Protein AF-A0A0M7ARB8-F1 (afdb_monomer)

pLDDT: mean 75.71, std 20.25, range [26.22, 97.44]

InterPro domains:
  IPR009560 Protein of unknown function DUF1176 [PF06674] (27-383)
  IPR038696 Invasion protein B superfamily [G3DSA:2.60.40.1880] (24-167)

Foldseek 3Di:
DDDDDDDDDDDDDPDDDDPPDFDWDDFVQWIKGDDLAWKIKIKGWKAKPVRWIKMWIWMWTLAQLTKIKIKIATPPADDFQKKKWKWFAAPPDDIFIDIDGQNDQDPRRMGIDIDPQCLVVLVSLQRGQKIWMWIAPDDPVGIMIIITGSRRVLVNLVVVCVSSVNQQECSRSRRHHDHYSPPDDPRDDDDPPDDPDDDDDDDDDDDDDDDDDDDDDDPDPDDDDARKDWFQAPVPDDPLVSCCLCPVVVFPQRPQSNPPTKIWGDTGQWIWIWGFGYDDLQWTWTFIKIARPSCRVPIDIAWADDDVVVVDDTHRIATPWDADPVQRKIKGWDAPDSLSAWTKIWIWHADPPPRHTYTAFMAGGPDPPSHHDDNVPHHTPDGPVVVPD

Organism: NCBI:txid311410

Nearest PDB structures (foldseek):
  3gqq-assembly3_C  TM=4.233E-01  e=3.784E-01  Homo sapiens
  7umo-assembly4_D  TM=4.131E-01  e=1.153E+00  Homo sapiens
  3gqq-assembly5_E  TM=2.835E-01  e=5.785E-01  Homo sapiens
  7ok6-assembly2_AAA  TM=3.619E-01  e=1.586E+00  Homo sapiens
  8odz-assembly1_D  TM=3.200E-01  e=3.161E+00  Mus musculus

Radius of gyration: 29.1 Å; Cα contacts (8 Å, |Δi|>4): 771; chains: 1; bounding box: 80×62×108 Å

Structure (mmCIF, N/CA/C/O backbone):
data_AF-A0A0M7ARB8-F1
#
_entry.id   AF-A0A0M7ARB8-F1
#
loop_
_atom_site.group_PDB
_atom_site.id
_atom_site.type_symbol
_atom_site.label_atom_id
_atom_site.label_alt_id
_atom_site.label_comp_id
_atom_site.label_asym_id
_atom_site.label_entity_id
_atom_site.label_seq_id
_atom_site.pdbx_PDB_ins_code
_atom_site.Cartn_x
_atom_site.Cartn_y
_atom_site.Cartn_z
_atom_site.occupancy
_atom_site.B_iso_or_equiv
_atom_site.auth_seq_id
_atom_site.auth_comp_id
_atom_site.auth_asym_id
_atom_site.auth_atom_id
_atom_site.pdbx_PDB_model_num
ATOM 1 N N . MET A 1 1 ? -45.240 -30.330 82.374 1.00 40.41 1 MET A N 1
ATOM 2 C CA . MET A 1 1 ? -44.786 -30.887 81.081 1.00 40.41 1 MET A CA 1
ATOM 3 C C . MET A 1 1 ? -45.376 -30.032 79.963 1.00 40.41 1 MET A C 1
ATOM 5 O O . MET A 1 1 ? -46.565 -30.136 79.701 1.00 40.41 1 MET A O 1
ATOM 9 N N . LYS A 1 2 ? -44.595 -29.105 79.394 1.00 34.03 2 LYS A N 1
ATOM 10 C CA . LYS A 1 2 ? -45.007 -28.218 78.290 1.00 34.03 2 LYS A CA 1
ATOM 11 C C . LYS A 1 2 ? -44.437 -28.785 76.987 1.00 34.03 2 LYS A C 1
ATOM 13 O O . LYS A 1 2 ? -43.224 -28.933 76.892 1.00 34.03 2 LYS A O 1
ATOM 18 N N . ARG A 1 3 ? -45.290 -29.116 76.013 1.00 40.03 3 ARG A N 1
ATOM 19 C CA . ARG A 1 3 ? -44.875 -29.445 74.640 1.00 40.03 3 ARG A CA 1
ATOM 20 C C . ARG A 1 3 ? -44.940 -28.169 73.799 1.00 40.03 3 ARG A C 1
ATOM 22 O O . ARG A 1 3 ? -46.025 -27.639 73.585 1.00 40.03 3 ARG A O 1
ATOM 29 N N . LEU A 1 4 ? -43.773 -27.674 73.386 1.00 39.62 4 LEU A N 1
ATOM 30 C CA . LEU A 1 4 ? -43.609 -26.679 72.325 1.00 39.62 4 LEU A CA 1
ATOM 31 C C . LEU A 1 4 ? -43.765 -27.387 70.971 1.00 39.62 4 LEU A C 1
ATOM 33 O O . LEU A 1 4 ? -43.078 -28.377 70.730 1.00 39.62 4 LEU A O 1
ATOM 37 N N . PHE A 1 5 ? -44.613 -26.862 70.088 1.00 41.62 5 PHE A N 1
ATOM 38 C CA . PHE A 1 5 ? -44.549 -27.132 68.651 1.00 41.62 5 PHE A CA 1
ATOM 39 C C . PHE A 1 5 ? -43.823 -25.955 67.989 1.00 41.62 5 PHE A C 1
ATOM 41 O O . PHE A 1 5 ? -44.277 -24.817 68.083 1.00 41.62 5 PHE A O 1
ATOM 48 N N . ILE A 1 6 ? -42.677 -26.232 67.368 1.00 43.69 6 ILE A N 1
ATOM 49 C CA . ILE A 1 6 ? -41.904 -25.284 66.559 1.00 43.69 6 ILE A CA 1
ATOM 50 C C . ILE A 1 6 ? -42.376 -25.446 65.112 1.00 43.69 6 ILE A C 1
ATOM 52 O O . ILE A 1 6 ? -42.231 -26.521 64.534 1.00 43.69 6 ILE A O 1
ATOM 56 N N . ALA A 1 7 ? -42.953 -24.390 64.540 1.00 43.66 7 ALA A N 1
ATOM 57 C CA . ALA A 1 7 ? -43.227 -24.288 63.112 1.00 43.66 7 ALA A CA 1
ATOM 58 C C . ALA A 1 7 ? -41.982 -23.715 62.417 1.00 43.66 7 ALA A C 1
ATOM 60 O O . ALA A 1 7 ? -41.577 -22.587 62.696 1.00 43.66 7 ALA A O 1
ATOM 61 N N . ALA A 1 8 ? -41.351 -24.505 61.549 1.00 44.84 8 ALA A N 1
ATOM 62 C CA . ALA A 1 8 ? -40.221 -24.075 60.734 1.00 44.84 8 ALA A CA 1
ATOM 63 C C . ALA A 1 8 ? -40.735 -23.448 59.426 1.00 44.84 8 ALA A C 1
ATOM 65 O O . ALA A 1 8 ? -41.260 -24.148 58.563 1.00 44.84 8 ALA A O 1
ATOM 66 N N . CYS A 1 9 ? -40.583 -22.128 59.285 1.00 43.91 9 CYS A N 1
ATOM 67 C CA . CYS A 1 9 ? -40.726 -21.430 58.008 1.00 43.91 9 CYS A CA 1
ATOM 68 C C . CYS A 1 9 ? -39.512 -21.737 57.121 1.00 43.91 9 CYS A C 1
ATOM 70 O O . CYS A 1 9 ? -38.402 -21.294 57.408 1.00 43.91 9 CYS A O 1
ATOM 72 N N . PHE A 1 10 ? -39.733 -22.476 56.035 1.00 42.19 10 PHE A N 1
ATOM 73 C CA . PHE A 1 10 ? -38.779 -22.615 54.936 1.00 42.19 10 PHE A CA 1
ATOM 74 C C . PHE A 1 10 ? -38.842 -21.353 54.060 1.00 42.19 10 PHE A C 1
ATOM 76 O O . PHE A 1 10 ? -39.756 -21.197 53.252 1.00 42.19 10 PHE A O 1
ATOM 83 N N . SER A 1 11 ? -37.880 -20.443 54.224 1.00 46.06 11 SER A N 1
ATOM 84 C CA . SER A 1 11 ? -37.624 -19.374 53.251 1.00 46.06 11 SER A CA 1
ATOM 85 C C . SER A 1 11 ? -36.884 -19.960 52.051 1.00 46.06 11 SER A C 1
ATOM 87 O O . SER A 1 11 ? -35.709 -20.308 52.146 1.00 46.06 11 SER A O 1
ATOM 89 N N . ILE A 1 12 ? -37.576 -20.077 50.920 1.00 45.34 12 ILE A N 1
ATOM 90 C CA . ILE A 1 12 ? -36.980 -20.408 49.624 1.00 45.34 12 ILE A CA 1
ATOM 91 C C . ILE A 1 12 ? -36.436 -19.101 49.032 1.00 45.34 12 ILE A C 1
ATOM 93 O O . ILE A 1 12 ? -37.197 -18.265 48.549 1.00 45.34 12 ILE A O 1
ATOM 97 N N . CYS A 1 13 ? -35.117 -18.909 49.094 1.00 43.91 13 CYS A N 1
ATOM 98 C CA . CYS A 1 13 ? -34.432 -17.865 48.336 1.00 43.91 13 CYS A CA 1
ATOM 99 C C . CYS A 1 13 ? -34.442 -18.239 46.848 1.00 43.91 13 CYS A C 1
ATOM 101 O O . CYS A 1 13 ? -33.730 -19.146 46.421 1.00 43.91 13 CYS A O 1
ATOM 103 N N . LEU A 1 14 ? -35.250 -17.532 46.060 1.00 44.56 14 LEU A N 1
ATOM 104 C CA . LEU A 1 14 ? -35.163 -17.515 44.602 1.00 44.56 14 LEU A CA 1
ATOM 105 C C . LEU A 1 14 ? -33.896 -16.744 44.200 1.00 44.56 14 LEU A C 1
ATOM 107 O O . LEU A 1 14 ? -33.900 -15.517 44.146 1.00 44.56 14 LEU A O 1
ATOM 111 N N . ALA A 1 15 ? -32.801 -17.459 43.946 1.00 43.22 15 ALA A N 1
ATOM 112 C CA . ALA A 1 15 ? -31.653 -16.905 43.241 1.00 43.22 15 ALA A CA 1
ATOM 113 C C . ALA A 1 15 ? -32.007 -16.819 41.748 1.00 43.22 15 ALA A C 1
ATOM 115 O O . ALA A 1 15 ? -32.124 -17.841 41.072 1.00 43.22 15 ALA A O 1
ATOM 116 N N . GLY A 1 16 ? -32.241 -15.605 41.247 1.00 41.78 16 GLY A N 1
ATOM 117 C CA . GLY A 1 16 ? -32.336 -15.363 39.808 1.00 41.78 16 GLY A CA 1
ATOM 118 C C . GLY A 1 16 ? -30.980 -15.596 39.126 1.00 41.78 16 GLY A C 1
ATOM 119 O O . GLY A 1 16 ? -29.943 -15.474 39.783 1.00 41.78 16 GLY A O 1
ATOM 120 N N . PRO A 1 17 ? -30.955 -15.928 37.824 1.00 41.41 17 PRO A N 1
ATOM 121 C CA . PRO A 1 17 ? -29.708 -16.029 37.082 1.00 41.41 17 PRO A CA 1
ATOM 122 C C . PRO A 1 17 ? -29.078 -14.635 36.973 1.00 41.41 17 PRO A C 1
ATOM 124 O O . PRO A 1 17 ? -29.582 -13.759 36.273 1.00 41.41 17 PRO A O 1
ATOM 127 N N . VAL A 1 18 ? -27.976 -14.426 37.689 1.00 39.97 18 VAL A N 1
ATOM 128 C CA . VAL A 1 18 ? -27.057 -13.317 37.434 1.00 39.97 18 VAL A CA 1
ATOM 129 C C . VAL A 1 18 ? -26.328 -13.665 36.139 1.00 39.97 18 VAL A C 1
ATOM 131 O O . VAL A 1 18 ? -25.499 -14.572 36.125 1.00 39.97 18 VAL A O 1
ATOM 134 N N . SER A 1 19 ? -26.659 -12.989 35.037 1.00 38.09 19 SER A N 1
ATOM 135 C CA . SER A 1 19 ? -25.765 -12.954 33.876 1.00 38.09 19 SER A CA 1
ATOM 136 C C . SER A 1 19 ? -24.445 -12.359 34.350 1.00 38.09 19 SER A C 1
ATOM 138 O O . SER A 1 19 ? -24.403 -11.194 34.739 1.00 38.09 19 SER A O 1
ATOM 140 N N . ALA A 1 20 ? -23.391 -13.172 34.383 1.00 38.97 20 ALA A N 1
ATOM 141 C CA . ALA A 1 20 ? -22.053 -12.721 34.722 1.00 38.97 20 ALA A CA 1
ATOM 142 C C . ALA A 1 20 ? -21.568 -11.760 33.627 1.00 38.97 20 ALA A C 1
ATOM 144 O O . ALA A 1 20 ? -21.132 -12.177 32.555 1.00 38.97 20 ALA A O 1
ATOM 145 N N . GLU A 1 21 ? -21.707 -10.461 33.874 1.00 46.25 21 GLU A N 1
ATOM 146 C CA . GLU A 1 21 ? -21.030 -9.433 33.098 1.00 46.25 21 GLU A CA 1
ATOM 147 C C . GLU A 1 21 ? -19.527 -9.588 33.360 1.00 46.25 21 GLU A C 1
ATOM 149 O O . GLU A 1 21 ? -19.092 -9.570 34.513 1.00 46.25 21 GLU A O 1
ATOM 154 N N . LEU A 1 22 ? -18.753 -9.858 32.302 1.00 54.84 22 LEU A N 1
ATOM 155 C CA . LEU A 1 22 ? -17.310 -10.101 32.392 1.00 54.84 22 LEU A CA 1
ATOM 156 C C . LEU A 1 22 ? -16.639 -8.994 33.210 1.00 54.84 22 LEU A C 1
ATOM 158 O O . LEU A 1 22 ? -16.900 -7.813 32.973 1.00 54.84 22 LEU A O 1
ATOM 162 N N . ALA A 1 23 ? -15.767 -9.376 34.146 1.00 65.69 23 ALA A N 1
ATOM 163 C CA . ALA A 1 23 ? -15.058 -8.424 34.990 1.00 65.69 23 ALA A CA 1
ATOM 164 C C . ALA A 1 23 ? -14.240 -7.461 34.115 1.00 65.69 23 ALA A C 1
ATOM 166 O O . ALA A 1 23 ? -13.250 -7.841 33.487 1.00 65.69 23 ALA A O 1
ATOM 167 N N . ARG A 1 24 ? -14.695 -6.209 34.057 1.00 78.69 24 ARG A N 1
ATOM 168 C CA . ARG A 1 24 ? -14.042 -5.120 33.338 1.00 78.69 24 ARG A CA 1
ATOM 169 C C . ARG A 1 24 ? -12.995 -4.488 34.245 1.00 78.69 24 ARG A C 1
ATOM 171 O O . ARG A 1 24 ? -13.305 -4.107 35.370 1.00 78.69 24 ARG A O 1
ATOM 178 N N . THR A 1 25 ? -11.769 -4.378 33.749 1.00 87.06 25 THR A N 1
ATOM 179 C CA . THR A 1 25 ? -10.682 -3.661 34.427 1.00 87.06 25 THR A CA 1
ATOM 180 C C . THR A 1 25 ? -10.296 -2.454 33.588 1.00 87.06 25 THR A C 1
ATOM 182 O O . THR A 1 25 ? -10.047 -2.605 32.394 1.00 87.06 25 THR A O 1
ATOM 185 N N . ASP A 1 26 ? -10.244 -1.271 34.192 1.00 91.62 26 ASP A N 1
ATOM 186 C CA . ASP A 1 26 ? -9.908 -0.034 33.487 1.00 91.62 26 ASP A CA 1
ATOM 187 C C . ASP A 1 26 ? -8.441 0.362 33.735 1.00 91.62 26 ASP A C 1
ATOM 189 O O . ASP A 1 26 ? -7.930 0.283 34.855 1.00 91.62 26 ASP A O 1
ATOM 193 N N . TYR A 1 27 ? -7.773 0.807 32.674 1.00 92.31 27 TYR A N 1
ATOM 194 C CA . TYR A 1 27 ? -6.404 1.306 32.645 1.00 92.31 27 TYR A CA 1
ATOM 195 C C . TYR A 1 27 ? -6.377 2.591 31.818 1.00 92.31 27 TYR A C 1
ATOM 197 O O . TYR A 1 27 ? -6.397 2.540 30.591 1.00 92.31 27 TYR A O 1
ATOM 205 N N . GLY A 1 28 ? -6.333 3.750 32.477 1.00 92.00 28 GLY A N 1
ATOM 206 C CA . GLY A 1 28 ? -6.391 5.036 31.778 1.00 92.00 28 GLY A CA 1
ATOM 207 C C . GLY A 1 28 ? -7.679 5.172 30.961 1.00 92.00 28 GLY A C 1
ATOM 208 O O . GLY A 1 28 ? -8.773 5.094 31.515 1.00 92.00 28 GLY A O 1
ATOM 209 N N . ASP A 1 29 ? -7.540 5.357 29.650 1.00 93.81 29 ASP A N 1
ATOM 210 C CA . ASP A 1 29 ? -8.660 5.453 28.704 1.00 93.81 29 ASP A CA 1
ATOM 211 C C . ASP A 1 29 ? -9.105 4.090 28.147 1.00 93.81 29 ASP A C 1
ATOM 213 O O . ASP A 1 29 ? -10.049 4.010 27.356 1.00 93.81 29 ASP A O 1
ATOM 217 N N . TRP A 1 30 ? -8.418 3.015 28.529 1.00 95.12 30 TRP A N 1
ATOM 218 C CA . TRP A 1 30 ? -8.671 1.663 28.054 1.00 95.12 30 TRP A CA 1
ATOM 219 C C . TRP A 1 30 ? -9.387 0.833 29.101 1.00 95.12 30 TRP A C 1
ATOM 221 O O . TRP A 1 30 ? -9.191 0.983 30.303 1.00 95.12 30 TRP A O 1
ATOM 231 N N . SER A 1 31 ? -10.193 -0.104 28.629 1.00 91.75 31 SER A N 1
ATOM 232 C CA . SER A 1 31 ? -10.814 -1.116 29.468 1.00 91.75 31 SER A CA 1
ATOM 233 C C . SER A 1 31 ? -10.583 -2.485 28.876 1.00 91.75 31 SER A C 1
ATOM 235 O O . SER A 1 31 ? -10.709 -2.660 27.670 1.00 91.75 31 SER A O 1
ATOM 237 N N . VAL A 1 32 ? -10.244 -3.455 29.712 1.00 89.31 32 VAL A N 1
ATOM 238 C CA . VAL A 1 32 ? -10.033 -4.837 29.298 1.00 89.31 32 VAL A CA 1
ATOM 239 C C . VAL A 1 32 ? -11.065 -5.737 29.950 1.00 89.31 32 VAL A C 1
ATOM 241 O O . VAL A 1 32 ? -11.375 -5.616 31.138 1.00 89.31 32 VAL A O 1
ATOM 244 N N . ARG A 1 33 ? -11.595 -6.653 29.150 1.00 85.50 33 ARG A N 1
ATOM 245 C CA . ARG A 1 33 ? -12.451 -7.750 29.581 1.00 85.50 33 ARG A CA 1
ATOM 246 C C . ARG A 1 33 ? -11.942 -9.032 28.940 1.00 85.50 33 ARG A C 1
ATOM 248 O O . ARG A 1 33 ? -11.668 -9.064 27.744 1.00 85.50 33 ARG A O 1
ATOM 255 N N . CYS A 1 34 ? -11.829 -10.084 29.732 1.00 80.19 34 CYS A N 1
ATOM 256 C CA . CYS A 1 34 ? -11.514 -11.417 29.240 1.00 80.19 34 CYS A CA 1
ATOM 257 C C . CYS A 1 34 ? -12.647 -12.354 29.634 1.00 80.19 34 CYS A C 1
ATOM 259 O O . CYS A 1 34 ? -13.192 -12.227 30.732 1.00 80.19 34 CYS A O 1
ATOM 261 N N . ASP A 1 35 ? -13.014 -13.264 28.739 1.00 67.31 35 ASP A N 1
ATOM 262 C CA . ASP A 1 35 ? -13.853 -14.395 29.102 1.00 67.31 35 ASP A CA 1
ATOM 263 C C . ASP A 1 35 ? -13.010 -15.469 29.812 1.00 67.31 35 ASP A C 1
ATOM 265 O O . ASP A 1 35 ? -11.792 -15.555 29.653 1.00 67.31 35 ASP A O 1
ATOM 269 N N . GLU A 1 36 ? -13.653 -16.294 30.636 1.00 57.47 36 GLU A N 1
ATOM 270 C CA . GLU A 1 36 ? -12.962 -17.343 31.398 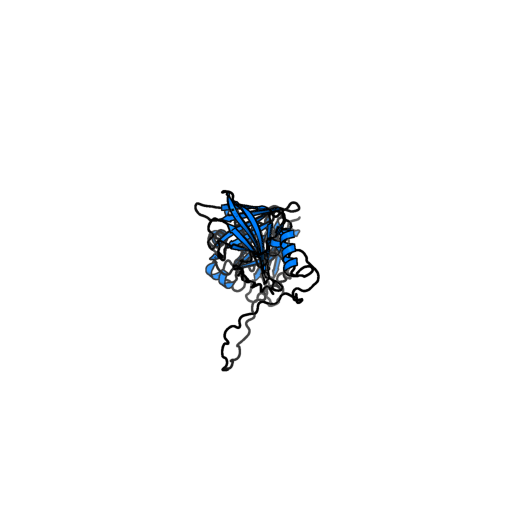1.00 57.47 36 GLU A CA 1
ATOM 271 C C . GLU A 1 36 ? -12.481 -18.513 30.516 1.00 57.47 36 GLU A C 1
ATOM 273 O O . GLU A 1 36 ? -12.000 -19.516 31.046 1.00 57.47 36 GLU A O 1
ATOM 278 N N . LYS A 1 37 ? -12.662 -18.460 29.184 1.00 52.16 37 LYS A N 1
ATOM 279 C CA . LYS A 1 37 ? -12.543 -19.656 28.337 1.00 52.16 37 LYS A CA 1
ATOM 280 C C . LYS A 1 37 ? -11.658 -19.528 27.103 1.00 52.16 37 LYS A C 1
ATOM 282 O O . LYS A 1 37 ? -11.108 -20.555 26.727 1.00 52.16 37 LYS A O 1
ATOM 287 N N . THR A 1 38 ? -11.468 -18.368 26.478 1.00 65.31 38 THR A N 1
ATOM 288 C CA . THR A 1 38 ? -10.802 -18.288 25.164 1.00 65.31 38 THR A CA 1
ATOM 289 C C . THR A 1 38 ? -10.438 -16.896 24.627 1.00 65.31 38 THR A C 1
ATOM 291 O O . THR A 1 38 ? -9.690 -16.856 23.650 1.00 65.31 38 THR A O 1
ATOM 294 N N . TYR A 1 39 ? -10.947 -15.777 25.150 1.00 74.06 39 TYR A N 1
ATOM 295 C CA . TYR A 1 39 ? -10.923 -14.497 24.426 1.00 74.06 39 TYR A CA 1
ATOM 296 C C . TYR A 1 39 ? -10.769 -13.275 25.334 1.00 74.06 39 TYR A C 1
ATOM 298 O O . TYR A 1 39 ? -11.381 -13.191 26.396 1.00 74.06 39 TYR A O 1
ATOM 306 N N . CYS A 1 40 ? -9.979 -12.301 24.891 1.00 81.81 40 CYS A N 1
ATOM 307 C CA . CYS A 1 40 ? -9.808 -11.018 25.566 1.00 81.81 40 CYS A CA 1
ATOM 308 C C . CYS A 1 40 ? -10.061 -9.858 24.601 1.00 81.81 40 CYS A C 1
ATOM 310 O O . CYS A 1 40 ? -9.658 -9.915 23.440 1.00 81.81 40 CYS A O 1
ATOM 312 N N . ILE A 1 41 ? -10.685 -8.799 25.116 1.00 86.19 41 ILE A N 1
ATOM 313 C CA . ILE A 1 41 ? -10.994 -7.555 24.410 1.00 86.19 41 ILE A CA 1
ATOM 314 C C . ILE A 1 41 ? -10.490 -6.397 25.264 1.00 86.19 41 ILE A C 1
ATOM 316 O O . ILE A 1 41 ? -10.954 -6.216 26.393 1.00 86.19 41 ILE A O 1
ATOM 320 N N . ALA A 1 42 ? -9.582 -5.599 24.718 1.00 90.06 42 ALA A N 1
ATOM 321 C CA . ALA A 1 42 ? -9.270 -4.265 25.208 1.00 90.06 42 ALA A CA 1
ATOM 322 C C . ALA A 1 42 ? -10.008 -3.243 24.333 1.00 90.06 42 ALA A C 1
ATOM 324 O O . ALA A 1 42 ? -9.954 -3.334 23.115 1.00 90.06 42 ALA A O 1
ATOM 325 N N . GLU A 1 43 ? -10.716 -2.280 24.912 1.00 92.06 43 GLU A N 1
ATOM 326 C CA . GLU A 1 43 ? -11.457 -1.263 24.160 1.00 92.06 43 GLU A CA 1
ATOM 327 C C . GLU A 1 43 ? -11.278 0.133 24.757 1.00 92.06 43 GLU A C 1
ATOM 329 O O . GLU A 1 43 ? -11.208 0.296 25.979 1.00 92.06 43 GLU A O 1
ATOM 334 N N . THR A 1 44 ? -11.268 1.140 23.886 1.00 95.69 44 THR A N 1
ATOM 335 C CA . THR A 1 44 ? -11.333 2.561 24.238 1.00 95.69 44 THR A CA 1
ATOM 336 C C . THR A 1 44 ? -12.419 3.267 23.426 1.00 95.69 44 THR A C 1
ATOM 338 O O . THR A 1 44 ? -12.921 2.747 22.424 1.00 95.69 44 THR A O 1
ATOM 341 N N . GLN A 1 45 ? -12.818 4.451 23.884 1.00 94.12 45 GLN A N 1
ATOM 342 C CA . GLN A 1 45 ? -13.809 5.290 23.221 1.00 94.12 45 GLN A CA 1
ATOM 343 C C . GLN A 1 45 ? -13.145 6.530 22.635 1.00 94.12 45 GLN A C 1
ATOM 345 O O . GLN A 1 45 ? -12.260 7.132 23.239 1.00 94.12 45 GLN A O 1
ATOM 350 N N . GLY A 1 46 ? -13.625 6.925 21.466 1.00 93.00 46 GLY A N 1
ATOM 351 C CA . GLY A 1 46 ? -13.232 8.139 20.779 1.00 93.00 46 GLY A CA 1
ATOM 352 C C . GLY A 1 46 ? -14.439 8.911 20.289 1.00 93.00 46 GLY A C 1
ATOM 353 O O . GLY A 1 46 ? -15.592 8.487 20.429 1.00 93.00 46 GLY A O 1
ATOM 354 N N . LYS A 1 47 ? -14.139 10.051 19.684 1.00 91.69 47 LYS A N 1
ATOM 355 C CA . LYS A 1 47 ? -15.114 10.872 18.978 1.00 91.69 47 LYS A CA 1
ATOM 356 C C . LYS A 1 47 ? -14.607 11.203 17.592 1.00 91.69 47 LYS A C 1
ATOM 358 O O . LYS A 1 47 ? -13.396 11.322 17.394 1.00 91.69 47 LYS A O 1
ATOM 363 N N . SER A 1 48 ? -15.535 11.354 16.664 1.00 92.94 48 SER A N 1
ATOM 364 C CA . SER A 1 48 ? -15.261 11.855 15.323 1.00 92.94 48 SER A CA 1
ATOM 365 C C . SER A 1 48 ? -15.195 13.388 15.265 1.00 92.94 48 SER A C 1
ATOM 367 O O . SER A 1 48 ? -15.554 14.092 16.211 1.00 92.94 48 SER A O 1
ATOM 369 N N . SER A 1 49 ? -14.856 13.902 14.084 1.00 88.75 49 SER A N 1
ATOM 370 C CA . SER A 1 49 ? -15.010 15.301 13.677 1.00 88.75 49 SER A CA 1
ATOM 371 C C . SER A 1 49 ? -16.457 15.817 13.715 1.00 88.75 49 SER A C 1
ATOM 373 O O . SER A 1 49 ? -16.653 17.027 13.779 1.00 88.75 49 SER A O 1
ATOM 375 N N . ASN A 1 50 ? -17.462 14.932 13.704 1.00 89.00 50 ASN A N 1
ATOM 376 C CA . ASN A 1 50 ? -18.887 15.271 13.832 1.00 89.00 50 ASN A CA 1
ATOM 377 C C . ASN A 1 50 ? -19.494 14.863 15.193 1.00 89.00 50 ASN A C 1
ATOM 379 O O . ASN A 1 50 ? -20.713 14.748 15.305 1.00 89.00 50 ASN A O 1
ATOM 383 N N . ASP A 1 51 ? -18.653 14.647 16.213 1.00 90.06 51 ASP A N 1
ATOM 384 C CA . ASP A 1 51 ? -19.028 14.246 17.579 1.00 90.06 51 ASP A CA 1
ATOM 385 C C . ASP A 1 51 ? -19.711 12.867 17.717 1.00 90.06 51 ASP A C 1
ATOM 387 O O . ASP A 1 51 ? -20.201 12.524 18.800 1.00 90.06 51 ASP A O 1
ATOM 391 N N . GLU A 1 52 ? -19.713 12.029 16.676 1.00 93.19 52 GLU A N 1
ATOM 392 C CA . GLU A 1 52 ? -20.220 10.662 16.796 1.00 93.19 52 GLU A CA 1
ATOM 393 C C . GLU A 1 52 ? -19.318 9.788 17.674 1.00 93.19 52 GLU A C 1
ATOM 395 O O . GLU A 1 52 ? -18.094 9.949 17.724 1.00 93.19 52 GLU A O 1
ATOM 400 N N . ALA A 1 53 ? -19.938 8.830 18.363 1.00 93.06 53 ALA A N 1
ATOM 401 C CA . ALA A 1 53 ? -19.214 7.878 19.184 1.00 93.06 53 ALA A CA 1
ATOM 402 C C . ALA A 1 53 ? -18.436 6.894 18.304 1.00 93.06 53 ALA A C 1
ATOM 404 O O . ALA A 1 53 ? -18.961 6.345 17.331 1.00 93.06 53 ALA A O 1
ATOM 405 N N . PHE A 1 54 ? -17.205 6.621 18.711 1.00 95.00 54 PHE A N 1
ATOM 406 C CA . PHE A 1 54 ? -16.325 5.654 18.077 1.00 95.00 54 PHE A CA 1
ATOM 407 C C . PHE A 1 54 ? -15.737 4.726 19.128 1.00 95.00 54 PHE A C 1
ATOM 409 O O . PHE A 1 54 ? -15.462 5.147 20.255 1.00 95.00 54 PHE A O 1
ATOM 416 N N . LYS A 1 55 ? -15.540 3.458 18.775 1.00 93.75 55 LYS A N 1
ATOM 417 C CA . LYS A 1 55 ? -14.776 2.526 19.603 1.00 93.75 55 LYS A CA 1
ATOM 418 C C . LYS A 1 55 ? -13.638 1.930 18.798 1.00 93.75 55 LYS A C 1
ATOM 420 O O . LYS A 1 55 ? -13.856 1.432 17.697 1.00 93.75 55 LYS A O 1
ATOM 425 N N . LEU A 1 56 ? -12.462 1.934 19.407 1.00 93.44 56 LEU A N 1
ATOM 426 C CA . LEU A 1 56 ? -11.317 1.151 18.970 1.00 93.44 56 LEU A CA 1
ATOM 427 C C . LEU A 1 56 ? -11.192 -0.044 19.911 1.00 93.44 56 LEU A C 1
ATOM 429 O O . LEU A 1 56 ? -11.230 0.137 21.133 1.00 93.44 56 LEU A O 1
ATOM 433 N N . LYS A 1 57 ? -11.050 -1.248 19.361 1.00 90.38 57 LYS A N 1
ATOM 434 C CA . LYS A 1 57 ? -10.822 -2.462 20.145 1.00 90.38 57 LYS A CA 1
ATOM 435 C C . LYS A 1 57 ? -9.572 -3.188 19.689 1.00 90.38 57 LYS A C 1
ATOM 437 O O . LYS A 1 57 ? -9.238 -3.165 18.514 1.00 90.38 57 LYS A O 1
ATOM 442 N N . LEU A 1 58 ? -8.923 -3.861 20.625 1.00 88.62 58 LEU A N 1
ATOM 443 C CA . LEU A 1 58 ? -7.916 -4.871 20.371 1.00 88.62 58 LEU A CA 1
ATOM 444 C C . LEU A 1 58 ? -8.432 -6.196 20.914 1.00 88.62 58 LEU A C 1
ATOM 446 O O . LEU A 1 58 ? -8.747 -6.305 22.102 1.00 88.62 58 LEU A O 1
ATOM 450 N N . GLU A 1 59 ? -8.537 -7.196 20.051 1.00 83.94 59 GLU A N 1
ATOM 451 C CA . GLU A 1 59 ? -9.176 -8.463 20.385 1.00 83.94 59 GLU A CA 1
ATOM 452 C C . GLU A 1 59 ? -8.252 -9.642 20.095 1.00 83.94 59 GLU A C 1
ATOM 454 O O . GLU A 1 59 ? -7.525 -9.653 19.101 1.00 83.94 59 GLU A O 1
ATOM 459 N N . ARG A 1 60 ? -8.247 -10.641 20.984 1.00 82.38 60 ARG A N 1
ATOM 460 C CA . ARG A 1 60 ? -7.290 -11.749 20.897 1.00 82.38 60 ARG A CA 1
ATOM 461 C C . ARG A 1 60 ? -7.824 -13.060 21.455 1.00 82.38 60 ARG A C 1
ATOM 463 O O . ARG A 1 60 ? -8.302 -13.119 22.590 1.00 82.38 60 ARG A O 1
ATOM 470 N N . GLY A 1 61 ? -7.608 -14.141 20.705 1.00 78.81 61 GLY A N 1
ATOM 471 C CA . GLY A 1 61 ? -7.822 -15.516 21.163 1.00 78.81 61 GLY A CA 1
ATOM 472 C C . GLY A 1 61 ? -6.727 -16.057 22.101 1.00 78.81 61 GLY A C 1
ATOM 473 O O . GLY A 1 61 ? -5.580 -15.599 22.115 1.00 78.81 61 GLY A O 1
ATOM 474 N N . ALA A 1 62 ? -7.070 -17.083 22.880 1.00 72.94 62 ALA A N 1
ATOM 475 C CA . ALA A 1 62 ? -6.185 -17.741 23.844 1.00 72.94 62 ALA A CA 1
ATOM 476 C C . ALA A 1 62 ? -5.341 -18.886 23.248 1.00 72.94 62 ALA A C 1
ATOM 478 O O . ALA A 1 62 ? -4.463 -19.406 23.933 1.00 72.94 62 ALA A O 1
ATOM 479 N N . LYS A 1 63 ? -5.571 -19.299 21.988 1.00 71.94 63 LYS A N 1
ATOM 480 C CA . LYS A 1 63 ? -4.784 -20.380 21.358 1.00 71.94 63 LYS A CA 1
ATOM 481 C C . LYS A 1 63 ? -3.318 -19.952 21.200 1.00 71.94 63 LYS A C 1
ATOM 483 O O . LYS A 1 63 ? -3.089 -18.789 20.864 1.00 71.94 63 LYS A O 1
ATOM 488 N N . PRO A 1 64 ? -2.332 -20.845 21.379 1.00 69.31 64 PRO A N 1
ATOM 489 C CA . PRO A 1 64 ? -0.935 -20.565 21.040 1.00 69.31 64 PRO A CA 1
ATOM 490 C C . PRO A 1 64 ? -0.792 -19.849 19.694 1.00 69.31 64 PRO A C 1
ATOM 492 O O . PRO A 1 64 ? -1.403 -20.281 18.719 1.00 69.31 64 PRO A O 1
ATOM 495 N N . GLY A 1 65 ? -0.052 -18.738 19.662 1.00 68.44 65 GLY A N 1
ATOM 496 C CA . GLY A 1 65 ? 0.176 -17.984 18.423 1.00 68.44 65 GLY A CA 1
ATOM 497 C C . GLY A 1 65 ? -1.042 -17.235 17.868 1.00 68.44 65 GLY A C 1
ATOM 498 O O . GLY A 1 65 ? -0.997 -16.808 16.728 1.00 68.44 65 GLY A O 1
ATOM 499 N N . SER A 1 66 ? -2.130 -17.062 18.634 1.00 70.69 66 SER A N 1
ATOM 500 C CA . SER A 1 66 ? -3.274 -16.260 18.164 1.00 70.69 66 SER A CA 1
ATOM 501 C C . SER A 1 66 ? -2.870 -14.809 17.907 1.00 70.69 66 SER A C 1
ATOM 503 O O . SER A 1 66 ? -2.321 -14.166 18.816 1.00 70.69 66 SER A O 1
ATOM 505 N N . ASP A 1 67 ? -3.257 -14.298 16.742 1.00 74.31 67 ASP A N 1
ATOM 506 C CA . ASP A 1 67 ? -3.108 -12.897 16.352 1.00 74.31 67 ASP A CA 1
ATOM 507 C C . ASP A 1 67 ? -3.958 -11.957 17.210 1.00 74.31 67 ASP A C 1
ATOM 509 O O . ASP A 1 67 ? -4.965 -12.355 17.814 1.00 74.31 67 ASP A O 1
ATOM 513 N N . VAL A 1 68 ? -3.519 -10.699 17.264 1.00 79.81 68 VAL A N 1
ATOM 514 C CA . VAL A 1 68 ? -4.266 -9.576 17.836 1.00 79.81 68 VAL A CA 1
ATOM 515 C C . VAL A 1 68 ? -4.903 -8.811 16.685 1.00 79.81 68 VAL A C 1
ATOM 517 O O . VAL A 1 68 ? -4.209 -8.403 15.761 1.00 79.81 68 VAL A O 1
ATOM 520 N N . PHE A 1 69 ? -6.210 -8.593 16.765 1.00 81.75 69 PHE A N 1
ATOM 521 C CA . PHE A 1 69 ? -6.961 -7.826 15.777 1.00 81.75 69 PHE A CA 1
ATOM 522 C C . PHE A 1 69 ? -7.247 -6.427 16.314 1.00 81.75 69 PHE A C 1
ATOM 524 O O . PHE A 1 69 ? -7.651 -6.294 17.469 1.00 81.75 69 PHE A O 1
ATOM 531 N N . VAL A 1 70 ? -7.069 -5.400 15.486 1.00 88.19 70 VAL A N 1
ATOM 532 C CA . VAL A 1 70 ? -7.464 -4.016 15.765 1.00 88.19 70 VAL A CA 1
ATOM 533 C C . VAL A 1 70 ? -8.803 -3.744 15.084 1.00 88.19 70 VAL A C 1
ATOM 535 O O . VAL A 1 70 ? -8.900 -3.681 13.863 1.00 88.19 70 VAL A O 1
ATOM 538 N N . THR A 1 71 ? -9.857 -3.574 15.868 1.00 88.50 71 THR A N 1
ATOM 539 C CA . THR A 1 71 ? -11.231 -3.427 15.383 1.00 88.50 71 THR A CA 1
ATOM 540 C C . THR A 1 71 ? -11.700 -1.982 15.509 1.00 88.50 71 THR A C 1
ATOM 542 O O . THR A 1 71 ? -11.722 -1.419 16.607 1.00 88.50 71 THR A O 1
ATOM 545 N N . LEU A 1 72 ? -12.143 -1.392 14.401 1.00 91.94 72 LEU A N 1
ATOM 546 C CA . LEU A 1 72 ? -12.794 -0.085 14.360 1.00 91.94 72 LEU A CA 1
ATOM 547 C C . LEU A 1 72 ? -14.311 -0.260 14.402 1.00 91.94 72 LEU A C 1
ATOM 549 O O . LEU A 1 72 ? -14.874 -1.065 13.657 1.00 91.94 72 LEU A O 1
ATOM 553 N N . ARG A 1 73 ? -14.983 0.527 15.244 1.00 92.62 73 ARG A N 1
ATOM 554 C CA . ARG A 1 73 ? -16.444 0.547 15.353 1.00 92.62 73 ARG A CA 1
ATOM 555 C C . ARG A 1 73 ? -16.981 1.982 15.398 1.00 92.62 73 ARG A C 1
ATOM 557 O O . ARG A 1 73 ? -17.197 2.522 16.492 1.00 92.62 73 ARG A O 1
ATOM 564 N N . PRO A 1 74 ? -17.198 2.607 14.235 1.00 94.00 74 PRO A N 1
ATOM 565 C CA . PRO A 1 74 ? -17.900 3.878 14.134 1.00 94.00 74 PRO A CA 1
ATOM 566 C C . PRO A 1 74 ? -19.413 3.715 14.323 1.00 94.00 74 PRO A C 1
ATOM 568 O O . PRO A 1 74 ? -19.963 2.609 14.246 1.00 94.00 74 PRO A O 1
ATOM 571 N N . THR A 1 75 ? -20.094 4.833 14.580 1.00 93.75 75 THR A N 1
ATOM 572 C CA . THR A 1 75 ? -21.565 4.873 14.608 1.00 93.75 75 THR A CA 1
ATOM 573 C C . THR A 1 75 ? -22.125 4.971 13.190 1.00 93.75 75 THR A C 1
ATOM 575 O O . THR A 1 75 ? -23.132 4.327 12.887 1.00 93.75 75 THR A O 1
ATOM 578 N N . THR A 1 76 ? -21.458 5.725 12.311 1.00 93.50 76 THR A N 1
ATOM 579 C CA . THR A 1 76 ? -21.778 5.776 10.882 1.00 93.50 76 THR A CA 1
ATOM 580 C C . THR A 1 76 ? -21.566 4.404 10.249 1.00 93.50 76 THR A C 1
ATOM 582 O O . THR A 1 76 ? -20.578 3.721 10.512 1.00 93.50 76 THR A O 1
ATOM 585 N N . LYS A 1 77 ? -22.533 3.973 9.434 1.00 93.12 77 LYS A N 1
ATOM 586 C CA . LYS A 1 77 ? -22.552 2.636 8.840 1.00 93.12 77 LYS A CA 1
ATOM 587 C C . LYS A 1 77 ? -21.363 2.436 7.893 1.00 93.12 77 LYS A C 1
ATOM 589 O O . LYS A 1 77 ? -21.154 3.239 6.992 1.00 93.12 77 LYS A O 1
ATOM 594 N N . LEU A 1 78 ? -20.649 1.333 8.090 1.00 91.19 78 LEU A N 1
ATOM 595 C CA . LEU A 1 78 ? -19.602 0.836 7.212 1.00 91.19 78 LEU A CA 1
ATOM 596 C C . LEU A 1 78 ? -20.199 -0.043 6.110 1.00 91.19 78 LEU A C 1
ATOM 598 O O . LEU A 1 78 ? -21.135 -0.814 6.351 1.00 91.19 78 LEU A O 1
ATOM 602 N N . ASP A 1 79 ? -19.597 0.013 4.929 1.00 89.25 79 ASP A N 1
ATOM 603 C CA . ASP A 1 79 ? -19.844 -0.912 3.828 1.00 89.25 79 ASP A CA 1
ATOM 604 C C . ASP A 1 79 ? -18.525 -1.558 3.373 1.00 89.25 79 ASP A C 1
ATOM 606 O O . ASP A 1 79 ? -17.425 -1.060 3.631 1.00 89.25 79 ASP A O 1
ATOM 610 N N . VAL A 1 80 ? -18.639 -2.716 2.719 1.00 86.56 80 VAL A N 1
ATOM 611 C CA . VAL A 1 80 ? -17.479 -3.440 2.187 1.00 86.56 80 VAL A CA 1
ATOM 612 C C . VAL A 1 80 ? -16.768 -2.572 1.151 1.00 86.56 80 VAL A C 1
ATOM 614 O O . VAL A 1 80 ? -17.406 -1.966 0.295 1.00 86.56 80 VAL A O 1
ATOM 617 N N . GLY A 1 81 ? -15.441 -2.534 1.227 1.00 80.25 81 GLY A N 1
ATOM 618 C CA . GLY A 1 81 ? -14.594 -1.759 0.327 1.00 80.25 81 GLY A CA 1
ATOM 619 C C . GLY A 1 81 ? -14.245 -0.353 0.815 1.00 80.25 81 GLY A C 1
ATOM 620 O O . GLY A 1 81 ? -13.387 0.273 0.198 1.00 80.25 81 GLY A O 1
ATOM 621 N N . MET A 1 82 ? -14.833 0.120 1.921 1.00 83.69 82 MET A N 1
ATOM 622 C CA . MET A 1 82 ? -14.444 1.392 2.543 1.00 83.69 82 MET A CA 1
ATOM 623 C C . MET A 1 82 ? -12.983 1.375 2.995 1.00 83.69 82 MET A C 1
ATOM 625 O O . MET A 1 82 ? -12.478 0.347 3.454 1.00 83.69 82 MET A O 1
ATOM 629 N N . ARG A 1 83 ? -12.316 2.524 2.878 1.00 84.31 83 ARG A N 1
ATOM 630 C CA . ARG A 1 83 ? -10.907 2.695 3.248 1.00 84.31 83 ARG A CA 1
ATOM 631 C C . ARG A 1 83 ? -10.810 3.336 4.623 1.00 84.31 83 ARG A C 1
ATOM 633 O O . ARG A 1 83 ? -11.529 4.294 4.912 1.00 84.31 83 ARG A O 1
ATOM 640 N N . ALA A 1 84 ? -9.914 2.814 5.450 1.00 87.31 84 ALA A N 1
ATOM 641 C CA . ALA A 1 84 ? -9.617 3.356 6.762 1.00 87.31 84 ALA A CA 1
ATOM 642 C C . ALA A 1 84 ? -8.109 3.544 6.959 1.00 87.31 84 ALA A C 1
ATOM 644 O O . ALA A 1 84 ? -7.309 2.698 6.556 1.00 87.31 84 ALA A O 1
ATOM 645 N N . ARG A 1 85 ? -7.749 4.667 7.581 1.00 86.00 85 ARG A N 1
ATOM 646 C CA . ARG A 1 85 ? -6.411 5.010 8.053 1.00 86.00 85 ARG A CA 1
ATOM 647 C C . ARG A 1 85 ? -6.365 4.853 9.547 1.00 86.00 85 ARG A C 1
ATOM 649 O O . ARG A 1 85 ? -7.306 5.270 10.219 1.00 86.00 85 ARG A O 1
ATOM 656 N N . ILE A 1 86 ? -5.241 4.402 10.069 1.00 88.75 86 ILE A N 1
ATOM 657 C CA . ILE A 1 86 ? -4.876 4.616 11.462 1.00 88.75 86 ILE A CA 1
ATOM 658 C C . ILE A 1 86 ? -3.541 5.344 11.451 1.00 88.75 86 ILE A C 1
ATOM 660 O O . ILE A 1 86 ? -2.530 4.770 11.076 1.00 88.75 86 ILE A O 1
ATOM 664 N N . GLU A 1 87 ? -3.544 6.610 11.843 1.00 88.38 87 GLU A N 1
ATOM 665 C CA . GLU A 1 87 ? -2.327 7.363 12.111 1.00 88.38 87 GLU A CA 1
ATOM 666 C C . GLU A 1 87 ? -2.066 7.375 13.616 1.00 88.38 87 GLU A C 1
ATOM 668 O O . GLU A 1 87 ? -2.953 7.705 14.408 1.00 88.38 87 GLU A O 1
ATOM 673 N N . ILE A 1 88 ? -0.859 7.009 14.020 1.00 89.44 88 ILE A N 1
ATOM 674 C CA . ILE A 1 88 ? -0.453 6.902 15.415 1.00 89.44 88 ILE A CA 1
ATOM 675 C C . ILE A 1 88 ? 0.550 8.006 15.702 1.00 89.44 88 ILE A C 1
ATOM 677 O O . ILE A 1 88 ? 1.630 8.044 15.120 1.00 89.44 88 ILE A O 1
ATOM 681 N N . GLU A 1 89 ? 0.185 8.882 16.632 1.00 88.25 89 GLU A N 1
ATOM 682 C CA . GLU A 1 89 ? 1.049 9.958 17.099 1.00 88.25 89 GLU A CA 1
ATOM 683 C C . GLU A 1 89 ? 2.076 9.395 18.086 1.00 88.25 89 GLU A C 1
ATOM 685 O O . GLU A 1 89 ? 1.704 8.793 19.104 1.00 88.25 89 GLU A O 1
ATOM 690 N N . SER A 1 90 ? 3.358 9.596 17.787 1.00 80.38 90 SER A N 1
ATOM 691 C CA . SER A 1 90 ? 4.490 9.235 18.643 1.00 80.38 90 SER A CA 1
ATOM 692 C C . SER A 1 90 ? 5.138 10.493 19.225 1.00 80.38 90 SER A C 1
ATOM 694 O O . SER A 1 90 ? 5.102 11.562 18.626 1.00 80.38 90 SER A O 1
ATOM 696 N N . LEU A 1 91 ? 5.716 10.380 20.424 1.00 73.19 91 LEU A N 1
ATOM 697 C CA . LEU A 1 91 ? 6.508 11.463 21.027 1.00 73.19 91 LEU A CA 1
ATOM 698 C C . LEU A 1 91 ? 7.997 11.383 20.667 1.00 73.19 91 LEU A C 1
ATOM 700 O O . LEU A 1 91 ? 8.725 12.343 20.907 1.00 73.19 91 LEU A O 1
ATOM 704 N N . GLU A 1 92 ? 8.452 10.230 20.173 1.00 69.50 92 GLU A N 1
ATOM 705 C CA . GLU A 1 92 ? 9.875 9.906 19.997 1.00 69.50 92 GLU A CA 1
ATOM 706 C C . GLU A 1 92 ? 10.275 9.726 18.523 1.00 69.50 92 GLU A C 1
ATOM 708 O O . GLU A 1 92 ? 11.461 9.787 18.211 1.00 69.50 92 GLU A O 1
ATOM 713 N N . GLU A 1 93 ? 9.304 9.535 17.626 1.00 68.75 93 GLU A N 1
ATOM 714 C CA . GLU A 1 93 ? 9.487 9.248 16.196 1.00 68.75 93 GLU A CA 1
ATOM 715 C C . GLU A 1 93 ? 8.402 9.969 15.372 1.00 68.75 93 GLU A C 1
ATOM 717 O O . GLU A 1 93 ? 7.473 10.544 15.947 1.00 68.75 93 GLU A O 1
ATOM 722 N N . ASP A 1 94 ? 8.509 9.924 14.042 1.00 73.31 94 ASP A N 1
ATOM 723 C CA . ASP A 1 94 ? 7.463 10.406 13.135 1.00 73.31 94 ASP A CA 1
ATOM 724 C C . ASP A 1 94 ? 6.151 9.613 13.304 1.00 73.31 94 ASP A C 1
ATOM 726 O O . ASP A 1 94 ? 6.123 8.490 13.820 1.00 73.31 94 ASP A O 1
ATOM 730 N N . ASN A 1 95 ? 5.033 10.216 12.892 1.00 76.44 95 ASN A N 1
ATOM 731 C CA . ASN A 1 95 ? 3.724 9.569 12.967 1.00 76.44 95 ASN A CA 1
ATOM 732 C C . ASN A 1 95 ? 3.673 8.344 12.044 1.00 76.44 95 ASN A C 1
ATOM 734 O O . ASN A 1 95 ? 4.057 8.420 10.880 1.00 76.44 95 ASN A O 1
ATOM 738 N N . TYR A 1 96 ? 3.114 7.238 12.534 1.00 74.06 96 TYR A N 1
ATOM 739 C CA . TYR A 1 96 ? 2.968 6.018 11.734 1.00 74.06 96 TYR A CA 1
ATOM 740 C C . TYR A 1 96 ? 1.583 5.945 11.114 1.00 74.06 96 TYR A C 1
ATOM 742 O O . TYR A 1 96 ? 0.591 6.027 11.838 1.00 74.06 96 TYR A O 1
ATOM 750 N N . GLY A 1 97 ? 1.512 5.753 9.801 1.00 78.00 97 GLY A N 1
ATOM 751 C CA . GLY A 1 97 ? 0.274 5.483 9.075 1.00 78.00 97 GLY A CA 1
ATOM 752 C C . GLY A 1 97 ? 0.081 3.988 8.815 1.00 78.00 97 GLY A C 1
ATOM 753 O O . GLY A 1 97 ? 1.031 3.266 8.526 1.00 78.00 97 GLY A O 1
ATOM 754 N N . TYR A 1 98 ? -1.161 3.526 8.934 1.00 78.56 98 TYR A N 1
ATOM 755 C CA . TYR A 1 98 ? -1.590 2.190 8.529 1.00 78.56 98 TYR A CA 1
ATOM 756 C C . TYR A 1 98 ? -2.865 2.275 7.710 1.00 78.56 98 TYR A C 1
ATOM 758 O O . TYR A 1 98 ? -3.790 3.018 8.057 1.00 78.56 98 TYR A O 1
ATOM 766 N N . PHE A 1 99 ? -2.937 1.453 6.666 1.00 74.06 99 PHE A N 1
ATOM 767 C CA . PHE A 1 99 ? -4.055 1.403 5.734 1.00 74.06 99 PHE A CA 1
ATOM 768 C C . PHE A 1 99 ? -4.785 0.080 5.791 1.00 74.06 99 PHE A C 1
ATOM 770 O O . PHE A 1 99 ? -4.194 -0.984 5.944 1.00 74.06 99 PHE A O 1
ATOM 777 N N . GLY A 1 100 ? -6.101 0.152 5.634 1.00 73.06 100 GLY A N 1
ATOM 778 C CA . GLY A 1 100 ? -6.929 -1.031 5.521 1.00 73.06 100 GLY A CA 1
ATOM 779 C C . GLY A 1 100 ? -8.161 -0.760 4.687 1.00 73.06 100 GLY A C 1
ATOM 780 O O . GLY A 1 100 ? -8.769 0.312 4.749 1.00 73.06 100 GLY A O 1
ATOM 781 N N . LYS A 1 101 ? -8.556 -1.770 3.918 1.00 79.25 101 LYS A N 1
ATOM 782 C CA . LYS A 1 101 ? -9.844 -1.815 3.234 1.00 79.25 101 LYS A CA 1
ATOM 783 C C . LYS A 1 101 ? -10.769 -2.730 4.021 1.00 79.25 101 LYS A C 1
ATOM 785 O O . LYS A 1 101 ? -10.380 -3.818 4.441 1.00 79.25 101 LYS A O 1
ATOM 790 N N . ALA A 1 102 ? -12.012 -2.310 4.216 1.00 79.44 102 ALA A N 1
ATOM 791 C CA . ALA A 1 102 ? -13.019 -3.110 4.889 1.00 79.44 102 ALA A CA 1
ATOM 792 C C . ALA A 1 102 ? -13.428 -4.303 4.005 1.00 79.44 102 ALA A C 1
ATOM 794 O O . ALA A 1 102 ? -14.427 -4.247 3.292 1.00 79.44 102 ALA A O 1
ATOM 795 N N . ALA A 1 103 ? -12.657 -5.393 4.038 1.00 73.19 103 ALA A N 1
ATOM 796 C CA . ALA A 1 103 ? -12.951 -6.616 3.282 1.00 73.19 103 ALA A CA 1
ATOM 797 C C . ALA A 1 103 ? -14.254 -7.284 3.752 1.00 73.19 103 ALA A C 1
ATOM 799 O O . ALA A 1 103 ? -14.971 -7.922 2.983 1.00 73.19 103 ALA A O 1
ATOM 800 N N . LYS A 1 104 ? -14.581 -7.118 5.037 1.00 77.56 104 LYS A N 1
ATOM 801 C CA . LYS A 1 104 ? -15.794 -7.639 5.659 1.00 77.56 104 LYS A CA 1
ATOM 802 C C . LYS A 1 104 ? -16.269 -6.701 6.758 1.00 77.56 104 LYS A C 1
ATOM 804 O O . LYS A 1 104 ? -15.465 -6.222 7.552 1.00 77.56 104 LYS A O 1
ATOM 809 N N . ILE A 1 105 ? -17.586 -6.515 6.835 1.00 85.69 105 ILE A N 1
ATOM 810 C CA . ILE A 1 105 ? -18.237 -5.821 7.948 1.00 85.69 105 ILE A CA 1
ATOM 811 C C . ILE A 1 105 ? -18.826 -6.86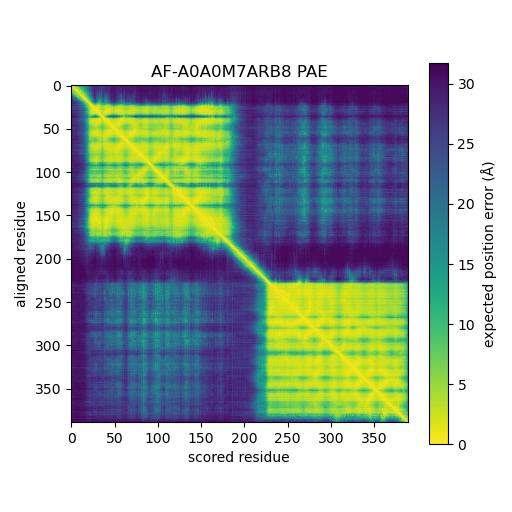2 8.898 1.00 85.69 105 ILE A C 1
ATOM 813 O O . ILE A 1 105 ? -19.674 -7.672 8.513 1.00 85.69 105 ILE A O 1
ATOM 817 N N . TYR A 1 106 ? -18.354 -6.862 10.140 1.00 81.25 106 TYR A N 1
ATOM 818 C CA . TYR A 1 106 ? -18.826 -7.758 11.189 1.00 81.25 106 TYR A CA 1
ATOM 819 C C . TYR A 1 106 ? -20.073 -7.202 11.884 1.00 81.25 106 TYR A C 1
ATOM 821 O O . TYR A 1 106 ? -20.401 -6.011 11.820 1.00 81.25 106 TYR A O 1
ATOM 829 N N . THR A 1 107 ? -20.787 -8.096 12.569 1.00 76.50 107 THR A N 1
ATOM 830 C CA . THR A 1 107 ? -21.974 -7.755 13.355 1.00 76.50 107 THR A CA 1
ATOM 831 C C . THR A 1 107 ? -21.651 -6.645 14.353 1.00 76.50 107 THR A C 1
ATOM 833 O O . THR A 1 107 ? -20.755 -6.791 15.174 1.00 76.50 107 THR A O 1
ATOM 836 N N . GLY A 1 108 ? -22.418 -5.553 14.317 1.00 79.94 108 GLY A N 1
ATOM 837 C CA . GLY A 1 108 ? -22.187 -4.397 15.189 1.00 79.94 108 GLY A CA 1
ATOM 838 C C . GLY A 1 108 ? -21.485 -3.214 14.524 1.00 79.94 108 GLY A C 1
ATOM 839 O O . GLY A 1 108 ? -21.183 -2.262 15.243 1.00 79.94 108 GLY A O 1
ATOM 840 N N . ASN A 1 109 ? -21.323 -3.250 13.193 1.00 90.81 109 ASN A N 1
ATOM 841 C CA . ASN A 1 109 ? -20.690 -2.208 12.378 1.00 90.81 109 ASN A CA 1
ATOM 842 C C . ASN A 1 109 ? -19.179 -2.123 12.618 1.00 90.81 109 ASN A C 1
ATOM 844 O O . ASN A 1 109 ? -18.649 -1.081 12.995 1.00 90.81 109 ASN A O 1
ATOM 848 N N . GLU A 1 110 ? -18.515 -3.268 12.482 1.00 86.81 110 GLU A N 1
ATOM 849 C CA . GLU A 1 110 ? -17.119 -3.444 12.874 1.00 86.81 110 GLU A CA 1
ATOM 850 C C . GLU A 1 110 ? -16.274 -3.834 11.661 1.00 86.81 110 GLU A C 1
ATOM 852 O O . GLU A 1 110 ? -16.654 -4.726 10.899 1.00 86.81 110 GLU A O 1
ATOM 857 N N . MET A 1 111 ? -15.128 -3.177 11.496 1.00 86.75 111 MET A N 1
ATOM 858 C CA . MET A 1 111 ? -14.077 -3.583 10.563 1.00 86.75 111 MET A CA 1
ATOM 859 C C . MET A 1 111 ? -12.802 -3.885 11.341 1.00 86.75 111 MET A C 1
ATOM 861 O O . MET A 1 111 ? -12.498 -3.202 12.315 1.00 86.75 111 MET A O 1
ATOM 865 N N . THR A 1 112 ? -12.070 -4.910 10.925 1.00 81.50 112 THR A N 1
ATOM 866 C CA . THR A 1 112 ? -10.883 -5.400 11.631 1.00 81.50 112 THR A CA 1
ATOM 867 C C . THR A 1 112 ? -9.653 -5.270 10.751 1.00 81.50 112 THR A C 1
ATOM 869 O O . THR A 1 112 ? -9.677 -5.721 9.608 1.00 81.50 112 THR A O 1
ATOM 872 N N . PHE A 1 113 ? -8.584 -4.741 11.319 1.00 72.50 113 PHE A N 1
ATOM 873 C CA . PHE A 1 113 ? -7.208 -4.934 10.883 1.00 72.50 113 PHE A CA 1
ATOM 874 C C . PHE A 1 113 ? -6.662 -6.130 11.673 1.00 72.50 113 PHE A C 1
ATOM 876 O O . PHE A 1 113 ? -6.984 -6.276 12.857 1.00 72.50 113 PHE A O 1
ATOM 883 N N . GLY A 1 114 ? -5.898 -7.021 11.060 1.00 58.97 114 GLY A N 1
ATOM 884 C CA . GLY A 1 114 ? -5.244 -8.105 11.787 1.00 58.97 114 GLY A CA 1
ATOM 885 C C . GLY A 1 114 ? -4.728 -9.234 10.896 1.00 58.97 114 GLY A C 1
ATOM 886 O O . GLY A 1 114 ? -5.285 -9.541 9.843 1.00 58.97 114 GLY A O 1
ATOM 887 N N . GLY A 1 115 ? -3.693 -9.895 11.406 1.00 53.00 115 GLY A N 1
ATOM 888 C CA . GLY A 1 115 ? -2.929 -10.964 10.770 1.00 53.00 115 GLY A CA 1
ATOM 889 C C . GLY A 1 115 ? -1.459 -10.851 11.180 1.00 53.00 115 GLY A C 1
ATOM 890 O O . GLY A 1 115 ? -1.080 -9.920 11.894 1.00 53.00 115 GLY A O 1
ATOM 891 N N . GLU A 1 116 ? -0.613 -11.772 10.719 1.00 45.97 116 GLU A N 1
ATOM 892 C CA . GLU A 1 116 ? 0.836 -11.725 10.980 1.00 45.97 116 GLU A CA 1
ATOM 893 C C . GLU A 1 116 ? 1.473 -10.405 10.491 1.00 45.97 116 GLU A C 1
ATOM 895 O O . GLU A 1 116 ? 2.391 -9.886 11.127 1.00 45.97 116 GLU A O 1
ATOM 900 N N . ALA A 1 117 ? 0.906 -9.813 9.430 1.00 41.09 117 ALA A N 1
ATOM 901 C CA . ALA A 1 117 ? 1.304 -8.532 8.843 1.00 41.09 117 ALA A CA 1
ATOM 902 C C . ALA A 1 117 ? 1.045 -7.303 9.741 1.00 41.09 117 ALA A C 1
ATOM 904 O O . ALA A 1 117 ? 1.677 -6.270 9.549 1.00 41.09 117 ALA A O 1
ATOM 905 N N . ASP A 1 118 ? 0.179 -7.408 10.755 1.00 62.72 118 ASP A N 1
ATOM 906 C CA . ASP A 1 118 ? -0.232 -6.273 11.600 1.00 62.72 118 ASP A CA 1
ATOM 907 C C . ASP A 1 118 ? 0.504 -6.225 12.950 1.00 62.72 118 ASP A C 1
ATOM 909 O O . ASP A 1 118 ? 0.137 -5.480 13.864 1.00 62.72 118 ASP A O 1
ATOM 913 N N . ARG A 1 119 ? 1.573 -7.016 13.104 1.00 66.94 119 ARG A N 1
ATOM 914 C CA . ARG A 1 119 ? 2.408 -7.011 14.316 1.00 66.94 119 ARG A CA 1
ATOM 915 C C . ARG A 1 119 ? 3.042 -5.645 14.580 1.00 66.94 119 ARG A C 1
ATOM 917 O O . ARG A 1 119 ? 3.104 -5.225 15.736 1.00 66.94 119 ARG A O 1
ATOM 924 N N . ASP A 1 120 ? 3.457 -4.967 13.514 1.00 75.44 120 ASP A N 1
ATOM 925 C CA . ASP A 1 120 ? 4.028 -3.624 13.573 1.00 75.44 120 ASP A CA 1
ATOM 926 C C . ASP A 1 120 ? 2.986 -2.593 14.045 1.00 75.44 120 ASP A C 1
ATOM 928 O O . ASP A 1 120 ? 3.241 -1.869 15.005 1.00 75.44 120 ASP A O 1
ATOM 932 N N . LEU A 1 121 ? 1.749 -2.641 13.523 1.00 82.12 121 LEU A N 1
ATOM 933 C CA . LEU A 1 121 ? 0.635 -1.797 13.987 1.00 82.12 121 LEU A CA 1
ATOM 934 C C . LEU A 1 121 ? 0.423 -1.905 15.503 1.00 82.12 121 LEU A C 1
ATOM 936 O O . LEU A 1 121 ? 0.276 -0.898 16.200 1.00 82.12 121 LEU A O 1
ATOM 940 N N . ILE A 1 122 ? 0.430 -3.125 16.043 1.00 84.12 122 ILE A N 1
ATOM 941 C CA . ILE A 1 122 ? 0.286 -3.345 17.487 1.00 84.12 122 ILE A CA 1
ATOM 942 C C . ILE A 1 122 ? 1.475 -2.775 18.264 1.00 84.12 122 ILE A C 1
ATOM 944 O O . ILE A 1 122 ? 1.284 -2.204 19.342 1.00 84.12 122 ILE A O 1
ATOM 948 N N . GLU A 1 123 ? 2.698 -2.915 17.754 1.00 82.38 123 GLU A N 1
ATOM 949 C CA . GLU A 1 123 ? 3.876 -2.316 18.379 1.00 82.38 123 GLU A CA 1
ATOM 950 C C . GLU A 1 123 ? 3.789 -0.788 18.398 1.00 82.38 123 GLU A C 1
ATOM 952 O O . GLU A 1 123 ? 3.984 -0.182 19.459 1.00 82.38 123 GLU A O 1
ATOM 957 N N . LYS A 1 124 ? 3.435 -0.162 17.276 1.00 86.56 124 LYS A N 1
ATOM 958 C CA . LYS A 1 124 ? 3.311 1.294 17.205 1.00 86.56 124 LYS A CA 1
ATOM 959 C C . LYS A 1 124 ? 2.175 1.805 18.084 1.00 86.56 124 LYS A C 1
ATOM 961 O O . LYS A 1 124 ? 2.378 2.769 18.819 1.00 86.56 124 LYS A O 1
ATOM 966 N N . LEU A 1 125 ? 1.036 1.108 18.157 1.00 89.38 125 LEU A N 1
ATOM 967 C CA . LEU A 1 125 ? -0.049 1.453 19.088 1.00 89.38 125 LEU A CA 1
ATOM 968 C C . LEU A 1 125 ? 0.415 1.432 20.554 1.00 89.38 125 LEU A C 1
ATOM 970 O O . LEU A 1 125 ? -0.026 2.259 21.349 1.00 89.38 125 LEU A O 1
ATOM 974 N N . ARG A 1 126 ? 1.316 0.518 20.937 1.00 87.69 126 ARG A N 1
ATOM 975 C CA . ARG A 1 126 ? 1.857 0.451 22.311 1.00 87.69 126 ARG A CA 1
ATOM 976 C C . ARG A 1 126 ? 2.764 1.628 22.665 1.00 87.69 126 ARG A C 1
ATOM 978 O O . ARG A 1 126 ? 2.879 1.949 23.850 1.00 87.69 126 ARG A O 1
ATOM 985 N N . ARG A 1 127 ? 3.450 2.196 21.673 1.00 85.94 127 ARG A N 1
ATOM 986 C CA . ARG A 1 127 ? 4.400 3.309 21.835 1.00 85.94 127 ARG A CA 1
ATOM 987 C C . ARG A 1 127 ? 3.740 4.673 21.634 1.00 85.94 127 ARG A C 1
ATOM 989 O O . ARG A 1 127 ? 4.211 5.658 22.191 1.00 85.94 127 ARG A O 1
ATOM 996 N N . GLY A 1 128 ? 2.647 4.719 20.877 1.00 86.50 128 GLY A N 1
ATOM 997 C CA . GLY A 1 128 ? 1.918 5.942 20.576 1.00 86.50 128 GLY A CA 1
ATOM 998 C C . GLY A 1 128 ? 1.172 6.540 21.770 1.00 86.50 128 GLY A C 1
ATOM 999 O O . GLY A 1 128 ? 0.842 5.868 22.750 1.00 86.50 128 GLY A O 1
ATOM 1000 N N . VAL A 1 129 ? 0.854 7.829 21.657 1.00 91.00 129 VAL A N 1
ATOM 1001 C CA . VAL A 1 129 ? 0.077 8.586 22.655 1.00 91.00 129 VAL A CA 1
ATOM 1002 C C . VAL A 1 129 ? -1.382 8.774 22.254 1.00 91.00 129 VAL A C 1
ATOM 1004 O O . VAL A 1 129 ? -2.281 8.727 23.104 1.00 91.00 129 VAL A O 1
ATOM 1007 N N . SER A 1 130 ? -1.640 8.948 20.962 1.00 92.62 130 SER A N 1
ATOM 1008 C CA . SER A 1 130 ? -2.973 9.103 20.393 1.00 92.62 130 SER A CA 1
ATOM 1009 C C . SER A 1 130 ? -3.046 8.378 19.051 1.00 92.62 130 SER A C 1
ATOM 1011 O O . SER A 1 130 ? -2.026 8.170 18.398 1.00 92.62 130 SER A O 1
ATOM 1013 N N . ALA A 1 131 ? -4.246 7.953 18.659 1.00 93.19 131 ALA A N 1
ATOM 1014 C CA . ALA A 1 131 ? -4.491 7.473 17.307 1.00 93.19 131 ALA A CA 1
ATOM 1015 C C . ALA A 1 131 ? -5.593 8.303 16.650 1.00 93.19 131 ALA A C 1
ATOM 1017 O O . ALA A 1 131 ? -6.664 8.539 17.230 1.00 93.19 131 ALA A O 1
ATOM 1018 N N . ARG A 1 132 ? -5.310 8.739 15.427 1.00 93.69 132 ARG A N 1
ATOM 1019 C CA . ARG A 1 132 ? -6.225 9.407 14.515 1.00 93.69 132 ARG A CA 1
ATOM 1020 C C . ARG A 1 132 ? -6.656 8.396 13.461 1.00 93.69 132 ARG A C 1
ATOM 1022 O O . ARG A 1 132 ? -5.858 7.961 12.645 1.00 93.69 132 ARG A O 1
ATOM 1029 N N . VAL A 1 133 ? -7.921 8.005 13.502 1.00 93.06 133 VAL A N 1
ATOM 1030 C CA . VAL A 1 133 ? -8.496 7.054 12.554 1.00 93.06 133 VAL A CA 1
ATOM 1031 C C . VAL A 1 133 ? -9.297 7.829 11.524 1.00 93.06 133 VAL A C 1
ATOM 1033 O O . VAL A 1 133 ? -10.200 8.570 11.894 1.00 93.06 133 VAL A O 1
ATOM 1036 N N . GLU A 1 134 ? -8.999 7.670 10.245 1.00 92.56 134 GLU A N 1
ATOM 1037 C CA . GLU A 1 134 ? -9.741 8.329 9.166 1.00 92.56 134 GLU A CA 1
ATOM 1038 C C . GLU A 1 134 ? -10.513 7.278 8.391 1.00 92.56 134 GLU A C 1
ATOM 1040 O O . GLU A 1 134 ? -9.944 6.258 8.030 1.00 92.56 134 GLU A O 1
ATOM 1045 N N . ILE A 1 135 ? -11.805 7.482 8.160 1.00 91.50 135 ILE A N 1
ATOM 1046 C CA . ILE A 1 135 ? -12.618 6.555 7.366 1.00 91.50 135 ILE A CA 1
ATOM 1047 C C . ILE A 1 135 ? -13.281 7.355 6.258 1.00 91.50 135 ILE A C 1
ATOM 1049 O O . ILE A 1 135 ? -13.990 8.326 6.540 1.00 91.50 135 ILE A O 1
ATOM 1053 N N . ASP A 1 136 ? -13.043 6.950 5.012 1.00 89.69 136 ASP A N 1
ATOM 1054 C CA . ASP A 1 136 ? -13.709 7.530 3.851 1.00 89.69 136 ASP A CA 1
ATOM 1055 C C . ASP A 1 136 ? -15.030 6.799 3.587 1.00 89.69 136 ASP A C 1
ATOM 1057 O O . ASP A 1 136 ? -15.054 5.637 3.170 1.00 89.69 136 ASP A O 1
ATOM 1061 N N . TYR A 1 137 ? -16.137 7.492 3.856 1.00 88.12 137 TYR A N 1
ATOM 1062 C CA . TYR A 1 137 ? -17.489 6.994 3.597 1.00 88.12 137 TYR A CA 1
ATOM 1063 C C . TYR A 1 137 ? -17.987 7.344 2.190 1.00 88.12 137 TYR A C 1
ATOM 1065 O O . TYR A 1 137 ? -19.049 6.868 1.782 1.00 88.12 137 TYR A O 1
ATOM 1073 N N . GLY A 1 138 ? -17.260 8.189 1.455 1.00 83.94 138 GLY A N 1
ATOM 1074 C CA . GLY A 1 138 ? -17.668 8.721 0.165 1.00 83.94 138 GLY A CA 1
ATOM 1075 C C . GLY A 1 138 ? -18.948 9.568 0.208 1.00 83.94 138 GLY A C 1
ATOM 1076 O O . GLY A 1 138 ? -19.529 9.885 1.255 1.00 83.94 138 GLY A O 1
ATOM 1077 N N . GLY A 1 139 ? -19.405 9.960 -0.984 1.00 81.69 139 GLY A N 1
ATOM 1078 C CA . GLY A 1 139 ? -20.671 10.670 -1.178 1.00 81.69 139 GLY A CA 1
ATOM 1079 C C . GLY A 1 139 ? -20.775 11.982 -0.389 1.00 81.69 139 GLY A C 1
ATOM 1080 O O . GLY A 1 139 ? -19.851 12.786 -0.362 1.00 81.69 139 GLY A O 1
ATOM 1081 N N . SER A 1 140 ? -21.933 12.219 0.237 1.00 80.50 140 SER A N 1
ATOM 1082 C CA . SER A 1 140 ? -22.201 13.441 1.011 1.00 80.50 140 SER A CA 1
ATOM 1083 C C . SER A 1 140 ? -21.651 13.419 2.441 1.00 80.50 140 SER A C 1
ATOM 1085 O O . SER A 1 140 ? -21.707 14.447 3.111 1.00 80.50 140 SER A O 1
ATOM 1087 N N . ILE A 1 141 ? -21.197 12.260 2.934 1.00 85.50 141 ILE A N 1
ATOM 1088 C CA . ILE A 1 141 ? -20.610 12.121 4.277 1.00 85.50 141 ILE A CA 1
ATOM 1089 C C . ILE A 1 141 ? -19.123 12.486 4.223 1.00 85.50 141 ILE A C 1
ATOM 1091 O O . ILE A 1 141 ? -18.639 13.187 5.110 1.00 85.50 141 ILE A O 1
ATOM 1095 N N . GLY A 1 142 ? -18.433 12.067 3.157 1.00 88.00 142 GLY A N 1
ATOM 1096 C CA . GLY A 1 142 ? -16.997 12.274 2.993 1.00 88.00 142 GLY A CA 1
ATOM 1097 C C . GLY A 1 142 ? -16.183 11.539 4.059 1.00 88.00 142 GLY A C 1
ATOM 1098 O O . GLY A 1 142 ? -16.609 10.513 4.594 1.00 88.00 142 GLY A O 1
ATOM 1099 N N . THR A 1 143 ? -15.012 12.081 4.380 1.00 91.25 143 THR A N 1
ATOM 1100 C CA . THR A 1 143 ? -14.092 11.489 5.357 1.00 91.25 143 THR A CA 1
ATOM 1101 C C . THR A 1 143 ? -14.423 11.937 6.778 1.00 91.25 143 THR A C 1
ATOM 1103 O O . THR A 1 143 ? -14.455 13.136 7.073 1.00 91.25 143 THR A O 1
ATOM 1106 N N . LEU A 1 144 ? -14.610 10.981 7.693 1.00 93.25 144 LEU A N 1
ATOM 1107 C CA . LEU A 1 144 ? -14.698 11.263 9.129 1.00 93.25 144 LEU A CA 1
ATOM 1108 C C . LEU A 1 144 ? -13.383 10.917 9.820 1.00 93.25 144 LEU A C 1
ATOM 1110 O O . LEU A 1 144 ? -12.785 9.873 9.569 1.00 93.25 144 LEU A O 1
ATOM 1114 N N . ILE A 1 145 ? -12.966 11.800 10.727 1.00 94.56 145 ILE A N 1
ATOM 1115 C CA . ILE A 1 145 ? -11.719 11.669 11.482 1.00 94.56 145 ILE A CA 1
ATOM 1116 C C . ILE A 1 145 ? -12.065 11.404 12.939 1.00 94.56 145 ILE A C 1
ATOM 1118 O O . ILE A 1 145 ? -12.637 12.266 13.604 1.00 94.56 145 ILE A O 1
ATOM 1122 N N . TYR A 1 146 ? -11.689 10.242 13.448 1.00 95.31 146 TYR A N 1
ATOM 1123 C CA . TYR A 1 146 ? -11.865 9.815 14.827 1.00 95.31 146 TYR A CA 1
ATOM 1124 C C . TYR A 1 146 ? -10.571 9.962 15.604 1.00 95.31 146 TYR A C 1
ATOM 1126 O O . TYR A 1 146 ? -9.492 9.669 15.100 1.00 95.31 146 TYR A O 1
ATOM 1134 N N . ARG A 1 147 ? -10.668 10.394 16.859 1.00 95.25 147 ARG A N 1
ATOM 1135 C CA . ARG A 1 147 ? -9.512 10.500 17.754 1.00 95.25 147 ARG A CA 1
ATOM 1136 C C . ARG A 1 147 ? -9.730 9.654 18.994 1.00 95.25 147 ARG A C 1
ATOM 1138 O O . ARG A 1 147 ? -10.772 9.763 19.647 1.00 95.25 147 ARG A O 1
ATOM 1145 N N . VAL A 1 148 ? -8.733 8.840 19.323 1.00 95.50 148 VAL A N 1
ATOM 1146 C CA . VAL A 1 148 ? -8.674 8.029 20.545 1.00 95.50 148 VAL A CA 1
ATOM 1147 C C . VAL A 1 148 ? -7.349 8.257 21.262 1.00 95.50 148 VAL A C 1
ATOM 1149 O O . VAL A 1 148 ? -6.320 8.517 20.638 1.00 95.50 148 VAL A O 1
ATOM 1152 N N . ARG A 1 149 ? -7.368 8.158 22.591 1.00 95.19 149 ARG A N 1
ATOM 1153 C CA . ARG A 1 149 ? -6.156 8.216 23.413 1.00 95.19 149 ARG A CA 1
ATOM 1154 C C . ARG A 1 149 ? -5.625 6.806 23.644 1.00 95.19 149 ARG A C 1
ATOM 1156 O O . ARG A 1 149 ? -6.391 5.881 23.907 1.00 95.19 149 ARG A O 1
ATOM 1163 N N . LEU A 1 150 ? -4.308 6.643 23.581 1.00 94.06 150 LEU A N 1
ATOM 1164 C CA . LEU A 1 150 ? -3.641 5.351 23.792 1.00 94.06 150 LEU A CA 1
ATOM 1165 C C . LEU A 1 150 ? -3.157 5.169 25.244 1.00 94.06 150 LEU A C 1
ATOM 1167 O O . LEU A 1 150 ? -2.602 4.133 25.608 1.00 94.06 150 LEU A O 1
ATOM 1171 N N . SER A 1 151 ? -3.439 6.147 26.113 1.00 93.25 151 SER A N 1
ATOM 1172 C CA . SER A 1 151 ? -3.092 6.111 27.535 1.00 93.25 151 SER A CA 1
ATOM 1173 C C . SER A 1 151 ? -3.724 4.912 28.245 1.00 93.25 151 SER A C 1
ATOM 1175 O O . SER A 1 151 ? -4.940 4.836 28.419 1.00 93.25 151 SER A O 1
ATOM 1177 N N . GLY A 1 152 ? -2.873 3.981 28.679 1.00 91.38 152 GLY A N 1
ATOM 1178 C CA . GLY A 1 152 ? -3.275 2.762 29.380 1.00 91.38 152 GLY A CA 1
ATOM 1179 C C . GLY A 1 152 ? -3.397 1.514 28.502 1.00 91.38 152 GLY A C 1
ATOM 1180 O O . GLY A 1 152 ? -3.555 0.422 29.051 1.00 91.38 152 GLY A O 1
ATOM 1181 N N . LEU A 1 153 ? -3.206 1.626 27.181 1.00 93.19 153 LEU A N 1
ATOM 1182 C CA . LEU A 1 153 ? -3.235 0.483 26.263 1.00 93.19 153 LEU A CA 1
ATOM 1183 C C . LEU A 1 153 ? -2.224 -0.604 26.653 1.00 93.19 153 LEU A C 1
ATOM 1185 O O . LEU A 1 153 ? -2.586 -1.769 26.792 1.00 93.19 153 LEU A O 1
ATOM 1189 N N . THR A 1 154 ? -0.967 -0.233 26.908 1.00 89.75 154 THR A N 1
ATOM 1190 C CA . THR A 1 154 ? 0.087 -1.191 27.288 1.00 89.75 154 THR A CA 1
ATOM 1191 C C . THR A 1 154 ? -0.262 -1.976 28.557 1.00 89.75 154 THR A C 1
ATOM 1193 O O . THR A 1 154 ? 0.022 -3.169 28.640 1.00 89.75 154 THR A O 1
ATOM 1196 N N . HIS A 1 155 ? -0.939 -1.350 29.524 1.00 90.69 155 HIS A N 1
ATOM 1197 C CA . HIS A 1 155 ? -1.392 -2.034 30.739 1.00 90.69 155 HIS A CA 1
ATOM 1198 C C . HIS A 1 155 ? -2.582 -2.963 30.464 1.00 90.69 155 HIS A C 1
ATOM 1200 O O . HIS A 1 155 ? -2.621 -4.076 30.990 1.00 90.69 155 HIS A O 1
ATOM 1206 N N . ALA A 1 156 ? -3.517 -2.545 29.606 1.00 90.75 156 ALA A N 1
ATOM 1207 C CA . ALA A 1 156 ? -4.624 -3.389 29.166 1.00 90.75 156 ALA A CA 1
ATOM 1208 C C . ALA A 1 156 ? -4.117 -4.640 28.425 1.00 90.75 156 ALA A C 1
ATOM 1210 O O . ALA A 1 156 ? -4.536 -5.752 28.742 1.00 90.75 156 ALA A O 1
ATOM 1211 N N . LEU A 1 157 ? -3.158 -4.485 27.509 1.00 88.75 157 LEU A N 1
ATOM 1212 C CA . LEU A 1 157 ? -2.542 -5.599 26.782 1.00 88.75 157 LEU A CA 1
ATOM 1213 C C . LEU A 1 157 ? -1.714 -6.509 27.702 1.00 88.75 157 LEU A C 1
ATOM 1215 O O . LEU A 1 157 ? -1.787 -7.730 27.582 1.00 88.75 157 LEU A O 1
ATOM 1219 N N . LEU A 1 158 ? -0.995 -5.945 28.678 1.00 87.38 158 LEU A N 1
ATOM 1220 C CA . LEU A 1 158 ? -0.310 -6.733 29.706 1.00 87.38 158 LEU A CA 1
ATOM 1221 C C . LEU A 1 158 ? -1.300 -7.577 30.524 1.00 87.38 158 LEU A C 1
ATOM 1223 O O . LEU A 1 158 ? -1.017 -8.733 30.835 1.00 87.38 158 LEU A O 1
ATOM 1227 N N . LYS A 1 159 ? -2.480 -7.032 30.842 1.00 87.81 159 LYS A N 1
ATOM 1228 C CA . LYS A 1 159 ? -3.540 -7.789 31.516 1.00 87.81 159 LYS A CA 1
ATOM 1229 C C . LYS A 1 159 ? -4.055 -8.937 30.647 1.00 87.81 159 LYS A C 1
ATOM 1231 O O . LYS A 1 159 ? -4.322 -10.011 31.181 1.00 87.81 159 LYS A O 1
ATOM 1236 N N . MET A 1 160 ? -4.157 -8.749 29.330 1.00 86.38 160 MET A N 1
ATOM 1237 C CA . MET A 1 160 ? -4.505 -9.834 28.401 1.00 86.38 160 MET A CA 1
ATOM 1238 C C . MET A 1 160 ? -3.448 -10.945 28.431 1.00 86.38 160 MET A C 1
ATOM 1240 O O . MET A 1 160 ? -3.808 -12.114 28.577 1.00 86.38 160 MET A O 1
ATOM 1244 N N . ASP A 1 161 ? -2.159 -10.590 28.377 1.00 84.50 161 ASP A N 1
ATOM 1245 C CA . ASP A 1 161 ? -1.059 -11.556 28.497 1.00 84.50 161 ASP A CA 1
ATOM 1246 C C . ASP A 1 161 ? -1.104 -12.308 29.838 1.00 84.50 161 ASP A C 1
ATOM 1248 O O . ASP A 1 161 ? -0.914 -13.523 29.868 1.00 84.50 161 ASP A O 1
ATOM 1252 N N . GLU A 1 162 ? -1.395 -11.621 30.948 1.00 85.06 162 GLU A N 1
ATOM 1253 C CA . GLU A 1 162 ? -1.553 -12.238 32.271 1.00 85.06 162 GLU A CA 1
ATOM 1254 C C . GLU A 1 162 ? -2.713 -13.245 32.292 1.00 85.06 162 GLU A C 1
ATOM 1256 O O . GLU A 1 162 ? -2.520 -14.398 32.679 1.00 85.06 162 GLU A O 1
ATOM 1261 N N . GLN A 1 163 ? -3.908 -12.838 31.843 1.00 85.94 163 GLN A N 1
ATOM 1262 C CA . GLN A 1 163 ? -5.098 -13.700 31.840 1.00 85.94 163 GLN A CA 1
ATOM 1263 C C . GLN A 1 163 ? -4.929 -14.931 30.944 1.00 85.94 163 GLN A C 1
ATOM 1265 O O . GLN A 1 163 ? -5.451 -16.000 31.250 1.00 85.94 163 GLN A O 1
ATOM 1270 N N . GLN A 1 164 ? -4.171 -14.802 29.855 1.00 83.06 164 GLN A N 1
ATOM 1271 C CA . GLN A 1 164 ? -3.921 -15.888 28.906 1.00 83.06 164 GLN A CA 1
ATOM 1272 C C . GLN A 1 164 ? -2.657 -16.699 29.244 1.00 83.06 164 GLN A C 1
ATOM 1274 O O . GLN A 1 164 ? -2.312 -17.630 28.515 1.00 83.06 164 GLN A O 1
ATOM 1279 N N . GLY A 1 165 ? -1.964 -16.380 30.346 1.00 81.69 165 GLY A N 1
ATOM 1280 C CA . GLY A 1 165 ? -0.763 -17.093 30.788 1.00 81.69 165 GLY A CA 1
ATOM 1281 C C . GLY A 1 165 ? 0.426 -16.946 29.833 1.00 81.69 165 GLY A C 1
ATOM 1282 O O . GLY A 1 165 ? 1.204 -17.887 29.672 1.00 81.69 165 GLY A O 1
ATOM 1283 N N . ARG A 1 166 ? 0.545 -15.790 29.172 1.00 81.81 166 ARG A N 1
ATOM 1284 C CA . ARG A 1 166 ? 1.546 -15.495 28.135 1.00 81.81 166 ARG A CA 1
ATOM 1285 C C . ARG A 1 166 ? 2.765 -14.716 28.617 1.00 81.81 166 ARG A C 1
ATOM 1287 O O . ARG A 1 166 ? 3.704 -14.557 27.850 1.00 81.81 166 ARG A O 1
ATOM 1294 N N . ILE A 1 167 ? 2.800 -14.274 29.873 1.00 78.56 167 ILE A N 1
ATOM 1295 C CA . ILE A 1 167 ? 3.960 -13.549 30.416 1.00 78.56 167 ILE A CA 1
ATOM 1296 C C . ILE A 1 167 ? 5.241 -14.382 30.234 1.00 78.56 167 ILE A C 1
ATOM 1298 O O . ILE A 1 167 ? 5.340 -15.512 30.713 1.00 78.56 167 ILE A O 1
ATOM 1302 N N . GLY A 1 168 ? 6.224 -13.807 29.541 1.00 68.88 168 GLY A N 1
ATOM 1303 C CA . GLY A 1 168 ? 7.517 -14.422 29.250 1.00 68.88 168 GLY A CA 1
ATOM 1304 C C . GLY A 1 168 ? 7.527 -15.385 28.056 1.00 68.88 168 GLY A C 1
ATOM 1305 O O . GLY A 1 168 ? 8.523 -16.088 27.874 1.00 68.88 168 GLY A O 1
ATOM 1306 N N . ARG A 1 169 ? 6.455 -15.446 27.255 1.00 74.75 169 ARG A N 1
ATOM 1307 C CA . ARG A 1 169 ? 6.381 -16.254 26.025 1.00 74.75 169 ARG A CA 1
ATOM 1308 C C . ARG A 1 169 ? 6.684 -15.429 24.774 1.00 74.75 169 ARG A C 1
ATOM 1310 O O . ARG A 1 169 ? 6.521 -14.211 24.769 1.00 74.75 169 ARG A O 1
ATOM 1317 N N . LEU A 1 170 ? 7.072 -16.112 23.698 1.00 71.06 170 LEU A N 1
ATOM 1318 C CA . LEU A 1 170 ? 7.320 -15.505 22.380 1.00 71.06 170 LEU A CA 1
ATOM 1319 C C . LEU A 1 170 ? 6.045 -14.981 21.699 1.00 71.06 170 LEU A C 1
ATOM 1321 O O . LEU A 1 170 ? 6.120 -14.162 20.787 1.00 71.06 170 LEU A O 1
ATOM 1325 N N . ASP A 1 171 ? 4.874 -15.452 22.133 1.00 69.75 171 ASP A N 1
ATOM 1326 C CA . ASP A 1 171 ? 3.573 -14.976 21.664 1.00 69.75 171 ASP A CA 1
ATOM 1327 C C . ASP A 1 171 ? 2.908 -13.986 22.634 1.00 69.75 171 ASP A C 1
ATOM 1329 O O . ASP A 1 171 ? 1.712 -13.726 22.510 1.00 69.75 171 ASP A O 1
ATOM 1333 N N . ALA A 1 172 ? 3.626 -13.435 23.615 1.00 73.62 172 ALA A N 1
ATOM 1334 C CA . ALA A 1 172 ? 3.115 -12.321 24.415 1.00 73.62 172 ALA A CA 1
ATOM 1335 C C . ALA A 1 172 ? 2.969 -11.056 23.551 1.00 73.62 172 ALA A C 1
ATOM 1337 O O . ALA A 1 172 ? 3.754 -10.840 22.631 1.00 73.62 172 ALA A O 1
ATOM 1338 N N . VAL A 1 173 ? 1.982 -10.205 23.844 1.00 74.81 173 VAL A N 1
ATOM 1339 C CA . VAL A 1 173 ? 1.826 -8.911 23.153 1.00 74.81 173 VAL A CA 1
ATOM 1340 C C . VAL A 1 173 ? 2.797 -7.879 23.721 1.00 74.81 173 VAL A C 1
ATOM 1342 O O . VAL A 1 173 ? 3.415 -7.122 22.973 1.00 74.81 173 VAL A O 1
ATOM 1345 N N . VAL A 1 174 ? 2.954 -7.852 25.047 1.00 77.81 174 VAL A N 1
ATOM 1346 C CA . VAL A 1 174 ? 3.750 -6.854 25.779 1.00 77.81 174 VAL A CA 1
ATOM 1347 C C . VAL A 1 174 ? 4.867 -7.504 26.582 1.00 77.81 174 VAL A C 1
ATOM 1349 O O . VAL A 1 174 ? 5.992 -7.007 26.571 1.00 77.81 174 VAL A O 1
ATOM 1352 N N . ALA A 1 175 ? 4.583 -8.610 27.269 1.00 68.81 175 ALA A N 1
ATOM 1353 C CA . ALA A 1 175 ? 5.519 -9.246 28.195 1.00 68.81 175 ALA A CA 1
ATOM 1354 C C . ALA A 1 175 ? 6.300 -10.390 27.533 1.00 68.81 175 ALA A C 1
ATOM 1356 O O . ALA A 1 175 ? 6.156 -11.550 27.917 1.00 68.81 175 ALA A O 1
ATOM 1357 N N . TRP A 1 176 ? 7.104 -10.068 26.522 1.00 62.75 176 TRP A N 1
ATOM 1358 C CA . TRP A 1 176 ? 7.851 -11.050 25.730 1.00 62.75 176 TRP A CA 1
ATOM 1359 C C . TRP A 1 176 ? 8.915 -11.771 26.569 1.00 62.75 176 TRP A C 1
ATOM 1361 O O . TRP A 1 176 ? 9.509 -11.197 27.482 1.00 62.75 176 TRP A O 1
ATOM 1371 N N . GLY A 1 177 ? 9.187 -13.033 26.236 1.00 54.56 177 GLY A N 1
ATOM 1372 C CA . GLY A 1 177 ? 10.309 -13.786 26.798 1.00 54.56 177 GLY A CA 1
ATOM 1373 C C . GLY A 1 177 ? 10.649 -15.034 25.985 1.00 54.56 177 GLY A C 1
ATOM 1374 O O . GLY A 1 177 ? 9.940 -15.397 25.053 1.00 54.56 177 GLY A O 1
ATOM 1375 N N . GLY A 1 178 ? 11.756 -15.695 26.332 1.00 48.41 178 GLY A N 1
ATOM 1376 C CA . GLY A 1 178 ? 12.339 -16.794 25.547 1.00 48.41 178 GLY A CA 1
ATOM 1377 C C . GLY A 1 178 ? 11.617 -18.145 25.632 1.00 48.41 178 GLY A C 1
ATOM 1378 O O . GLY A 1 178 ? 12.232 -19.171 25.347 1.00 48.41 178 GLY A O 1
ATOM 1379 N N . VAL A 1 179 ? 10.355 -18.189 26.074 1.00 57.41 179 VAL A N 1
ATOM 1380 C CA . VAL A 1 179 ? 9.585 -19.438 26.186 1.00 57.41 179 VAL A CA 1
ATOM 1381 C C . VAL A 1 179 ? 8.734 -19.663 24.922 1.00 57.41 179 VAL A C 1
ATOM 1383 O O . VAL A 1 179 ? 7.985 -18.762 24.539 1.00 57.41 179 VAL A O 1
ATOM 1386 N N . PRO A 1 180 ? 8.787 -20.854 24.291 1.00 57.66 180 PRO A N 1
ATOM 1387 C CA . PRO A 1 180 ? 7.958 -21.193 23.131 1.00 57.66 180 PRO A CA 1
ATOM 1388 C C . PRO A 1 180 ? 6.445 -21.073 23.378 1.00 57.66 180 PRO A C 1
ATOM 1390 O O . PRO A 1 180 ? 5.953 -21.329 24.481 1.00 57.66 180 PRO A O 1
ATOM 1393 N N . ALA A 1 181 ? 5.700 -20.704 22.332 1.00 61.09 181 ALA A N 1
ATOM 1394 C CA . ALA A 1 181 ? 4.256 -20.457 22.389 1.00 61.09 181 ALA A CA 1
ATOM 1395 C C . ALA A 1 181 ? 3.411 -21.731 22.614 1.00 61.09 181 ALA A C 1
ATOM 1397 O O . ALA A 1 181 ? 2.272 -21.658 23.073 1.00 61.09 181 ALA A O 1
ATOM 1398 N N . ASP A 1 182 ? 3.946 -22.911 22.322 1.00 59.69 182 ASP A N 1
ATOM 1399 C CA . ASP A 1 182 ? 3.264 -24.205 22.439 1.00 59.69 182 ASP A CA 1
ATOM 1400 C C . ASP A 1 182 ? 3.362 -24.832 23.840 1.00 59.69 182 ASP A C 1
ATOM 1402 O O . ASP A 1 182 ? 2.768 -25.882 24.101 1.00 59.69 182 ASP A O 1
ATOM 1406 N N . ARG A 1 183 ? 4.057 -24.184 24.785 1.00 55.31 183 ARG A N 1
ATOM 1407 C CA . ARG A 1 183 ? 4.137 -24.674 26.163 1.00 55.31 183 ARG A CA 1
ATOM 1408 C C . ARG A 1 183 ? 2.744 -24.686 26.798 1.00 55.31 183 ARG A C 1
ATOM 1410 O O . ARG A 1 183 ? 2.119 -23.639 26.966 1.00 55.31 183 ARG A O 1
ATOM 1417 N N . ALA A 1 184 ? 2.292 -25.880 27.187 1.00 48.28 184 ALA A N 1
ATOM 1418 C CA . ALA A 1 184 ? 0.982 -26.107 27.787 1.00 48.28 184 ALA A CA 1
ATOM 1419 C C . ALA A 1 184 ? 0.743 -25.185 28.997 1.00 48.28 184 ALA A C 1
ATOM 1421 O O . ALA A 1 184 ? 1.406 -25.301 30.030 1.00 48.28 184 ALA A O 1
ATOM 1422 N N . THR A 1 185 ? -0.217 -24.273 28.863 1.00 50.31 185 THR A N 1
ATOM 1423 C CA . THR A 1 185 ? -0.837 -23.554 29.978 1.00 50.31 185 THR A CA 1
ATOM 1424 C C . THR A 1 185 ? -1.990 -24.391 30.531 1.00 50.31 185 THR A C 1
ATOM 1426 O O . THR A 1 185 ? -2.545 -25.243 29.841 1.00 50.31 185 THR A O 1
ATOM 1429 N N . ALA A 1 186 ? -2.390 -24.150 31.782 1.00 41.94 186 ALA A N 1
ATOM 1430 C CA . ALA A 1 186 ? -3.537 -24.815 32.413 1.00 41.94 186 ALA A CA 1
ATOM 1431 C C . ALA A 1 186 ? -4.906 -24.438 31.790 1.00 41.94 186 ALA A C 1
ATOM 1433 O O . ALA A 1 186 ? -5.951 -24.712 32.377 1.00 41.94 186 ALA A O 1
ATOM 1434 N N . ILE A 1 187 ? -4.910 -23.800 30.616 1.00 42.91 187 ILE A N 1
ATOM 1435 C CA . ILE A 1 187 ? -6.102 -23.369 29.893 1.00 42.91 187 ILE A CA 1
ATOM 1436 C C . ILE A 1 187 ? -6.386 -24.431 28.833 1.00 42.91 187 ILE A C 1
ATOM 1438 O O . ILE A 1 187 ? -5.606 -24.634 27.902 1.00 42.91 187 ILE A O 1
ATOM 1442 N N . ALA A 1 188 ? -7.485 -25.158 29.021 1.00 32.12 188 ALA A N 1
ATOM 1443 C CA . ALA A 1 188 ? -7.871 -26.248 28.141 1.00 32.12 188 ALA A CA 1
ATOM 1444 C C . ALA A 1 188 ? -8.132 -25.736 26.710 1.00 32.12 188 ALA A C 1
ATOM 1446 O O . ALA A 1 188 ? -8.774 -24.696 26.544 1.00 32.12 188 ALA A O 1
ATOM 1447 N N . PRO A 1 189 ? -7.707 -26.466 25.662 1.00 35.81 189 PRO A N 1
ATOM 1448 C CA . PRO A 1 189 ? -8.191 -26.198 24.318 1.00 35.81 189 PRO A CA 1
ATOM 1449 C C . PRO A 1 189 ? -9.713 -26.365 24.303 1.00 35.81 189 PRO A C 1
ATOM 1451 O O . PRO A 1 189 ? -10.251 -27.317 24.874 1.00 35.81 189 PRO A O 1
ATOM 1454 N N . ALA A 1 190 ? -10.414 -25.435 23.651 1.00 36.34 1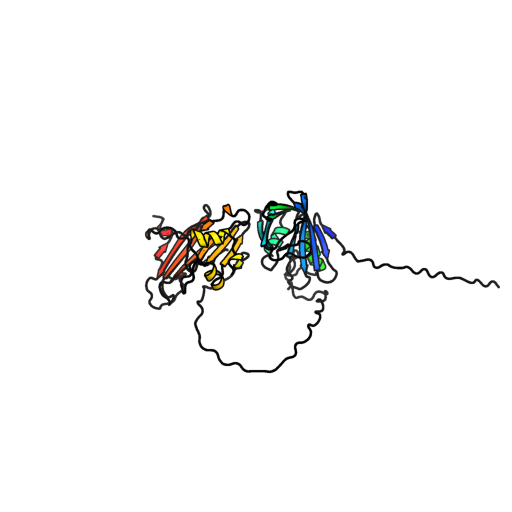90 ALA A N 1
ATOM 1455 C CA . ALA A 1 190 ? -11.833 -25.592 23.375 1.00 36.34 190 ALA A CA 1
ATOM 1456 C C . ALA A 1 190 ? -12.051 -26.952 22.698 1.00 36.34 190 ALA A C 1
ATOM 1458 O O . ALA A 1 190 ? -11.436 -27.239 21.669 1.00 36.34 190 ALA A O 1
ATOM 1459 N N . ALA A 1 191 ? -12.902 -27.787 23.298 1.00 29.86 191 ALA A N 1
ATOM 1460 C CA . ALA A 1 191 ? -13.315 -29.043 22.702 1.00 29.86 191 ALA A CA 1
ATOM 1461 C C . ALA A 1 191 ? -13.928 -28.737 21.333 1.00 29.86 191 ALA A C 1
ATOM 1463 O O . ALA A 1 191 ? -14.984 -28.111 21.231 1.00 29.86 191 ALA A O 1
ATOM 1464 N N . THR A 1 192 ? -13.241 -29.155 20.276 1.00 30.22 192 THR A N 1
ATOM 1465 C CA . THR A 1 192 ? -13.819 -29.225 18.945 1.00 30.22 192 THR A CA 1
ATOM 1466 C C . THR A 1 192 ? -15.000 -30.184 19.024 1.00 30.22 192 THR A C 1
ATOM 1468 O O . THR A 1 192 ? -14.849 -31.362 19.348 1.00 30.22 192 THR A O 1
ATOM 1471 N N . MET A 1 193 ? -16.207 -29.679 18.762 1.00 32.16 193 MET A N 1
ATOM 1472 C CA . MET A 1 193 ? -17.303 -30.565 18.389 1.00 32.16 193 MET A CA 1
ATOM 1473 C C . MET A 1 193 ? -16.821 -31.390 17.187 1.00 32.16 193 MET A C 1
ATOM 1475 O O . MET A 1 193 ? -16.317 -30.793 16.231 1.00 32.16 193 MET A O 1
ATOM 1479 N N . PRO A 1 194 ? -16.920 -32.730 17.217 1.00 34.03 194 PRO A N 1
ATOM 1480 C CA . PRO A 1 194 ? -16.494 -33.534 16.087 1.00 34.03 194 PRO A CA 1
ATOM 1481 C C . PRO A 1 194 ? -17.370 -33.183 14.877 1.00 34.03 194 PRO A C 1
ATOM 1483 O O . PRO A 1 194 ? -18.599 -33.206 15.007 1.00 34.03 194 PRO A O 1
ATOM 1486 N N . PRO A 1 195 ? -16.794 -32.873 13.705 1.00 37.91 195 PRO A N 1
ATOM 1487 C CA . PRO A 1 195 ? -17.566 -32.875 12.473 1.00 37.91 195 PRO A CA 1
ATOM 1488 C C . PRO A 1 195 ? -18.120 -34.293 12.233 1.00 37.91 195 PRO A C 1
ATOM 1490 O O . PRO A 1 195 ? -17.444 -35.277 12.557 1.00 37.91 195 PRO A O 1
ATOM 1493 N N . PRO A 1 196 ? -19.348 -34.440 11.701 1.00 31.48 196 PRO A N 1
ATOM 1494 C CA . PRO A 1 196 ? -19.887 -35.752 11.382 1.00 31.48 196 PRO A CA 1
ATOM 1495 C C . PRO A 1 196 ? -19.000 -36.425 10.330 1.00 31.48 196 PRO A C 1
ATOM 1497 O O . PRO A 1 196 ? -18.684 -35.842 9.295 1.00 31.48 196 PRO A O 1
ATOM 1500 N N . ALA A 1 197 ? -18.582 -37.648 10.649 1.00 33.88 197 ALA A N 1
ATOM 1501 C CA . ALA A 1 197 ? -17.626 -38.437 9.889 1.00 33.88 197 ALA A CA 1
ATOM 1502 C C . ALA A 1 197 ? -18.031 -38.605 8.410 1.00 33.88 197 ALA A C 1
ATOM 1504 O O . ALA A 1 197 ? -19.120 -39.121 8.134 1.00 33.88 197 ALA A O 1
ATOM 1505 N N . PRO A 1 198 ? -17.147 -38.268 7.455 1.00 34.00 198 PRO A N 1
ATOM 1506 C CA . PRO A 1 198 ? -17.232 -38.776 6.096 1.00 34.00 198 PRO A CA 1
ATOM 1507 C C . PRO A 1 198 ? -16.880 -40.269 6.089 1.00 34.00 198 PRO A C 1
ATOM 1509 O O . PRO A 1 198 ? -15.878 -40.689 6.666 1.00 34.00 198 PRO A O 1
ATOM 1512 N N . LYS A 1 199 ? -17.718 -41.078 5.437 1.00 33.59 199 LYS A N 1
ATOM 1513 C CA . LYS A 1 199 ? -17.358 -42.443 5.048 1.00 33.59 199 LYS A CA 1
ATOM 1514 C C . LYS A 1 199 ? -16.422 -42.374 3.842 1.00 33.59 199 LYS A C 1
ATOM 1516 O O . LYS A 1 199 ? -16.789 -41.795 2.828 1.00 33.59 199 LYS A O 1
ATOM 1521 N N . GLU A 1 200 ? -15.295 -43.054 3.937 1.00 32.34 200 GLU A N 1
ATOM 1522 C CA . GLU A 1 200 ? -14.478 -43.524 2.814 1.00 32.34 200 GLU A CA 1
ATOM 1523 C C . GLU A 1 200 ? -14.131 -45.004 3.086 1.00 32.34 200 GLU A C 1
ATOM 1525 O O . GLU A 1 200 ? -14.299 -45.431 4.237 1.00 32.34 200 GLU A O 1
ATOM 1530 N N . PRO A 1 201 ? -13.635 -45.809 2.120 1.00 39.62 201 PRO A N 1
ATOM 1531 C CA . PRO A 1 201 ? -13.159 -45.435 0.779 1.00 39.62 201 PRO A CA 1
ATOM 1532 C C . PRO A 1 201 ? -13.597 -46.387 -0.353 1.00 39.62 201 PRO A C 1
ATOM 1534 O O . PRO A 1 201 ? -13.993 -47.525 -0.107 1.00 39.62 201 PRO A O 1
ATOM 1537 N N . GLU A 1 202 ? -13.387 -45.983 -1.608 1.00 29.78 202 GLU A N 1
ATOM 1538 C CA . GLU A 1 202 ? -12.915 -46.957 -2.597 1.00 29.78 202 GLU A CA 1
ATOM 1539 C C . GLU A 1 202 ? -11.938 -46.334 -3.601 1.00 29.78 202 GLU A C 1
ATOM 1541 O O . GLU A 1 202 ? -12.177 -45.300 -4.220 1.00 29.78 202 GLU A O 1
ATOM 1546 N N . THR A 1 203 ? -10.795 -47.001 -3.677 1.00 33.88 203 THR A N 1
ATOM 1547 C CA . THR A 1 203 ? -9.565 -46.730 -4.412 1.00 33.88 203 THR A CA 1
ATOM 1548 C C . THR A 1 203 ? -9.764 -46.743 -5.929 1.00 33.88 203 THR A C 1
ATOM 1550 O O . THR A 1 203 ? -10.350 -47.683 -6.461 1.00 33.88 203 THR A O 1
ATOM 1553 N N . ALA A 1 204 ? -9.146 -45.807 -6.655 1.00 30.59 204 ALA A N 1
ATOM 1554 C CA . ALA A 1 204 ? -8.789 -46.019 -8.058 1.00 30.59 204 ALA A CA 1
ATOM 1555 C C . ALA A 1 204 ? -7.513 -45.250 -8.431 1.00 30.59 204 ALA A C 1
ATOM 1557 O O . ALA A 1 204 ? -7.273 -44.134 -7.983 1.00 30.59 204 ALA A O 1
ATOM 1558 N N . ALA A 1 205 ? -6.681 -45.934 -9.210 1.00 31.09 205 ALA A N 1
ATOM 1559 C CA . ALA A 1 205 ? -5.273 -45.680 -9.466 1.00 31.09 205 ALA A CA 1
ATOM 1560 C C . ALA A 1 205 ? -4.962 -44.434 -10.316 1.00 31.09 205 ALA A C 1
ATOM 1562 O O . ALA A 1 205 ? -5.735 -44.029 -11.181 1.00 31.09 205 ALA A O 1
ATOM 1563 N N . ALA A 1 206 ? -3.754 -43.906 -10.107 1.00 32.16 206 ALA A N 1
ATOM 1564 C CA . ALA A 1 206 ? -3.115 -42.874 -10.916 1.00 32.16 206 ALA A CA 1
ATOM 1565 C C . ALA A 1 206 ? -2.602 -43.406 -12.275 1.00 32.16 206 ALA A C 1
ATOM 1567 O O . ALA A 1 206 ? -2.127 -44.545 -12.336 1.00 32.16 206 ALA A O 1
ATOM 1568 N N . PRO A 1 207 ? -2.577 -42.572 -13.333 1.00 36.12 207 PRO A N 1
ATOM 1569 C CA . PRO A 1 207 ? -1.655 -42.697 -14.460 1.00 36.12 207 PRO A CA 1
ATOM 1570 C C . PRO A 1 207 ? -0.458 -41.715 -14.345 1.00 36.12 207 PRO A C 1
ATOM 1572 O O . PRO A 1 207 ? -0.535 -40.744 -13.592 1.00 36.12 207 PRO A O 1
ATOM 1575 N N . PRO A 1 208 ? 0.662 -41.971 -15.055 1.00 36.59 208 PRO A N 1
ATOM 1576 C CA . PRO A 1 208 ? 1.953 -41.297 -14.853 1.00 36.59 208 PRO A CA 1
ATOM 1577 C C . PRO A 1 208 ? 2.019 -39.895 -15.495 1.00 36.59 208 PRO A C 1
ATOM 1579 O O . PRO A 1 208 ? 1.213 -39.599 -16.381 1.00 36.59 208 PRO A O 1
ATOM 1582 N N . PRO A 1 209 ? 2.990 -39.042 -15.101 1.00 34.72 209 PRO A N 1
ATOM 1583 C CA . PRO A 1 209 ? 3.114 -37.685 -15.626 1.00 34.72 209 PRO A CA 1
ATOM 1584 C C . PRO A 1 209 ? 3.846 -37.670 -16.979 1.00 34.72 209 PRO A C 1
ATOM 1586 O O . PRO A 1 209 ? 4.774 -38.461 -17.174 1.00 34.72 209 PRO A O 1
ATOM 1589 N N . PRO A 1 210 ? 3.510 -36.748 -17.898 1.00 33.72 210 PRO A N 1
ATOM 1590 C CA . PRO A 1 210 ? 4.414 -36.356 -18.962 1.00 33.72 210 PRO A CA 1
ATOM 1591 C C . PRO A 1 210 ? 5.119 -35.034 -18.624 1.00 33.72 210 PRO A C 1
ATOM 1593 O O . PRO A 1 210 ? 4.478 -34.005 -18.448 1.00 33.72 210 PRO A O 1
ATOM 1596 N N . ASN A 1 211 ? 6.446 -35.134 -18.610 1.00 32.38 211 ASN A N 1
ATOM 1597 C CA . ASN A 1 211 ? 7.459 -34.182 -19.067 1.00 32.38 211 ASN A CA 1
ATOM 1598 C C . ASN A 1 211 ? 7.496 -32.743 -18.528 1.00 32.38 211 ASN A C 1
ATOM 1600 O O . ASN A 1 211 ? 6.651 -31.900 -18.815 1.00 32.38 211 ASN A O 1
ATOM 1604 N N . ASP A 1 212 ? 8.638 -32.503 -17.883 1.00 39.84 212 ASP A N 1
ATOM 1605 C CA . ASP A 1 212 ? 9.328 -31.249 -17.613 1.00 39.84 212 ASP A CA 1
ATOM 1606 C C . ASP A 1 212 ? 9.172 -30.188 -18.713 1.00 39.84 212 ASP A C 1
ATOM 1608 O O . ASP A 1 212 ? 9.692 -30.321 -19.825 1.00 39.84 212 ASP A O 1
ATOM 1612 N N . VAL A 1 213 ? 8.545 -29.076 -18.341 1.00 30.39 213 VAL A N 1
ATOM 1613 C CA . VAL A 1 213 ? 8.916 -27.752 -18.837 1.00 30.39 213 VAL A CA 1
ATOM 1614 C C . VAL A 1 213 ? 9.358 -26.977 -17.607 1.00 30.39 213 VAL A C 1
ATOM 1616 O O . VAL A 1 213 ? 8.591 -26.822 -16.657 1.00 30.39 213 VAL A O 1
ATOM 1619 N N . ALA A 1 214 ? 10.625 -26.571 -17.600 1.00 26.61 214 ALA A N 1
ATOM 1620 C CA . ALA A 1 214 ? 11.199 -25.757 -16.547 1.00 26.61 214 ALA A CA 1
ATOM 1621 C C . ALA A 1 214 ? 10.382 -24.465 -16.406 1.00 26.61 214 ALA A C 1
ATOM 1623 O O . ALA A 1 214 ? 10.283 -23.676 -17.344 1.00 26.61 214 ALA A O 1
ATOM 1624 N N . THR A 1 215 ? 9.787 -24.265 -15.234 1.00 29.41 215 THR A N 1
ATOM 1625 C CA . THR A 1 215 ? 9.295 -22.958 -14.801 1.00 29.41 215 THR A CA 1
ATOM 1626 C C . THR A 1 215 ? 10.468 -21.972 -14.781 1.00 29.41 215 THR A C 1
ATOM 1628 O O . THR A 1 215 ? 11.534 -22.355 -14.285 1.00 29.41 215 THR A O 1
ATOM 1631 N N . PRO A 1 216 ? 10.306 -20.731 -15.274 1.00 29.91 216 PRO A N 1
ATOM 1632 C CA . PRO A 1 216 ? 11.328 -19.701 -15.149 1.00 29.91 216 PRO A CA 1
ATOM 1633 C C . PRO A 1 216 ? 11.721 -19.544 -13.680 1.00 29.91 216 PRO A C 1
ATOM 1635 O O . PRO A 1 216 ? 10.878 -19.306 -12.813 1.00 29.91 216 PRO A O 1
ATOM 1638 N N . VAL A 1 217 ? 13.006 -19.742 -13.395 1.00 26.22 217 VAL A N 1
ATOM 1639 C CA . VAL A 1 217 ? 13.585 -19.464 -12.084 1.00 26.22 217 VAL A CA 1
ATOM 1640 C C . VAL A 1 217 ? 13.694 -17.947 -11.982 1.00 26.22 217 VAL A C 1
ATOM 1642 O O . VAL A 1 217 ? 14.601 -17.348 -12.548 1.00 26.22 217 VAL A O 1
ATOM 1645 N N . MET A 1 218 ? 12.728 -17.336 -11.298 1.00 29.23 218 MET A N 1
ATOM 1646 C CA . MET A 1 218 ? 12.863 -15.975 -10.780 1.00 29.23 218 MET A CA 1
ATOM 1647 C C . MET A 1 218 ? 14.065 -15.934 -9.818 1.00 29.23 218 MET A C 1
ATOM 1649 O O . MET A 1 218 ? 14.283 -16.923 -9.104 1.00 29.23 218 MET A O 1
ATOM 1653 N N . PRO A 1 219 ? 14.843 -14.837 -9.779 1.00 30.05 219 PRO A N 1
ATOM 1654 C CA . PRO A 1 219 ? 15.942 -14.697 -8.835 1.00 30.05 219 PRO A CA 1
ATOM 1655 C C . PRO A 1 219 ? 15.461 -14.940 -7.399 1.00 30.05 219 PRO A C 1
ATOM 1657 O O . PRO A 1 219 ? 14.318 -14.654 -7.038 1.00 30.05 219 PRO A O 1
ATOM 1660 N N . SER A 1 220 ? 16.341 -15.556 -6.613 1.00 31.41 220 SER A N 1
ATOM 1661 C CA . SER A 1 220 ? 16.113 -16.011 -5.244 1.00 31.41 220 SER A CA 1
ATOM 1662 C C . SER A 1 220 ? 15.410 -14.953 -4.395 1.00 31.41 220 SER A C 1
ATOM 1664 O O . SER A 1 220 ? 15.985 -13.918 -4.070 1.00 31.41 220 SER A O 1
ATOM 1666 N N . GLN A 1 221 ? 14.169 -15.260 -4.020 1.00 39.34 221 GLN A N 1
ATOM 1667 C CA . GLN A 1 221 ? 13.353 -14.509 -3.073 1.00 39.34 221 GLN A CA 1
ATOM 1668 C C . GLN A 1 221 ? 13.879 -14.728 -1.647 1.00 39.34 221 GLN A C 1
ATOM 1670 O O . GLN A 1 221 ? 13.284 -15.476 -0.871 1.00 39.34 221 GLN A O 1
ATOM 1675 N N . ASP A 1 222 ? 15.004 -14.105 -1.308 1.00 28.58 222 ASP A N 1
ATOM 1676 C CA . ASP A 1 222 ? 15.379 -13.917 0.092 1.00 28.58 222 ASP A CA 1
ATOM 1677 C C . ASP A 1 222 ? 14.607 -12.721 0.680 1.00 28.58 222 ASP A C 1
ATOM 1679 O O . ASP A 1 222 ? 14.285 -11.744 0.003 1.00 28.58 222 ASP A O 1
ATOM 1683 N N . ALA A 1 223 ? 14.190 -12.878 1.936 1.00 38.69 223 ALA A N 1
ATOM 1684 C CA . ALA A 1 223 ? 13.082 -12.160 2.552 1.00 38.69 223 ALA A CA 1
ATOM 1685 C C . ALA A 1 223 ? 13.510 -11.124 3.608 1.00 38.69 223 ALA A C 1
ATOM 1687 O O . ALA A 1 223 ? 14.114 -11.505 4.606 1.00 38.69 223 ALA A O 1
ATOM 1688 N N . SER A 1 224 ? 13.064 -9.875 3.434 1.00 30.98 224 SER A N 1
ATOM 1689 C CA . SER A 1 224 ? 12.622 -8.855 4.421 1.00 30.98 224 SER A CA 1
ATOM 1690 C C . SER A 1 224 ? 12.311 -7.556 3.635 1.00 30.98 224 SER A C 1
ATOM 1692 O O . SER A 1 224 ? 12.658 -7.500 2.463 1.00 30.98 224 SER A O 1
ATOM 1694 N N . SER A 1 225 ? 11.573 -6.525 4.058 1.00 36.41 225 SER A N 1
ATOM 1695 C CA . SER A 1 225 ? 10.638 -6.235 5.151 1.00 36.41 225 SER A CA 1
ATOM 1696 C C . SER A 1 225 ? 9.482 -5.341 4.616 1.00 36.41 225 SER A C 1
ATOM 1698 O O . SER A 1 225 ? 9.542 -4.843 3.495 1.00 36.41 225 SER A O 1
ATOM 1700 N N . GLY A 1 226 ? 8.384 -5.209 5.376 1.00 39.09 226 GLY A N 1
ATOM 1701 C CA . GLY A 1 226 ? 7.155 -4.469 5.015 1.00 39.09 226 GLY A CA 1
ATOM 1702 C C . GLY A 1 226 ? 5.928 -5.376 4.774 1.00 39.09 226 GLY A C 1
ATOM 1703 O O . GLY A 1 226 ? 6.101 -6.528 4.359 1.00 39.09 226 GLY A O 1
ATOM 1704 N N . PRO A 1 227 ? 4.680 -4.930 5.050 1.00 46.41 227 PRO A N 1
ATOM 1705 C CA . PRO A 1 227 ? 3.484 -5.704 4.722 1.00 46.41 227 PRO A CA 1
ATOM 1706 C C . PRO A 1 227 ? 3.325 -5.777 3.198 1.00 46.41 227 PRO A C 1
ATOM 1708 O O . PRO A 1 227 ? 2.775 -4.881 2.561 1.00 46.41 227 PRO A O 1
ATOM 1711 N N . ARG A 1 228 ? 3.847 -6.861 2.618 1.00 62.66 228 ARG A N 1
ATOM 1712 C CA . ARG A 1 228 ? 3.684 -7.213 1.207 1.00 62.66 228 ARG A CA 1
ATOM 1713 C C . ARG A 1 228 ? 2.271 -7.733 0.987 1.00 62.66 228 ARG A C 1
ATOM 1715 O O . ARG A 1 228 ? 1.871 -8.707 1.627 1.00 62.66 228 ARG A O 1
ATOM 1722 N N . GLY A 1 229 ? 1.539 -7.136 0.058 1.00 72.12 229 GLY A N 1
ATOM 1723 C CA . GLY A 1 229 ? 0.308 -7.724 -0.454 1.00 72.12 229 GLY A CA 1
ATOM 1724 C C . GLY A 1 229 ? 0.438 -8.099 -1.924 1.00 72.12 229 GLY A C 1
ATOM 1725 O O . GLY A 1 229 ? 1.092 -7.409 -2.703 1.00 72.12 229 GLY A O 1
ATOM 1726 N N . LEU A 1 230 ? -0.176 -9.225 -2.287 1.00 82.62 230 LEU A N 1
ATOM 1727 C CA . LEU A 1 230 ? -0.278 -9.719 -3.658 1.00 82.62 230 LEU A CA 1
ATOM 1728 C C . LEU A 1 230 ? -1.732 -9.639 -4.104 1.00 82.62 230 LEU A C 1
ATOM 1730 O O . LEU A 1 230 ? -2.628 -10.080 -3.381 1.00 82.62 230 LEU A O 1
ATOM 1734 N N . VAL A 1 231 ? -1.948 -9.108 -5.300 1.00 83.56 231 VAL A N 1
ATOM 1735 C CA . VAL A 1 231 ? -3.271 -8.854 -5.863 1.00 83.56 231 VAL A CA 1
ATOM 1736 C C . VAL A 1 231 ? -3.360 -9.436 -7.268 1.00 83.56 231 VAL A C 1
ATOM 1738 O O . VAL A 1 231 ? -2.489 -9.198 -8.097 1.00 83.56 231 VAL A O 1
ATOM 1741 N N . TYR A 1 232 ? -4.436 -10.171 -7.547 1.00 85.56 232 TYR A N 1
ATOM 1742 C CA . TYR A 1 232 ? -4.643 -10.857 -8.832 1.00 85.56 232 TYR A CA 1
ATOM 1743 C C . TYR A 1 232 ? -5.894 -10.382 -9.576 1.00 85.56 232 TYR A C 1
ATOM 1745 O O . TYR A 1 232 ? -6.211 -10.894 -10.649 1.00 85.56 232 TYR A O 1
ATOM 1753 N N . THR A 1 233 ? -6.626 -9.419 -9.013 1.00 80.69 233 THR A N 1
ATOM 1754 C CA . THR A 1 233 ? -7.845 -8.874 -9.615 1.00 80.69 233 THR A CA 1
ATOM 1755 C C . THR A 1 233 ? -7.722 -7.371 -9.808 1.00 80.69 233 THR A C 1
ATOM 1757 O O . THR A 1 233 ? -7.111 -6.671 -9.002 1.00 80.69 233 THR A O 1
ATOM 1760 N N . VAL A 1 234 ? -8.300 -6.865 -10.898 1.00 78.62 234 VAL A N 1
ATOM 1761 C CA . VAL A 1 234 ? -8.242 -5.438 -11.245 1.00 78.62 234 VAL A CA 1
ATOM 1762 C C . VAL A 1 234 ? -8.923 -4.600 -10.160 1.00 78.62 234 VAL A C 1
ATOM 1764 O O . VAL A 1 234 ? -8.428 -3.542 -9.796 1.00 78.62 234 VAL A O 1
ATOM 1767 N N . GLU A 1 235 ? -10.026 -5.087 -9.593 1.00 80.38 235 GLU A N 1
ATOM 1768 C CA . GLU A 1 235 ? -10.860 -4.382 -8.611 1.00 80.38 235 GLU A CA 1
ATOM 1769 C C . GLU A 1 235 ? -10.176 -4.161 -7.250 1.00 80.38 235 GLU A C 1
ATOM 1771 O O . GLU A 1 235 ? -10.639 -3.364 -6.422 1.00 80.38 235 GLU A O 1
ATOM 1776 N N . GLU A 1 236 ? -9.098 -4.892 -6.994 1.00 80.06 236 GLU A N 1
ATOM 1777 C CA . GLU A 1 236 ? -8.293 -4.778 -5.784 1.00 80.06 236 GLU A CA 1
ATOM 1778 C C . GLU A 1 236 ? -7.184 -3.722 -5.915 1.00 80.06 236 GLU A C 1
ATOM 1780 O O . GLU A 1 236 ? -6.740 -3.214 -4.885 1.00 80.06 236 GLU A O 1
ATOM 1785 N N . LEU A 1 237 ? -6.804 -3.313 -7.135 1.00 82.31 237 LEU A N 1
ATOM 1786 C CA . LEU A 1 237 ? -5.904 -2.173 -7.341 1.00 82.31 237 LEU A CA 1
ATOM 1787 C C . LEU A 1 237 ? -6.632 -0.858 -7.013 1.00 82.31 237 LEU A C 1
ATOM 1789 O O . LEU A 1 237 ? -7.824 -0.720 -7.311 1.00 82.31 237 LEU A O 1
ATOM 1793 N N . PRO A 1 238 ? -5.934 0.162 -6.490 1.00 84.06 238 PRO A N 1
ATOM 1794 C CA . PRO A 1 238 ? -6.479 1.509 -6.403 1.00 84.06 238 PRO A CA 1
ATOM 1795 C C . PRO A 1 238 ? -6.904 2.029 -7.779 1.00 84.06 238 PRO A C 1
ATOM 1797 O O . PRO A 1 238 ? -6.203 1.824 -8.768 1.00 84.06 238 PRO A O 1
ATOM 1800 N N . GLU A 1 239 ? -8.042 2.725 -7.851 1.00 78.12 239 GLU A N 1
ATOM 1801 C CA . GLU A 1 239 ? -8.587 3.214 -9.126 1.00 78.12 239 GLU A CA 1
ATOM 1802 C C . GLU A 1 239 ? -7.569 4.080 -9.879 1.00 78.12 239 GLU A C 1
ATOM 1804 O O . GLU A 1 239 ? -7.341 3.871 -11.063 1.00 78.12 239 GLU A O 1
ATOM 1809 N N . SER A 1 240 ? -6.885 4.994 -9.195 1.00 78.31 240 SER A N 1
ATOM 1810 C CA . SER A 1 240 ? -5.816 5.820 -9.765 1.00 78.31 240 SER A CA 1
ATOM 1811 C C . SER A 1 240 ? -4.676 4.996 -10.369 1.00 78.31 240 SER A C 1
ATOM 1813 O O . SER A 1 240 ? -4.283 5.260 -11.504 1.00 78.31 240 SER A O 1
ATOM 1815 N N . VAL A 1 241 ? -4.210 3.955 -9.674 1.00 87.50 241 VAL A N 1
ATOM 1816 C CA . VAL A 1 241 ? -3.168 3.032 -10.158 1.00 87.50 241 VAL A CA 1
ATOM 1817 C C . VAL A 1 241 ? -3.644 2.279 -11.403 1.00 87.50 241 VAL A C 1
ATOM 1819 O O . VAL A 1 241 ? -2.889 2.161 -12.368 1.00 87.50 241 VAL A O 1
ATOM 1822 N N . GLN A 1 242 ? -4.906 1.834 -11.441 1.00 86.19 242 GLN A N 1
ATOM 1823 C CA . GLN A 1 242 ? -5.499 1.243 -12.649 1.00 86.19 242 GLN A CA 1
ATOM 1824 C C . GLN A 1 242 ? -5.548 2.256 -13.800 1.00 86.19 242 GLN A C 1
ATOM 1826 O O . GLN A 1 242 ? -5.211 1.937 -14.941 1.00 86.19 242 GLN A O 1
ATOM 1831 N N . MET A 1 243 ? -5.969 3.491 -13.512 1.00 75.00 243 MET A N 1
ATOM 1832 C CA . MET A 1 243 ? -6.113 4.544 -14.513 1.00 75.00 243 MET A CA 1
ATOM 1833 C C . MET A 1 243 ? -4.769 4.967 -15.111 1.00 75.00 243 MET A C 1
ATOM 1835 O O . MET A 1 243 ? -4.735 5.248 -16.310 1.00 75.00 243 MET A O 1
ATOM 1839 N N . MET A 1 244 ? -3.680 4.978 -14.333 1.00 85.06 244 MET A N 1
ATOM 1840 C CA . MET A 1 244 ? -2.318 5.158 -14.858 1.00 85.06 244 MET A CA 1
ATOM 1841 C C . MET A 1 244 ? -1.988 4.067 -15.874 1.00 85.06 244 MET A C 1
ATOM 1843 O O . MET A 1 244 ? -1.660 4.379 -17.020 1.00 85.06 244 MET A O 1
ATOM 1847 N N . GLY A 1 245 ? -2.176 2.801 -15.485 1.00 84.12 245 GLY A N 1
ATOM 1848 C CA . GLY A 1 245 ? -1.954 1.656 -16.362 1.00 84.12 245 GLY A CA 1
ATOM 1849 C C . GLY A 1 245 ? -2.736 1.788 -17.668 1.00 84.12 245 GLY A C 1
ATOM 1850 O O . GLY A 1 245 ? -2.148 1.786 -18.743 1.00 84.12 245 GLY A O 1
ATOM 1851 N N . TYR A 1 246 ? -4.052 1.998 -17.604 1.00 80.56 246 TYR A N 1
ATOM 1852 C CA . TYR A 1 246 ? -4.889 2.055 -18.807 1.00 80.56 246 TYR A CA 1
ATOM 1853 C C . TYR A 1 246 ? -4.686 3.300 -19.673 1.00 80.56 246 TYR A C 1
ATOM 1855 O O . TYR A 1 246 ? -4.729 3.194 -20.896 1.00 80.56 246 TYR A O 1
ATOM 1863 N N . ARG A 1 247 ? -4.550 4.494 -19.079 1.00 74.75 247 ARG A N 1
ATOM 1864 C CA . ARG A 1 247 ? -4.582 5.760 -19.838 1.00 74.75 247 ARG A CA 1
ATOM 1865 C C . ARG A 1 247 ? -3.213 6.334 -20.148 1.00 74.75 247 ARG A C 1
ATOM 1867 O O . ARG A 1 247 ? -3.072 6.951 -21.200 1.00 74.75 247 ARG A O 1
ATOM 1874 N N . ALA A 1 248 ? -2.262 6.213 -19.227 1.00 80.75 248 ALA A N 1
ATOM 1875 C CA . ALA A 1 248 ? -0.921 6.753 -19.423 1.00 80.75 248 ALA A CA 1
ATOM 1876 C C . ALA A 1 248 ? -0.022 5.723 -20.113 1.00 80.75 248 ALA A C 1
ATOM 1878 O O . ALA A 1 248 ? 0.702 6.072 -21.042 1.00 80.75 248 ALA A O 1
ATOM 1879 N N . LEU A 1 249 ? -0.126 4.455 -19.705 1.00 90.25 249 LEU A N 1
ATOM 1880 C CA . LEU A 1 249 ? 0.808 3.402 -20.112 1.00 90.25 249 LEU A CA 1
ATOM 1881 C C . LEU A 1 249 ? 0.217 2.377 -21.096 1.00 90.25 249 LEU A C 1
ATOM 1883 O O . LEU A 1 249 ? 0.956 1.561 -21.636 1.00 90.25 249 LEU A O 1
ATOM 1887 N N . ASN A 1 250 ? -1.089 2.450 -21.385 1.00 91.88 250 ASN A N 1
ATOM 1888 C CA . ASN A 1 250 ? -1.820 1.525 -22.265 1.00 91.88 250 ASN A CA 1
ATOM 1889 C C . ASN A 1 250 ? -1.669 0.034 -21.884 1.00 91.88 250 ASN A C 1
ATOM 1891 O O . ASN A 1 250 ? -1.556 -0.824 -22.756 1.00 91.88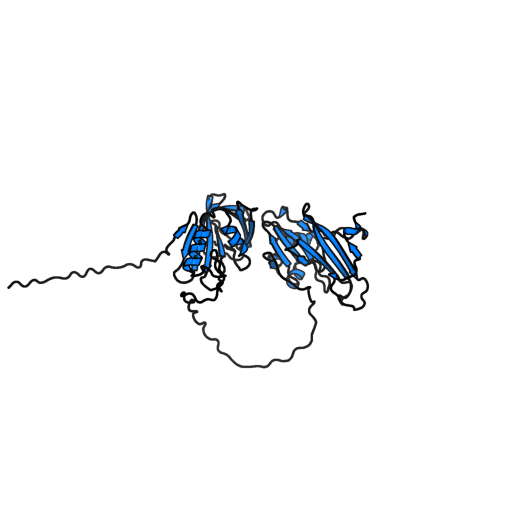 250 ASN A O 1
ATOM 1895 N N . CYS A 1 251 ? -1.681 -0.275 -20.587 1.00 91.81 251 CYS A N 1
ATOM 1896 C CA . CYS A 1 251 ? -1.563 -1.632 -20.057 1.00 91.81 251 CYS A CA 1
ATOM 1897 C C . CYS A 1 251 ? -2.830 -2.486 -20.250 1.00 91.81 251 CYS A C 1
ATOM 1899 O O . CYS A 1 251 ? -3.960 -1.992 -20.232 1.00 91.81 251 CYS A O 1
ATOM 1901 N N . GLU A 1 252 ? -2.636 -3.802 -20.318 1.00 94.31 252 GLU A N 1
ATOM 1902 C CA . GLU A 1 252 ? -3.650 -4.851 -20.480 1.00 94.31 252 GLU A CA 1
ATOM 1903 C C . GLU A 1 252 ? -3.969 -5.533 -19.133 1.00 94.31 252 GLU A C 1
ATOM 1905 O O . GLU A 1 252 ? -3.971 -6.758 -19.006 1.00 94.31 252 GLU A O 1
ATOM 1910 N N . LEU A 1 253 ? -4.264 -4.729 -18.103 1.00 87.75 253 LEU A N 1
ATOM 1911 C CA . LEU A 1 253 ? -4.353 -5.187 -16.704 1.00 87.75 253 LEU A CA 1
ATOM 1912 C C . LEU A 1 253 ? -5.326 -6.354 -16.471 1.00 87.75 253 LEU A C 1
ATOM 1914 O O . LEU A 1 253 ? -5.087 -7.197 -15.610 1.00 87.75 253 LEU A O 1
ATOM 1918 N N . ALA A 1 254 ? -6.424 -6.416 -17.229 1.00 86.00 254 ALA A N 1
ATOM 1919 C CA . ALA A 1 254 ? -7.416 -7.485 -17.112 1.00 86.00 254 ALA A CA 1
ATOM 1920 C C . ALA A 1 254 ? -6.868 -8.873 -17.491 1.00 86.00 254 ALA A C 1
ATOM 1922 O O . ALA A 1 254 ? -7.387 -9.883 -17.016 1.00 86.00 254 ALA A O 1
ATOM 1923 N N . GLU A 1 255 ? -5.841 -8.923 -18.339 1.00 89.12 255 GLU A N 1
ATOM 1924 C CA . GLU A 1 255 ? -5.156 -10.154 -18.735 1.00 89.12 255 GLU A CA 1
ATOM 1925 C C . GLU A 1 255 ? -3.921 -10.408 -17.867 1.00 89.12 255 GLU A C 1
ATOM 1927 O O . GLU A 1 255 ? -3.697 -11.530 -17.411 1.00 89.12 255 GLU A O 1
ATOM 1932 N N . THR A 1 256 ? -3.139 -9.365 -17.592 1.00 90.75 256 THR A N 1
ATOM 1933 C CA . THR A 1 256 ? -1.840 -9.513 -16.932 1.00 90.75 256 THR A CA 1
ATOM 1934 C C . THR A 1 256 ? -1.935 -9.740 -15.432 1.00 90.75 256 THR A C 1
ATOM 1936 O O . THR A 1 256 ? -1.168 -10.535 -14.889 1.00 90.75 256 THR A O 1
ATOM 1939 N N . LEU A 1 257 ? -2.874 -9.092 -14.739 1.00 86.12 257 LEU A N 1
ATOM 1940 C CA . LEU A 1 257 ? -2.998 -9.232 -13.287 1.00 86.12 257 LEU A CA 1
ATOM 1941 C C . LEU A 1 257 ? -3.324 -10.665 -12.851 1.00 86.12 257 LEU A C 1
ATOM 1943 O O . LEU A 1 257 ? -2.638 -11.157 -11.956 1.00 86.12 257 LEU A O 1
ATOM 1947 N N . PRO A 1 258 ? -4.283 -11.382 -13.472 1.00 82.81 258 PRO A N 1
ATOM 1948 C CA . PRO A 1 258 ? -4.524 -12.780 -13.125 1.00 82.81 258 PRO A CA 1
ATOM 1949 C C . PRO A 1 258 ? -3.328 -13.699 -13.400 1.00 82.81 258 PRO A C 1
ATOM 1951 O O . PRO A 1 258 ? -3.186 -14.720 -12.730 1.00 82.81 258 PRO A O 1
ATOM 1954 N N . ALA A 1 259 ? -2.495 -13.363 -14.390 1.00 82.12 259 ALA A N 1
ATOM 1955 C CA . ALA A 1 259 ? -1.367 -14.188 -14.810 1.00 82.12 259 ALA A CA 1
ATOM 1956 C C . ALA A 1 259 ? -0.124 -13.995 -13.928 1.00 82.12 259 ALA A C 1
ATOM 1958 O O . ALA A 1 259 ? 0.520 -14.977 -13.563 1.00 82.12 259 ALA A O 1
ATOM 1959 N N . TYR A 1 260 ? 0.202 -12.748 -13.577 1.00 85.00 260 TYR A N 1
ATOM 1960 C CA . TYR A 1 260 ? 1.471 -12.405 -12.926 1.00 85.00 260 TYR A CA 1
ATOM 1961 C C . TYR A 1 260 ? 1.311 -11.834 -11.513 1.00 85.00 260 TYR A C 1
ATOM 1963 O O . TYR A 1 260 ? 2.237 -11.935 -10.711 1.00 85.00 260 TYR A O 1
ATOM 1971 N N . GLY A 1 261 ? 0.146 -11.267 -11.194 1.00 86.38 261 GLY A N 1
ATOM 1972 C CA . GLY A 1 261 ? -0.111 -10.567 -9.938 1.00 86.38 261 GLY A CA 1
ATOM 1973 C C . GLY A 1 261 ? 0.581 -9.201 -9.847 1.00 86.38 261 GLY A C 1
ATOM 1974 O O . GLY A 1 261 ? 1.687 -8.998 -10.347 1.00 86.38 261 GLY A O 1
ATOM 1975 N N . ALA A 1 262 ? -0.077 -8.251 -9.188 1.00 91.75 262 ALA A N 1
ATOM 1976 C CA . ALA A 1 262 ? 0.540 -7.016 -8.717 1.00 91.75 262 ALA A CA 1
ATOM 1977 C C . ALA A 1 262 ? 1.006 -7.175 -7.269 1.00 91.75 262 ALA A C 1
ATOM 1979 O O . ALA A 1 262 ? 0.364 -7.855 -6.464 1.00 91.75 262 ALA A O 1
ATOM 1980 N N . GLN A 1 263 ? 2.108 -6.513 -6.942 1.00 90.06 263 GLN A N 1
ATOM 1981 C CA . GLN A 1 263 ? 2.641 -6.424 -5.588 1.00 90.06 263 GLN A CA 1
ATOM 1982 C C . GLN A 1 263 ? 2.422 -5.017 -5.052 1.00 90.06 263 GLN A C 1
ATOM 1984 O O . GLN A 1 263 ? 2.501 -4.051 -5.810 1.00 90.06 263 GLN A O 1
ATOM 1989 N N . TYR A 1 264 ? 2.197 -4.896 -3.749 1.00 87.81 264 TYR A N 1
ATOM 1990 C CA . TYR A 1 264 ? 2.278 -3.605 -3.085 1.00 87.81 264 TYR A CA 1
ATOM 1991 C C . TYR A 1 264 ? 2.989 -3.686 -1.738 1.00 87.81 264 TYR A C 1
ATOM 1993 O O . TYR A 1 264 ? 2.967 -4.720 -1.062 1.00 87.81 264 TYR A O 1
ATOM 2001 N N . PHE A 1 265 ? 3.593 -2.564 -1.364 1.00 84.88 265 PHE A N 1
ATOM 2002 C CA . PHE A 1 265 ? 4.323 -2.348 -0.122 1.00 84.88 265 PHE A CA 1
ATOM 2003 C C . PHE A 1 265 ? 3.772 -1.082 0.524 1.00 84.88 265 PHE A C 1
ATOM 2005 O O . PHE A 1 265 ? 3.776 -0.026 -0.104 1.00 84.88 265 PHE A O 1
ATOM 2012 N N . ALA A 1 266 ? 3.260 -1.186 1.748 1.00 78.19 266 ALA A N 1
ATOM 2013 C CA . ALA A 1 266 ? 2.739 -0.033 2.475 1.00 78.19 266 ALA A CA 1
ATOM 2014 C C . ALA A 1 266 ? 3.753 0.443 3.521 1.00 78.19 266 ALA A C 1
ATOM 2016 O O . ALA A 1 266 ? 4.121 -0.321 4.416 1.00 78.19 266 ALA A O 1
ATOM 2017 N N . GLU A 1 267 ? 4.149 1.710 3.428 1.00 73.12 267 GLU A N 1
ATOM 2018 C CA . GLU A 1 267 ? 4.986 2.401 4.406 1.00 73.12 267 GLU A CA 1
ATOM 2019 C C . GLU A 1 267 ? 4.308 3.711 4.820 1.00 73.12 267 GLU A C 1
ATOM 2021 O O . GLU A 1 267 ? 4.183 4.655 4.038 1.00 73.12 267 GLU A O 1
ATOM 2026 N N . GLY A 1 268 ? 3.840 3.771 6.068 1.00 70.94 268 GLY A N 1
ATOM 2027 C CA . GLY A 1 268 ? 3.208 4.967 6.613 1.00 70.94 268 GLY A CA 1
ATOM 2028 C C . GLY A 1 268 ? 1.971 5.387 5.821 1.00 70.94 268 GLY A C 1
ATOM 2029 O O . GLY A 1 268 ? 0.915 4.777 5.963 1.00 70.94 268 GLY A O 1
ATOM 2030 N N . ASP A 1 269 ? 2.112 6.447 5.019 1.00 66.75 269 ASP A N 1
ATOM 2031 C CA . ASP A 1 269 ? 1.043 7.058 4.221 1.00 66.75 269 ASP A CA 1
ATOM 2032 C C . ASP A 1 269 ? 1.068 6.708 2.726 1.00 66.75 269 ASP A C 1
ATOM 2034 O O . ASP A 1 269 ? 0.247 7.201 1.943 1.00 66.75 269 ASP A O 1
ATOM 2038 N N . VAL A 1 270 ? 2.017 5.869 2.338 1.00 76.81 270 VAL A N 1
ATOM 2039 C CA . VAL A 1 270 ? 2.351 5.610 0.951 1.00 76.81 270 VAL A CA 1
ATOM 2040 C C . VAL A 1 270 ? 2.265 4.114 0.683 1.00 76.81 270 VAL A C 1
ATOM 2042 O O . VAL A 1 270 ? 2.784 3.294 1.436 1.00 76.81 270 VAL A O 1
ATOM 2045 N N . GLU A 1 271 ? 1.591 3.755 -0.402 1.00 85.31 271 GLU A N 1
ATOM 2046 C CA . GLU A 1 271 ? 1.606 2.414 -0.968 1.00 85.31 271 GLU A CA 1
ATOM 2047 C C . GLU A 1 271 ? 2.416 2.440 -2.270 1.00 85.31 271 GLU A C 1
ATOM 2049 O O . GLU A 1 271 ? 2.034 3.100 -3.236 1.00 85.31 271 GLU A O 1
ATOM 2054 N N . THR A 1 272 ? 3.515 1.697 -2.314 1.00 92.19 272 THR A N 1
ATOM 2055 C CA . THR A 1 272 ? 4.280 1.437 -3.536 1.00 92.19 272 THR A CA 1
ATOM 2056 C C . THR A 1 272 ? 3.697 0.219 -4.238 1.00 92.19 272 THR A C 1
ATOM 2058 O O . THR A 1 272 ? 3.684 -0.866 -3.665 1.00 92.19 272 THR A O 1
ATOM 2061 N N . TRP A 1 273 ? 3.236 0.383 -5.474 1.00 94.62 273 TRP A N 1
ATOM 2062 C CA . TRP A 1 273 ? 2.609 -0.642 -6.305 1.00 94.62 273 TRP A CA 1
ATOM 2063 C C . TRP A 1 273 ? 3.507 -1.030 -7.474 1.00 94.62 273 TRP A C 1
ATOM 2065 O O . TRP A 1 273 ? 3.919 -0.166 -8.242 1.00 94.62 273 TRP A O 1
ATOM 2075 N N . ILE A 1 274 ? 3.741 -2.331 -7.648 1.00 96.38 274 ILE A N 1
ATOM 2076 C CA . ILE A 1 274 ? 4.434 -2.922 -8.796 1.00 96.38 274 ILE A CA 1
ATOM 2077 C C . ILE A 1 274 ? 3.419 -3.726 -9.603 1.00 96.38 274 ILE A C 1
ATOM 2079 O O . ILE A 1 274 ? 2.903 -4.743 -9.128 1.00 96.38 274 ILE A O 1
ATOM 2083 N N . VAL A 1 275 ? 3.103 -3.263 -10.811 1.00 96.31 275 VAL A N 1
ATOM 2084 C CA . VAL A 1 275 ? 1.942 -3.747 -11.569 1.00 96.31 275 VAL A CA 1
ATOM 2085 C C . VAL A 1 275 ? 2.356 -4.244 -12.958 1.00 96.31 275 VAL A C 1
ATOM 2087 O O . VAL A 1 275 ? 2.982 -3.488 -13.702 1.00 96.31 275 VAL A O 1
ATOM 2090 N N . PRO A 1 276 ? 1.996 -5.486 -13.345 1.00 95.62 276 PRO A N 1
ATOM 2091 C CA . PRO A 1 276 ? 2.309 -6.022 -14.667 1.00 95.62 276 PRO A CA 1
ATOM 2092 C C . PRO A 1 276 ? 1.473 -5.323 -15.743 1.00 95.62 276 PRO A C 1
ATOM 2094 O O . PRO A 1 276 ? 0.248 -5.237 -15.640 1.00 95.62 276 PRO A O 1
ATOM 2097 N N . CYS A 1 277 ? 2.124 -4.850 -16.801 1.00 94.81 277 CYS A N 1
ATOM 2098 C CA . CYS A 1 277 ? 1.495 -4.015 -17.816 1.00 94.81 277 CYS A CA 1
ATOM 2099 C C . CYS A 1 277 ? 0.979 -4.808 -19.022 1.00 94.81 277 CYS A C 1
ATOM 2101 O O . CYS A 1 277 ? -0.203 -4.708 -19.339 1.00 94.81 277 CYS A O 1
ATOM 2103 N N . THR A 1 278 ? 1.819 -5.613 -19.678 1.00 94.19 278 THR A N 1
ATOM 2104 C CA . THR A 1 278 ? 1.424 -6.467 -20.817 1.00 94.19 278 THR A CA 1
ATOM 2105 C C . THR A 1 278 ? 1.965 -7.883 -20.650 1.00 94.19 278 THR A C 1
ATOM 2107 O O . THR A 1 278 ? 2.972 -8.098 -19.976 1.00 94.19 278 THR A O 1
ATOM 2110 N N . ALA A 1 279 ? 1.272 -8.872 -21.214 1.00 88.50 279 ALA A N 1
ATOM 2111 C CA . ALA A 1 279 ? 1.721 -10.255 -21.137 1.00 88.50 279 ALA A CA 1
ATOM 2112 C C . ALA A 1 279 ? 2.905 -10.480 -22.085 1.00 88.50 279 ALA A C 1
ATOM 2114 O O . ALA A 1 279 ? 2.914 -10.001 -23.220 1.00 88.50 279 ALA A O 1
ATOM 2115 N N . ALA A 1 280 ? 3.906 -11.223 -21.621 1.00 87.38 280 ALA A N 1
ATOM 2116 C CA . ALA A 1 280 ? 5.074 -11.578 -22.415 1.00 87.38 280 ALA A CA 1
ATOM 2117 C C . ALA A 1 280 ? 5.714 -12.868 -21.893 1.00 87.38 280 ALA A C 1
ATOM 2119 O O . ALA A 1 280 ? 5.637 -13.183 -20.705 1.00 87.38 280 ALA A O 1
ATOM 2120 N N . ASP A 1 281 ? 6.385 -13.599 -22.784 1.00 82.12 281 ASP A N 1
ATOM 2121 C CA . ASP A 1 281 ? 6.987 -14.890 -22.434 1.00 82.12 281 ASP A CA 1
ATOM 2122 C C . ASP A 1 281 ? 8.247 -14.741 -21.564 1.00 82.12 281 ASP A C 1
ATOM 2124 O O . ASP A 1 281 ? 8.453 -15.515 -20.634 1.00 82.12 281 ASP A O 1
ATOM 2128 N N . ALA A 1 282 ? 9.095 -13.751 -21.868 1.00 85.12 282 ALA A N 1
ATOM 2129 C CA . ALA A 1 282 ? 10.394 -13.561 -21.208 1.00 85.12 282 ALA A CA 1
ATOM 2130 C C . ALA A 1 282 ? 10.593 -12.165 -20.600 1.00 85.12 282 ALA A C 1
ATOM 2132 O O . ALA A 1 282 ? 11.381 -12.012 -19.673 1.00 85.12 282 ALA A O 1
ATOM 2133 N N . ASN A 1 283 ? 9.905 -11.151 -21.127 1.00 92.38 283 ASN A N 1
ATOM 2134 C CA . ASN A 1 283 ? 10.104 -9.745 -20.777 1.00 92.38 283 ASN A CA 1
ATOM 2135 C C . ASN A 1 283 ? 8.759 -9.124 -20.442 1.00 92.38 283 ASN A C 1
ATOM 2137 O O . ASN A 1 283 ? 8.176 -8.439 -21.277 1.00 92.38 283 ASN A O 1
ATOM 2141 N N . VAL A 1 284 ? 8.232 -9.438 -19.264 1.00 91.81 284 VAL A N 1
ATOM 2142 C CA . VAL A 1 284 ? 6.963 -8.864 -18.809 1.00 91.81 284 VAL A CA 1
ATOM 2143 C C . VAL A 1 284 ? 7.261 -7.452 -18.313 1.00 91.81 284 VAL A C 1
ATOM 2145 O O . VAL A 1 284 ? 8.009 -7.323 -17.343 1.00 91.81 284 VAL A O 1
ATOM 2148 N N . PRO A 1 285 ? 6.740 -6.388 -18.947 1.00 96.62 285 PRO A N 1
ATOM 2149 C CA . PRO A 1 285 ? 6.941 -5.040 -18.450 1.00 96.62 285 PRO A CA 1
ATOM 2150 C C . PRO A 1 285 ? 6.045 -4.785 -17.242 1.00 96.62 285 PRO A C 1
ATOM 2152 O O . PRO A 1 285 ? 4.858 -5.115 -17.246 1.00 96.62 285 PRO A O 1
ATOM 2155 N N . TYR A 1 286 ? 6.603 -4.132 -16.235 1.00 97.19 286 TYR A N 1
ATOM 2156 C CA . TYR A 1 286 ? 5.893 -3.646 -15.061 1.00 97.19 286 TYR A CA 1
ATOM 2157 C C . TYR A 1 286 ? 6.059 -2.135 -14.967 1.00 97.19 286 TYR A C 1
ATOM 2159 O O . TYR A 1 286 ? 7.093 -1.596 -15.363 1.00 97.19 286 TYR A O 1
ATOM 2167 N N . TYR A 1 287 ? 5.057 -1.463 -14.410 1.00 97.44 287 TYR A N 1
ATOM 2168 C CA . TYR A 1 287 ? 5.216 -0.093 -13.932 1.00 97.44 287 TYR A CA 1
ATOM 2169 C C . TYR A 1 287 ? 5.200 -0.060 -12.412 1.00 97.44 287 TYR A C 1
ATOM 2171 O O . TYR A 1 287 ? 4.570 -0.899 -11.757 1.00 97.44 287 TYR A O 1
ATOM 2179 N N . MET A 1 288 ? 5.878 0.944 -11.872 1.00 96.38 288 MET A N 1
ATOM 2180 C CA . MET A 1 288 ? 5.843 1.274 -10.459 1.00 96.38 288 MET A CA 1
ATOM 2181 C C . MET A 1 288 ? 4.985 2.521 -10.249 1.00 96.38 288 MET A C 1
ATOM 2183 O O . MET A 1 288 ? 5.109 3.497 -10.988 1.00 96.38 288 MET A O 1
ATOM 2187 N N . ALA A 1 289 ? 4.111 2.492 -9.248 1.00 94.56 289 ALA A N 1
ATOM 2188 C CA . ALA A 1 289 ? 3.282 3.626 -8.867 1.00 94.56 289 ALA A CA 1
ATOM 2189 C C . ALA A 1 289 ? 3.311 3.854 -7.359 1.00 94.56 289 ALA A C 1
ATOM 2191 O O . ALA A 1 289 ? 3.282 2.914 -6.571 1.00 94.56 289 ALA A O 1
ATOM 2192 N N . VAL A 1 290 ? 3.327 5.119 -6.972 1.00 90.75 290 VAL A N 1
ATOM 2193 C CA . VAL A 1 290 ? 3.133 5.581 -5.605 1.00 90.75 290 VAL A CA 1
ATOM 2194 C C . VAL A 1 290 ? 1.667 5.963 -5.471 1.00 90.75 290 VAL A C 1
ATOM 2196 O O . VAL A 1 290 ? 1.151 6.783 -6.231 1.00 90.75 290 VAL A O 1
ATOM 2199 N N . HIS A 1 291 ? 0.987 5.347 -4.514 1.00 83.69 291 HIS A N 1
ATOM 2200 C CA . HIS A 1 291 ? -0.401 5.621 -4.194 1.00 83.69 291 HIS A CA 1
ATOM 2201 C C . HIS A 1 291 ? -0.521 6.150 -2.767 1.00 83.69 291 HIS A C 1
ATOM 2203 O O . HIS A 1 291 ? -0.018 5.541 -1.828 1.00 83.69 291 HIS A O 1
ATOM 2209 N N . ILE A 1 292 ? -1.234 7.260 -2.595 1.00 78.25 292 ILE A N 1
ATOM 2210 C CA . ILE A 1 292 ? -1.572 7.852 -1.303 1.00 78.25 292 ILE A CA 1
ATOM 2211 C C . ILE A 1 292 ? -3.087 7.690 -1.104 1.00 78.25 292 ILE A C 1
ATOM 2213 O O . ILE A 1 292 ? -3.879 8.507 -1.584 1.00 78.25 292 ILE A O 1
ATOM 2217 N N . PRO A 1 293 ? -3.537 6.663 -0.361 1.00 67.44 293 PRO A N 1
ATOM 2218 C CA . PRO A 1 293 ? -4.950 6.294 -0.237 1.00 67.44 293 PRO A CA 1
ATOM 2219 C C . PRO A 1 293 ? -5.932 7.415 0.119 1.00 67.44 293 PRO A C 1
ATOM 2221 O O . PRO A 1 293 ? -7.068 7.391 -0.354 1.00 67.44 293 PRO A O 1
ATOM 2224 N N . PHE A 1 294 ? -5.519 8.389 0.940 1.00 55.94 294 PHE A N 1
ATOM 2225 C CA . PHE A 1 294 ? -6.365 9.525 1.359 1.00 55.94 294 PHE A CA 1
ATOM 2226 C C . PHE A 1 294 ? -6.122 10.801 0.565 1.00 55.94 294 PHE A C 1
ATOM 2228 O O . PHE A 1 294 ? -6.808 11.800 0.779 1.00 55.94 294 PHE A O 1
ATOM 2235 N N . ASN A 1 295 ? -5.165 10.780 -0.358 1.00 66.81 295 ASN A N 1
ATOM 2236 C CA . ASN A 1 295 ? -4.975 11.856 -1.306 1.00 66.81 295 ASN A CA 1
ATOM 2237 C C . ASN A 1 295 ? -4.571 11.320 -2.688 1.00 66.81 295 ASN A C 1
ATOM 2239 O O . ASN A 1 295 ? -3.461 11.601 -3.138 1.00 66.81 295 ASN A O 1
ATOM 2243 N N . PRO A 1 296 ? -5.484 10.633 -3.407 1.00 66.56 296 PRO A N 1
ATOM 2244 C CA . PRO A 1 296 ? -5.179 10.053 -4.716 1.00 66.56 296 PRO A CA 1
ATOM 2245 C C . PRO A 1 296 ? -4.763 11.074 -5.788 1.00 66.56 296 PRO A C 1
ATOM 2247 O O . PRO A 1 296 ? -4.349 10.708 -6.881 1.00 66.56 296 PRO A O 1
ATOM 2250 N N . SER A 1 297 ? -4.911 12.377 -5.512 1.00 67.00 297 SER A N 1
ATOM 2251 C CA . SER A 1 297 ? -4.438 13.443 -6.404 1.00 67.00 297 SER A CA 1
ATOM 2252 C C . SER A 1 297 ? -2.916 13.606 -6.415 1.00 67.00 297 SER A C 1
ATOM 2254 O O . SER A 1 297 ? -2.398 14.275 -7.305 1.00 67.00 297 SER A O 1
ATOM 2256 N N . LEU A 1 298 ? -2.227 13.012 -5.437 1.00 73.06 298 LEU A N 1
ATOM 2257 C CA . LEU A 1 298 ? -0.770 12.959 -5.340 1.00 73.06 298 LEU A CA 1
ATOM 2258 C C . LEU A 1 298 ? -0.193 11.637 -5.860 1.00 73.06 298 LEU A C 1
ATOM 2260 O O . LEU A 1 298 ? 1.000 11.404 -5.714 1.00 73.06 298 LEU A O 1
ATOM 2264 N N . ASP A 1 299 ? -1.030 10.765 -6.423 1.00 80.44 299 ASP A N 1
ATOM 2265 C CA . ASP A 1 299 ? -0.552 9.505 -6.969 1.00 80.44 299 ASP A CA 1
ATOM 2266 C C . ASP A 1 299 ? 0.278 9.757 -8.227 1.00 80.44 299 ASP A C 1
ATOM 2268 O O . ASP A 1 299 ? -0.121 10.518 -9.114 1.00 80.44 299 ASP A O 1
ATOM 2272 N N . GLU A 1 300 ? 1.401 9.062 -8.333 1.00 87.06 300 GLU A N 1
ATOM 2273 C CA . GLU A 1 300 ? 2.349 9.213 -9.432 1.00 87.06 300 GLU A CA 1
ATOM 2274 C C . GLU A 1 300 ? 2.879 7.851 -9.880 1.00 87.06 300 GLU A C 1
ATOM 2276 O O . GLU A 1 300 ? 3.086 6.952 -9.064 1.00 87.06 300 GLU A O 1
ATOM 2281 N N . TRP A 1 301 ? 3.100 7.683 -11.185 1.00 89.88 301 TRP A N 1
ATOM 2282 C CA . TRP A 1 301 ? 3.945 6.592 -11.664 1.00 89.88 301 TRP A CA 1
ATOM 2283 C C . TRP A 1 301 ? 5.403 7.031 -11.604 1.00 89.88 301 TRP A C 1
ATOM 2285 O O . TRP A 1 301 ? 5.707 8.222 -11.683 1.00 89.88 301 TRP A O 1
ATOM 2295 N N . LYS A 1 302 ? 6.301 6.061 -11.476 1.00 94.00 302 LYS A N 1
ATOM 2296 C CA . LYS A 1 302 ? 7.738 6.307 -11.497 1.00 94.00 302 LYS A CA 1
ATOM 2297 C C . LYS A 1 302 ? 8.292 6.119 -12.898 1.00 94.00 302 LYS A C 1
ATOM 2299 O O . LYS A 1 302 ? 7.846 5.250 -13.649 1.00 94.00 302 LYS A O 1
ATOM 2304 N N . GLU A 1 303 ? 9.240 6.979 -13.234 1.00 93.88 303 GLU A N 1
ATOM 2305 C CA . GLU A 1 303 ? 10.061 6.875 -14.431 1.00 93.88 303 GLU A CA 1
ATOM 2306 C C . GLU A 1 303 ? 11.482 6.520 -14.010 1.00 93.88 303 GLU A C 1
ATOM 2308 O O . GLU A 1 303 ? 11.934 6.898 -12.929 1.00 93.88 303 GLU A O 1
ATOM 2313 N N . PHE A 1 304 ? 12.152 5.778 -14.877 1.00 94.69 304 PHE A N 1
ATOM 2314 C CA . PHE A 1 304 ? 13.472 5.219 -14.663 1.00 94.69 304 PHE A CA 1
ATOM 2315 C C . PHE A 1 304 ? 14.420 5.802 -15.704 1.00 94.69 304 PHE A C 1
ATOM 2317 O O . PHE A 1 304 ? 14.081 5.881 -16.890 1.00 94.69 304 PHE A O 1
ATOM 2324 N N . GLU A 1 305 ? 15.582 6.267 -15.259 1.00 92.12 305 GLU A N 1
ATOM 2325 C CA . GLU A 1 305 ? 16.559 6.890 -16.145 1.00 92.12 305 GLU A CA 1
ATOM 2326 C C . GLU A 1 305 ? 17.188 5.884 -17.113 1.00 92.12 305 GLU A C 1
ATOM 2328 O O . GLU A 1 305 ? 17.527 4.759 -16.762 1.00 92.12 305 GLU A O 1
ATOM 2333 N N . THR A 1 306 ? 17.395 6.291 -18.360 1.00 87.69 306 THR A N 1
ATOM 2334 C CA . THR A 1 306 ? 18.201 5.499 -19.305 1.00 87.69 306 THR A CA 1
ATOM 2335 C C . THR A 1 306 ? 19.653 5.970 -19.293 1.00 87.69 306 THR A C 1
ATOM 2337 O O . THR A 1 306 ? 19.884 7.150 -19.019 1.00 87.69 306 THR A O 1
ATOM 2340 N N . PRO A 1 307 ? 20.633 5.124 -19.677 1.00 86.00 307 PRO A N 1
ATOM 2341 C CA . PRO A 1 307 ? 22.012 5.576 -19.828 1.00 86.00 307 PRO A CA 1
ATOM 2342 C C . PRO A 1 307 ? 22.084 6.838 -20.715 1.00 86.00 307 PRO A C 1
ATOM 2344 O O . PRO A 1 307 ? 21.550 6.818 -21.831 1.00 86.00 307 PRO A O 1
ATOM 2347 N N . PRO A 1 308 ? 22.753 7.927 -20.285 1.00 79.19 308 PRO A N 1
ATOM 2348 C CA . PRO A 1 308 ? 22.778 9.191 -21.030 1.00 79.19 308 PRO A CA 1
ATOM 2349 C C . PRO A 1 308 ? 23.259 9.043 -22.480 1.00 79.19 308 PRO A C 1
ATOM 2351 O O . PRO A 1 308 ? 22.726 9.676 -23.396 1.00 79.19 308 PRO A O 1
ATOM 2354 N N . ASP A 1 309 ? 24.223 8.147 -22.707 1.00 79.69 309 ASP A N 1
ATOM 2355 C CA . ASP A 1 309 ? 24.805 7.876 -24.025 1.00 79.69 309 ASP A CA 1
ATOM 2356 C C . ASP A 1 309 ? 23.826 7.217 -25.005 1.00 79.69 309 ASP A C 1
ATOM 2358 O O . ASP A 1 309 ? 24.055 7.217 -26.218 1.00 79.69 309 ASP A O 1
ATOM 2362 N N . PHE A 1 310 ? 22.714 6.668 -24.510 1.00 80.00 310 PHE A N 1
ATOM 2363 C CA . PHE A 1 310 ? 21.727 5.991 -25.345 1.00 80.00 310 PHE A CA 1
ATOM 2364 C C . PHE A 1 310 ? 20.768 6.998 -25.995 1.00 80.00 310 PHE A C 1
ATOM 2366 O O . PHE A 1 310 ? 20.101 6.652 -26.974 1.00 80.00 310 PHE A O 1
ATOM 2373 N N . ASN A 1 311 ? 20.732 8.249 -25.509 1.00 79.56 311 ASN A N 1
ATOM 2374 C CA . ASN A 1 311 ? 19.865 9.326 -26.000 1.00 79.56 311 ASN A CA 1
ATOM 2375 C C . ASN A 1 311 ? 18.392 8.880 -26.118 1.00 79.56 311 ASN A C 1
ATOM 2377 O O . ASN A 1 311 ? 17.708 9.159 -27.111 1.00 79.56 311 ASN A O 1
ATOM 2381 N N . GLN A 1 312 ? 17.928 8.141 -25.112 1.00 81.94 312 GLN A N 1
ATOM 2382 C CA . GLN A 1 312 ? 16.544 7.705 -24.967 1.00 81.94 312 GLN A CA 1
ATOM 2383 C C . GLN A 1 312 ? 15.867 8.526 -23.862 1.00 81.94 312 GLN A C 1
ATOM 2385 O O . GLN A 1 312 ? 16.548 9.051 -22.983 1.00 81.94 312 GLN A O 1
ATOM 2390 N N . PRO A 1 313 ? 14.543 8.737 -23.938 1.00 86.06 313 PRO A N 1
ATOM 2391 C CA . PRO A 1 313 ? 13.810 9.283 -22.807 1.00 86.06 313 PRO A CA 1
ATOM 2392 C C . PRO A 1 313 ? 13.761 8.256 -21.672 1.00 86.06 313 PRO A C 1
ATOM 2394 O O . PRO A 1 313 ? 13.780 7.053 -21.936 1.00 86.06 313 PRO A O 1
ATOM 2397 N N . ASN A 1 314 ? 13.603 8.743 -20.441 1.00 90.31 314 ASN A N 1
ATOM 2398 C CA . ASN A 1 314 ? 13.273 7.905 -19.293 1.00 90.31 314 ASN A CA 1
ATOM 2399 C C . ASN A 1 314 ? 12.028 7.055 -19.585 1.00 90.31 314 ASN A C 1
ATOM 2401 O O . ASN A 1 314 ? 11.126 7.464 -20.330 1.00 90.31 314 ASN A O 1
ATOM 2405 N N . HIS A 1 315 ? 11.973 5.865 -18.996 1.00 91.88 315 HIS A N 1
ATOM 2406 C CA . HIS A 1 315 ? 10.914 4.889 -19.232 1.00 91.88 315 HIS A CA 1
ATOM 2407 C C . HIS A 1 315 ? 10.139 4.587 -17.955 1.00 91.88 315 HIS A C 1
ATOM 2409 O O . HIS A 1 315 ? 10.707 4.435 -16.886 1.00 91.88 315 HIS A O 1
ATOM 2415 N N . ALA A 1 316 ? 8.817 4.457 -18.068 1.00 94.19 316 ALA A N 1
ATOM 2416 C CA . ALA A 1 316 ? 7.947 4.053 -16.955 1.00 94.19 316 ALA A CA 1
ATOM 2417 C C . ALA A 1 316 ? 7.705 2.532 -16.892 1.00 94.19 316 ALA A C 1
ATOM 2419 O O . ALA A 1 316 ? 7.113 2.030 -15.938 1.00 94.19 316 ALA A O 1
ATOM 2420 N N . LEU A 1 317 ? 8.109 1.801 -17.939 1.00 96.25 317 LEU A N 1
ATOM 2421 C CA . LEU A 1 317 ? 7.910 0.361 -18.073 1.00 96.25 317 LEU A CA 1
ATOM 2422 C C . LEU A 1 317 ? 9.253 -0.354 -18.066 1.00 96.25 317 LEU A C 1
ATOM 2424 O O . LEU A 1 317 ? 10.043 -0.193 -18.993 1.00 96.25 317 LEU A O 1
ATOM 2428 N N . VAL A 1 318 ? 9.466 -1.176 -17.046 1.00 95.94 318 VAL A N 1
ATOM 2429 C CA . VAL A 1 318 ? 10.692 -1.946 -16.829 1.00 95.94 318 VAL A CA 1
ATOM 2430 C C . VAL A 1 318 ? 10.374 -3.427 -16.963 1.00 95.94 318 VAL A C 1
ATOM 2432 O O . VAL A 1 318 ? 9.436 -3.936 -16.343 1.00 95.94 318 VAL A O 1
ATOM 2435 N N . ASN A 1 319 ? 11.147 -4.139 -17.780 1.00 95.38 319 ASN A N 1
ATOM 2436 C CA . ASN A 1 319 ? 10.964 -5.578 -17.950 1.00 95.38 319 ASN A CA 1
ATOM 2437 C C . ASN A 1 319 ? 11.428 -6.328 -16.707 1.00 95.38 319 ASN A C 1
ATOM 2439 O O . ASN A 1 319 ? 12.516 -6.077 -16.194 1.00 95.38 319 ASN A O 1
ATOM 2443 N N . ASN A 1 320 ? 10.612 -7.286 -16.266 1.00 91.50 320 ASN A N 1
ATOM 2444 C CA . ASN A 1 320 ? 10.890 -8.143 -15.117 1.00 91.50 320 ASN A CA 1
ATOM 2445 C C . ASN A 1 320 ? 11.295 -7.332 -13.873 1.00 91.50 320 ASN A C 1
ATOM 2447 O O . ASN A 1 320 ? 12.245 -7.697 -13.182 1.00 91.50 320 ASN A O 1
ATOM 2451 N N . LEU A 1 321 ? 10.595 -6.213 -13.633 1.00 94.50 321 LEU A N 1
ATOM 2452 C CA . LEU A 1 321 ? 10.901 -5.293 -12.543 1.00 94.50 321 LEU A CA 1
ATOM 2453 C C . LEU A 1 321 ? 10.860 -6.014 -11.196 1.00 94.50 321 LEU A C 1
ATOM 2455 O O . LEU A 1 321 ? 9.884 -6.693 -10.861 1.00 94.50 321 LEU A O 1
ATOM 2459 N N . PHE A 1 322 ? 11.882 -5.775 -10.389 1.00 90.94 322 PHE A N 1
ATOM 2460 C CA . PHE A 1 322 ? 11.909 -6.124 -8.982 1.00 90.94 322 PHE A CA 1
ATOM 2461 C C . PHE A 1 322 ? 12.165 -4.873 -8.141 1.00 90.94 322 PHE A C 1
ATOM 2463 O O . PHE A 1 322 ? 12.968 -4.022 -8.510 1.00 90.94 322 PHE A O 1
ATOM 2470 N N . TYR A 1 323 ? 11.463 -4.767 -7.014 1.00 92.25 323 TYR A N 1
ATOM 2471 C CA . TYR A 1 323 ? 11.628 -3.690 -6.045 1.00 92.25 323 TYR A CA 1
ATOM 2472 C C . TYR A 1 323 ? 12.037 -4.285 -4.702 1.00 92.25 323 TYR A C 1
ATOM 2474 O O . TYR A 1 323 ? 11.351 -5.169 -4.178 1.00 92.25 323 TYR A O 1
ATOM 2482 N N . ASP A 1 324 ? 13.144 -3.791 -4.157 1.00 89.50 324 ASP A N 1
ATOM 2483 C CA . ASP A 1 324 ? 13.609 -4.123 -2.820 1.00 89.50 324 ASP A CA 1
ATOM 2484 C C . ASP A 1 324 ? 13.121 -3.059 -1.819 1.00 89.50 324 ASP A C 1
ATOM 2486 O O . ASP A 1 324 ? 13.626 -1.934 -1.829 1.00 89.50 324 ASP A O 1
ATOM 2490 N N . PRO A 1 325 ? 12.160 -3.382 -0.934 1.00 81.50 325 PRO A N 1
ATOM 2491 C CA . PRO A 1 325 ? 11.634 -2.423 0.034 1.00 81.50 325 PRO A CA 1
ATOM 2492 C C . PRO A 1 325 ? 12.637 -2.046 1.132 1.00 81.50 325 PRO A C 1
ATOM 2494 O O . PRO A 1 325 ? 12.456 -1.016 1.771 1.00 81.50 325 PRO A O 1
ATOM 2497 N N . ASP A 1 326 ? 13.680 -2.849 1.370 1.00 84.81 326 ASP A N 1
ATOM 2498 C CA . ASP A 1 326 ? 14.660 -2.561 2.425 1.00 84.81 326 ASP A CA 1
ATOM 2499 C C . ASP A 1 326 ? 15.655 -1.478 1.993 1.00 84.81 326 ASP A C 1
ATOM 2501 O O . ASP A 1 326 ? 16.151 -0.708 2.818 1.00 84.81 326 ASP A O 1
ATOM 2505 N N . THR A 1 327 ? 15.959 -1.428 0.696 1.00 86.88 327 THR A N 1
ATOM 2506 C CA . THR A 1 327 ? 16.930 -0.493 0.114 1.00 86.88 327 THR A CA 1
ATOM 2507 C C . THR A 1 327 ? 16.277 0.588 -0.743 1.00 86.88 327 THR A C 1
ATOM 2509 O O . THR A 1 327 ? 16.921 1.583 -1.063 1.00 86.88 327 THR A O 1
ATOM 2512 N N . GLY A 1 328 ? 15.011 0.409 -1.124 1.00 88.88 328 GLY A N 1
ATOM 2513 C CA . GLY A 1 328 ? 14.333 1.246 -2.107 1.00 88.88 328 GLY A CA 1
ATOM 2514 C C . GLY A 1 328 ? 14.858 1.050 -3.532 1.00 88.88 328 GLY A C 1
ATOM 2515 O O . GLY A 1 328 ? 14.548 1.860 -4.399 1.00 88.88 328 GLY A O 1
ATOM 2516 N N . GLN A 1 329 ? 15.664 0.017 -3.784 1.00 93.81 329 GLN A N 1
ATOM 2517 C CA . GLN A 1 329 ? 16.285 -0.223 -5.082 1.00 93.81 329 GLN A CA 1
ATOM 2518 C C . GLN A 1 329 ? 15.301 -0.882 -6.053 1.00 93.81 329 GLN A C 1
ATOM 2520 O O . GLN A 1 329 ? 14.543 -1.781 -5.682 1.00 93.81 329 GLN A O 1
ATOM 2525 N N . VAL A 1 330 ? 15.353 -0.472 -7.320 1.00 95.94 330 VAL A N 1
ATOM 2526 C CA . VAL A 1 330 ? 14.626 -1.121 -8.416 1.00 95.94 330 VAL A CA 1
ATOM 2527 C C . VAL A 1 330 ? 15.615 -1.778 -9.365 1.00 95.94 330 VAL A C 1
ATOM 2529 O O . VAL A 1 330 ? 16.616 -1.179 -9.749 1.00 95.94 330 VAL A O 1
ATOM 2532 N N . THR A 1 331 ? 15.329 -3.009 -9.774 1.00 95.38 331 THR A N 1
ATOM 2533 C CA . THR A 1 331 ? 16.075 -3.693 -10.830 1.00 95.38 331 THR A CA 1
ATOM 2534 C C . THR A 1 331 ? 15.158 -4.115 -11.964 1.00 95.38 331 THR A C 1
ATOM 2536 O O . THR A 1 331 ? 13.981 -4.412 -11.761 1.00 95.38 331 THR A O 1
ATOM 2539 N N . GLY A 1 332 ? 15.705 -4.135 -13.174 1.00 94.56 332 GLY A N 1
ATOM 2540 C CA . GLY A 1 332 ? 15.037 -4.584 -14.388 1.00 94.56 332 GLY A CA 1
ATOM 2541 C C . GLY A 1 332 ? 15.922 -5.544 -15.165 1.00 94.56 332 GLY A C 1
ATOM 2542 O O . GLY A 1 332 ? 17.147 -5.433 -15.155 1.00 94.56 332 GLY A O 1
ATOM 2543 N N . THR A 1 333 ? 15.317 -6.515 -15.842 1.00 94.94 333 THR A N 1
ATOM 2544 C CA . THR A 1 333 ? 16.037 -7.427 -16.739 1.00 94.94 333 THR A CA 1
ATOM 2545 C C . THR A 1 333 ? 15.280 -7.590 -18.045 1.00 94.94 333 THR A C 1
ATOM 2547 O O . THR A 1 333 ? 14.140 -8.050 -18.065 1.00 94.94 333 THR A O 1
ATOM 2550 N N . THR A 1 334 ? 15.948 -7.284 -19.154 1.00 94.81 334 THR A N 1
ATOM 2551 C CA . THR A 1 334 ? 15.439 -7.495 -20.512 1.00 94.81 334 THR A CA 1
ATOM 2552 C C . THR A 1 334 ? 16.261 -8.568 -21.208 1.00 94.81 334 THR A C 1
ATOM 2554 O O . THR A 1 334 ? 17.434 -8.362 -21.492 1.00 94.81 334 THR A O 1
ATOM 2557 N N . TYR A 1 335 ? 15.650 -9.696 -21.551 1.00 93.50 335 TYR A N 1
ATOM 2558 C CA . TYR A 1 335 ? 16.289 -10.768 -22.307 1.00 93.50 335 TYR A CA 1
ATOM 2559 C C . TYR A 1 335 ? 16.175 -10.545 -23.814 1.00 93.50 335 TYR A C 1
ATOM 2561 O O . TYR A 1 335 ? 15.104 -10.228 -24.333 1.00 93.50 335 TYR A O 1
ATOM 2569 N N . TYR A 1 336 ? 17.265 -10.762 -24.547 1.00 93.56 336 TYR A N 1
ATOM 2570 C CA . TYR A 1 336 ? 17.276 -10.631 -26.013 1.00 93.56 336 TYR A CA 1
ATOM 2571 C C . TYR A 1 336 ? 16.989 -11.947 -26.740 1.00 93.56 336 TYR A C 1
ATOM 2573 O O . TYR A 1 336 ? 16.773 -11.957 -27.953 1.00 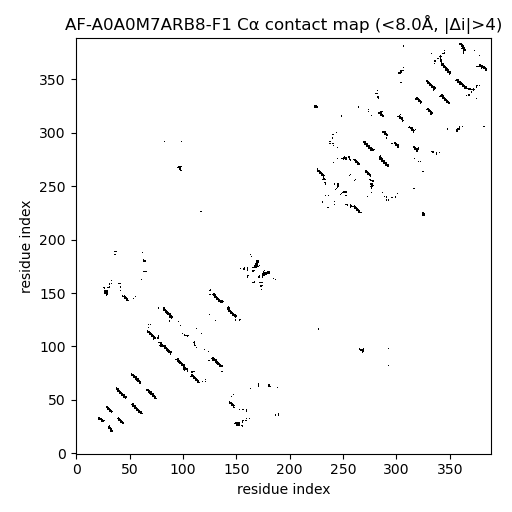93.56 336 TYR A O 1
ATOM 2581 N N . SER A 1 337 ? 16.964 -13.063 -26.012 1.00 87.19 337 SER A N 1
ATOM 2582 C CA . SER A 1 337 ? 16.644 -14.379 -26.549 1.00 87.19 337 SER A CA 1
ATOM 2583 C C . SER A 1 337 ? 15.625 -15.101 -25.668 1.00 87.19 337 SER A C 1
ATOM 2585 O O . SER A 1 337 ? 15.558 -14.894 -24.457 1.00 87.19 337 SER A O 1
ATOM 2587 N N . ALA A 1 338 ? 14.884 -16.031 -26.273 1.00 85.88 338 ALA A N 1
ATOM 2588 C CA . ALA A 1 338 ? 13.992 -16.934 -25.547 1.00 85.88 338 ALA A CA 1
ATOM 2589 C C . ALA A 1 338 ? 14.736 -17.924 -24.628 1.00 85.88 338 ALA A C 1
ATOM 2591 O O . ALA A 1 338 ? 14.112 -18.571 -23.793 1.00 85.88 338 ALA A O 1
ATOM 2592 N N . ASN A 1 339 ? 16.059 -18.055 -24.779 1.00 85.44 339 ASN A N 1
ATOM 2593 C CA . ASN A 1 339 ? 16.883 -18.904 -23.924 1.00 85.44 339 ASN A CA 1
ATOM 2594 C C . ASN A 1 339 ? 17.355 -18.173 -22.660 1.00 85.44 339 ASN A C 1
ATOM 2596 O O . ASN A 1 339 ? 17.990 -18.807 -21.827 1.00 85.44 339 ASN A O 1
ATOM 2600 N N . LEU A 1 340 ? 17.059 -16.877 -22.503 1.00 86.56 340 LEU A N 1
ATOM 2601 C CA . LEU A 1 340 ? 17.418 -16.085 -21.318 1.00 86.56 340 LEU A CA 1
ATOM 2602 C C . LEU A 1 340 ? 18.940 -16.021 -21.051 1.00 86.56 340 LEU A C 1
ATOM 2604 O O . LEU A 1 340 ? 19.385 -15.847 -19.920 1.00 86.56 340 LEU A O 1
ATOM 2608 N N . ASP A 1 341 ? 19.759 -16.192 -22.089 1.00 84.56 341 ASP A N 1
ATOM 2609 C CA . ASP A 1 341 ? 21.222 -16.308 -22.007 1.00 84.56 341 ASP A CA 1
ATOM 2610 C C . ASP A 1 341 ? 21.969 -14.999 -22.314 1.00 84.56 341 ASP A C 1
ATOM 2612 O O . ASP A 1 341 ? 23.199 -14.958 -22.264 1.00 84.56 341 ASP A O 1
ATOM 2616 N N . CYS A 1 342 ? 21.246 -13.942 -22.667 1.00 90.31 342 CYS A N 1
ATOM 2617 C CA . CYS A 1 342 ? 21.754 -12.633 -23.068 1.00 90.31 342 CYS A CA 1
ATOM 2618 C C . CYS A 1 342 ? 20.669 -11.575 -22.844 1.00 90.31 342 CYS A C 1
ATOM 2620 O O . CYS A 1 342 ? 19.472 -11.888 -22.857 1.00 90.31 342 CYS A O 1
ATOM 2622 N N . GLY A 1 343 ? 21.075 -10.320 -22.692 1.00 94.56 343 GLY A N 1
ATOM 2623 C CA . GLY A 1 343 ? 20.150 -9.244 -22.379 1.00 94.56 343 GLY A CA 1
ATOM 2624 C C . GLY A 1 343 ? 20.817 -8.020 -21.777 1.00 94.56 343 GLY A C 1
ATOM 2625 O O . GLY A 1 343 ? 22.044 -7.896 -21.785 1.00 94.56 343 GLY A O 1
ATOM 2626 N N . ALA A 1 344 ? 19.974 -7.158 -21.224 1.00 94.19 344 ALA A N 1
ATOM 2627 C CA . ALA A 1 344 ? 20.345 -6.011 -20.418 1.00 94.19 344 ALA A CA 1
ATOM 2628 C C . ALA A 1 344 ? 19.793 -6.140 -18.995 1.00 94.19 344 ALA A C 1
ATOM 2630 O O . ALA A 1 344 ? 18.685 -6.644 -18.789 1.00 94.19 344 ALA A O 1
ATOM 2631 N N . PHE A 1 345 ? 20.572 -5.671 -18.032 1.00 94.25 345 PHE A N 1
ATOM 2632 C CA . PHE A 1 345 ? 20.204 -5.531 -16.633 1.00 94.25 345 PHE A CA 1
ATOM 2633 C C . PHE A 1 345 ? 20.377 -4.069 -16.238 1.00 94.25 345 PHE A C 1
ATOM 2635 O O . PHE A 1 345 ? 21.404 -3.465 -16.542 1.00 94.25 345 PHE A O 1
ATOM 2642 N N . GLU A 1 346 ? 19.381 -3.519 -15.560 1.00 94.81 346 GLU A N 1
ATOM 2643 C CA . GLU A 1 346 ? 19.390 -2.148 -15.062 1.00 94.81 346 GLU A CA 1
ATOM 2644 C C . GLU A 1 346 ? 19.134 -2.135 -13.557 1.00 94.81 346 GLU A C 1
ATOM 2646 O O . GLU A 1 346 ? 18.321 -2.913 -13.047 1.00 94.81 346 GLU A O 1
ATOM 2651 N N . ARG A 1 347 ? 19.831 -1.248 -12.850 1.00 95.25 347 ARG A N 1
ATOM 2652 C CA . ARG A 1 347 ? 19.663 -1.008 -11.418 1.00 95.25 347 ARG A CA 1
ATOM 2653 C C . ARG A 1 347 ? 19.484 0.477 -11.187 1.00 95.25 347 ARG A C 1
ATOM 2655 O O . ARG A 1 347 ? 20.281 1.281 -11.667 1.00 95.25 347 ARG A O 1
ATOM 2662 N N . HIS A 1 348 ? 18.470 0.798 -10.403 1.00 95.81 348 HIS A N 1
ATOM 2663 C CA . HIS A 1 348 ? 18.061 2.154 -10.099 1.00 95.81 348 HIS A CA 1
ATOM 2664 C C . HIS A 1 348 ? 17.965 2.361 -8.600 1.00 95.81 348 HIS A C 1
ATOM 2666 O O . HIS A 1 348 ? 17.458 1.495 -7.882 1.00 95.81 348 HIS A O 1
ATOM 2672 N N . GLU A 1 349 ? 18.401 3.521 -8.139 1.00 93.88 349 GLU A N 1
ATOM 2673 C CA . GLU A 1 349 ? 18.286 3.932 -6.744 1.00 93.88 349 GLU A CA 1
ATOM 2674 C C . GLU A 1 349 ? 17.414 5.175 -6.629 1.00 93.88 349 GLU A C 1
ATOM 2676 O O . GLU A 1 349 ? 17.394 6.035 -7.509 1.00 93.88 349 GLU A O 1
ATOM 2681 N N . VAL A 1 350 ? 16.656 5.248 -5.538 1.00 90.69 350 VAL A N 1
ATOM 2682 C CA . VAL A 1 350 ? 15.789 6.390 -5.270 1.00 90.69 350 VAL A CA 1
ATOM 2683 C C . VAL A 1 350 ? 16.609 7.573 -4.758 1.00 90.69 350 VAL A C 1
ATOM 2685 O O . VAL A 1 350 ? 17.336 7.474 -3.767 1.00 90.69 350 VAL A O 1
ATOM 2688 N N . MET A 1 351 ? 16.444 8.730 -5.389 1.00 85.12 351 MET A N 1
ATOM 2689 C CA . MET A 1 351 ? 16.974 9.984 -4.873 1.00 85.12 351 MET A CA 1
ATOM 2690 C C . MET A 1 351 ? 16.207 10.431 -3.634 1.00 85.12 351 MET A C 1
ATOM 2692 O O . MET A 1 351 ? 15.003 10.677 -3.688 1.00 85.12 351 MET A O 1
ATOM 2696 N N . ALA A 1 352 ? 16.920 10.649 -2.529 1.00 77.75 352 ALA A N 1
ATOM 2697 C CA . ALA A 1 352 ? 16.313 11.070 -1.266 1.00 77.75 352 ALA A CA 1
ATOM 2698 C C . ALA A 1 352 ? 15.564 12.417 -1.348 1.00 77.75 352 ALA A C 1
ATOM 2700 O O . ALA A 1 352 ? 14.652 12.659 -0.560 1.00 77.75 352 ALA A O 1
ATOM 2701 N N . GLU A 1 353 ? 15.958 13.309 -2.263 1.00 73.81 353 GLU A N 1
ATOM 2702 C CA . GLU A 1 353 ? 15.401 14.665 -2.359 1.00 73.81 353 GLU A CA 1
ATOM 2703 C C . GLU A 1 353 ? 14.182 14.757 -3.281 1.00 73.81 353 GLU A C 1
ATOM 2705 O O . GLU A 1 353 ? 13.223 15.456 -2.948 1.00 73.81 353 GLU A O 1
ATOM 2710 N N . SER A 1 354 ? 14.211 14.080 -4.433 1.00 77.25 354 SER A N 1
ATOM 2711 C CA . SER A 1 354 ? 13.131 14.145 -5.424 1.00 77.25 354 SER A CA 1
ATOM 2712 C C . SER A 1 354 ? 12.215 12.923 -5.415 1.00 77.25 354 SER A C 1
ATOM 2714 O O . SER A 1 354 ? 11.066 13.023 -5.835 1.00 77.25 354 SER A O 1
ATOM 2716 N N . GLY A 1 355 ? 12.689 11.780 -4.914 1.00 80.06 355 GLY A N 1
ATOM 2717 C CA . GLY A 1 355 ? 11.988 10.504 -5.023 1.00 80.06 355 GLY A CA 1
ATOM 2718 C C . GLY A 1 355 ? 11.991 9.919 -6.439 1.00 80.06 355 GLY A C 1
ATOM 2719 O O . GLY A 1 355 ? 11.211 8.998 -6.702 1.00 80.06 355 GLY A O 1
ATOM 2720 N N . ASP A 1 356 ? 12.813 10.459 -7.343 1.00 87.19 356 ASP A N 1
ATOM 2721 C CA . ASP A 1 356 ? 13.037 9.913 -8.684 1.00 87.19 356 ASP A CA 1
ATOM 2722 C C . ASP A 1 356 ? 14.026 8.745 -8.635 1.00 87.19 356 ASP A C 1
ATOM 2724 O O . ASP A 1 356 ? 14.784 8.606 -7.674 1.00 87.19 356 ASP A O 1
ATOM 2728 N N . TYR A 1 357 ? 14.009 7.908 -9.670 1.00 93.19 357 TYR A N 1
ATOM 2729 C CA . TYR A 1 357 ? 14.903 6.762 -9.795 1.00 93.19 357 TYR A CA 1
ATOM 2730 C C . TYR A 1 357 ? 16.042 7.071 -10.760 1.00 93.19 357 TYR A C 1
ATOM 2732 O O . TYR A 1 357 ? 15.824 7.182 -11.967 1.00 93.19 357 TYR A O 1
ATOM 2740 N N . GLU A 1 358 ? 17.248 7.176 -10.212 1.00 92.56 358 GLU A N 1
ATOM 2741 C CA . GLU A 1 358 ? 18.478 7.355 -10.977 1.00 92.56 358 GLU A CA 1
ATOM 2742 C C . GLU A 1 358 ? 19.074 6.003 -11.334 1.00 92.56 358 GLU A C 1
ATOM 2744 O O . GLU A 1 358 ? 19.147 5.094 -10.499 1.00 92.56 358 GLU A O 1
ATOM 2749 N N . LEU A 1 359 ? 19.556 5.886 -12.566 1.00 93.50 359 LEU A N 1
ATOM 2750 C CA . LEU A 1 359 ? 20.263 4.695 -13.002 1.00 93.50 359 LEU A CA 1
ATOM 2751 C C . LEU A 1 359 ? 21.649 4.674 -12.349 1.00 93.50 359 LEU A C 1
ATOM 2753 O O . LEU A 1 359 ? 22.450 5.588 -12.536 1.00 93.50 359 LEU A O 1
ATOM 2757 N N . VAL A 1 360 ? 21.964 3.604 -11.623 1.00 92.56 360 VAL A N 1
ATOM 2758 C CA . VAL A 1 360 ? 23.278 3.439 -10.979 1.00 92.56 360 VAL A CA 1
ATOM 2759 C C . VAL A 1 360 ? 24.177 2.465 -11.730 1.00 92.56 360 VAL A C 1
ATOM 2761 O O . VAL A 1 360 ? 25.397 2.621 -11.741 1.00 92.56 360 VAL A O 1
ATOM 2764 N N . GLU A 1 361 ? 23.586 1.473 -12.392 1.00 91.75 361 GLU A N 1
ATOM 2765 C CA . GLU A 1 361 ? 24.317 0.412 -13.079 1.00 91.75 361 GLU A CA 1
ATOM 2766 C C . GLU A 1 361 ? 23.499 -0.119 -14.259 1.00 91.75 361 GLU A C 1
ATOM 2768 O O . GLU A 1 361 ? 22.307 -0.407 -14.129 1.00 91.75 361 GLU A O 1
ATOM 2773 N N . TYR A 1 362 ? 24.160 -0.283 -15.406 1.00 92.38 362 TYR A N 1
ATOM 2774 C CA . TYR A 1 362 ? 23.597 -0.932 -16.584 1.00 92.38 362 TYR A CA 1
ATOM 2775 C C . TYR A 1 362 ? 24.595 -1.949 -17.146 1.00 92.38 362 TYR A C 1
ATOM 2777 O O . TYR A 1 362 ? 25.705 -1.618 -17.583 1.00 92.38 362 TYR A O 1
ATOM 2785 N N . LEU A 1 363 ? 24.203 -3.219 -17.123 1.00 92.56 363 LEU A N 1
ATOM 2786 C CA . LEU A 1 363 ? 24.998 -4.345 -17.605 1.00 92.56 363 LEU A CA 1
ATOM 2787 C C . LEU A 1 363 ? 24.370 -4.876 -18.887 1.00 92.56 363 LEU A C 1
ATOM 2789 O O . LEU A 1 363 ? 23.152 -5.016 -18.976 1.00 92.56 363 LEU A O 1
ATOM 2793 N N . GLU A 1 364 ? 25.187 -5.232 -19.872 1.00 93.38 364 GLU A N 1
ATOM 2794 C CA . GLU A 1 364 ? 24.684 -5.786 -21.124 1.00 93.38 364 GLU A CA 1
ATOM 2795 C C . GLU A 1 364 ? 25.541 -6.955 -21.604 1.00 93.38 364 GLU A C 1
ATOM 2797 O O . GLU A 1 364 ? 26.748 -6.852 -21.834 1.00 93.38 364 GLU A O 1
ATOM 2802 N N . LYS A 1 365 ? 24.881 -8.089 -21.835 1.00 91.00 365 LYS A N 1
ATOM 2803 C CA . LYS A 1 365 ? 25.438 -9.213 -22.578 1.00 91.00 365 LYS A CA 1
ATOM 2804 C C . LYS A 1 365 ? 24.738 -9.289 -23.929 1.00 91.00 365 LYS A C 1
ATOM 2806 O O . LYS A 1 365 ? 23.702 -9.928 -24.062 1.00 91.00 365 LYS A O 1
ATOM 2811 N N . SER A 1 366 ? 25.336 -8.686 -24.953 1.00 90.62 366 SER A N 1
ATOM 2812 C CA . SER A 1 366 ? 24.765 -8.649 -26.310 1.00 90.62 366 SER A CA 1
ATOM 2813 C C . SER A 1 366 ? 24.874 -9.973 -27.085 1.00 90.62 366 SER A C 1
ATOM 2815 O O . SER A 1 366 ? 24.134 -10.197 -28.041 1.00 90.62 366 SER A O 1
ATOM 2817 N N . SER A 1 367 ? 25.782 -10.874 -26.689 1.00 91.62 367 SER A N 1
ATOM 2818 C CA . SER A 1 367 ? 25.992 -12.165 -27.358 1.00 91.62 367 SER A CA 1
ATOM 2819 C C . SER A 1 367 ? 25.169 -13.287 -26.718 1.00 91.62 367 SER A C 1
ATOM 2821 O O . SER A 1 367 ? 25.463 -13.717 -25.603 1.00 91.62 367 SER A O 1
ATOM 2823 N N . CYS A 1 368 ? 24.192 -13.805 -27.464 1.00 92.50 368 CYS A N 1
ATOM 2824 C CA . CYS A 1 368 ? 23.363 -14.962 -27.101 1.00 92.50 368 CYS A CA 1
ATOM 2825 C C . CYS A 1 368 ? 24.036 -16.273 -27.543 1.00 92.50 368 CYS A C 1
ATOM 2827 O O . CYS A 1 368 ? 23.727 -16.838 -28.595 1.00 92.50 368 CYS A O 1
ATOM 2829 N N . ASP A 1 369 ? 25.050 -16.693 -26.789 1.00 90.19 369 ASP A N 1
ATOM 2830 C CA . ASP A 1 369 ? 25.946 -17.817 -27.090 1.00 90.19 369 ASP A CA 1
ATOM 2831 C C . ASP A 1 369 ? 25.587 -19.133 -26.373 1.00 90.19 369 ASP A C 1
ATOM 2833 O O . ASP A 1 369 ? 26.314 -20.123 -26.484 1.00 90.19 369 ASP A O 1
ATOM 2837 N N . GLY A 1 370 ? 24.473 -19.163 -25.643 1.00 86.19 370 GLY A N 1
ATOM 2838 C CA . GLY A 1 370 ? 24.033 -20.282 -24.813 1.00 86.19 370 GLY A CA 1
ATOM 2839 C C . GLY A 1 370 ? 24.756 -20.386 -23.469 1.00 86.19 370 GLY A C 1
ATOM 2840 O O . GLY A 1 370 ? 24.601 -21.396 -22.780 1.00 86.19 370 GLY A O 1
ATOM 2841 N N . VAL A 1 371 ? 25.564 -19.391 -23.084 1.00 79.25 371 VAL A N 1
ATOM 2842 C CA . VAL A 1 371 ? 26.223 -19.350 -21.771 1.00 79.25 371 VAL A CA 1
ATOM 2843 C C . VAL A 1 371 ? 25.327 -18.636 -20.765 1.00 79.25 371 VAL A C 1
ATOM 2845 O O . VAL A 1 371 ? 25.165 -17.419 -20.805 1.00 79.25 371 VAL A O 1
ATOM 2848 N N . PHE A 1 372 ? 24.781 -19.400 -19.827 1.00 79.75 372 PHE A N 1
ATOM 2849 C CA . PHE A 1 372 ? 23.892 -18.892 -18.787 1.00 79.75 372 PHE A CA 1
ATOM 2850 C C . PHE A 1 372 ? 24.667 -18.255 -17.630 1.00 79.75 372 PHE A C 1
ATOM 2852 O O . PHE A 1 372 ? 25.763 -18.695 -17.275 1.00 79.75 372 PHE A O 1
ATOM 2859 N N . GLY A 1 373 ? 24.062 -17.249 -17.008 1.00 74.56 373 GLY A N 1
ATOM 2860 C CA . GLY A 1 373 ? 24.569 -16.571 -15.822 1.00 74.56 373 GLY A CA 1
ATOM 2861 C C . GLY A 1 373 ? 23.523 -15.604 -15.282 1.00 74.56 373 GLY A C 1
ATOM 2862 O O . GLY A 1 373 ? 22.600 -15.239 -16.010 1.00 74.56 373 GLY A O 1
ATOM 2863 N N . ALA A 1 374 ? 23.665 -15.217 -14.016 1.00 84.94 374 ALA A N 1
ATOM 2864 C CA . ALA A 1 374 ? 22.806 -14.206 -13.414 1.00 84.94 374 ALA A CA 1
ATOM 2865 C C . ALA A 1 374 ? 22.979 -12.862 -14.159 1.00 84.94 374 ALA A C 1
ATOM 2867 O O . ALA A 1 374 ? 24.128 -12.522 -14.475 1.00 84.94 374 ALA A O 1
ATOM 2868 N N . PRO A 1 375 ? 21.896 -12.121 -14.455 1.00 86.31 375 PRO A N 1
ATOM 2869 C CA . PRO A 1 375 ? 21.972 -10.824 -15.130 1.00 86.31 375 PRO A CA 1
ATOM 2870 C C . PRO A 1 375 ? 22.905 -9.817 -14.442 1.00 86.31 375 PRO A C 1
ATOM 2872 O O . PRO A 1 375 ? 23.631 -9.091 -15.115 1.00 86.31 375 PRO A O 1
ATOM 2875 N N . GLU A 1 376 ? 22.992 -9.858 -13.111 1.00 86.94 376 GLU A N 1
ATOM 2876 C CA . GLU A 1 376 ? 23.886 -9.037 -12.279 1.00 86.94 376 GLU A CA 1
ATOM 2877 C C . GLU A 1 376 ? 25.379 -9.333 -12.511 1.00 86.94 376 GLU A C 1
ATOM 2879 O O . GLU A 1 376 ? 26.248 -8.598 -12.053 1.00 86.94 376 GLU A O 1
ATOM 2884 N N . GLY A 1 377 ? 25.700 -10.440 -13.186 1.00 84.25 377 GLY A N 1
ATOM 2885 C CA . GLY A 1 377 ? 27.060 -10.829 -13.558 1.00 84.25 377 GLY A CA 1
ATOM 2886 C C . GLY A 1 377 ? 27.406 -10.555 -15.022 1.00 84.25 377 GLY A C 1
ATOM 2887 O O . GLY A 1 377 ? 28.468 -10.992 -15.479 1.00 84.25 377 GLY A O 1
ATOM 2888 N N . TRP A 1 378 ? 26.520 -9.913 -15.788 1.00 87.94 378 TRP A N 1
ATOM 2889 C CA . TRP A 1 378 ? 26.791 -9.556 -17.179 1.00 87.94 378 TRP A CA 1
ATOM 2890 C C . TRP A 1 378 ? 27.837 -8.437 -17.292 1.00 87.94 378 TRP A C 1
ATOM 2892 O O . TRP A 1 378 ? 28.094 -7.720 -16.325 1.00 87.94 378 TRP A O 1
ATOM 2902 N N . PRO A 1 379 ? 28.505 -8.301 -18.455 1.00 86.56 379 PRO A N 1
ATOM 2903 C CA . PRO A 1 379 ? 29.509 -7.261 -18.645 1.00 86.56 379 PRO A CA 1
ATOM 2904 C C . PRO A 1 379 ? 28.945 -5.860 -18.386 1.00 86.56 379 PRO A C 1
ATOM 2906 O O . PRO A 1 379 ? 27.885 -5.513 -18.905 1.00 86.56 379 PRO A O 1
ATOM 2909 N N . LEU A 1 380 ? 29.685 -5.052 -17.620 1.00 82.44 380 LEU A N 1
ATOM 2910 C CA . LEU A 1 380 ? 29.354 -3.647 -17.390 1.00 82.44 380 LEU A CA 1
ATOM 2911 C C . LEU A 1 380 ? 29.330 -2.899 -18.720 1.00 82.44 380 LEU A C 1
ATOM 2913 O O . LEU A 1 380 ? 30.325 -2.898 -19.449 1.00 82.44 380 LEU A O 1
ATOM 2917 N N . SER A 1 381 ? 28.190 -2.285 -19.020 1.00 75.81 381 SER A N 1
ATOM 2918 C CA . SER A 1 381 ? 28.017 -1.448 -20.202 1.00 75.81 381 SER A CA 1
ATOM 2919 C C . SER A 1 381 ? 27.967 0.035 -19.845 1.00 75.81 381 SER A C 1
ATOM 2921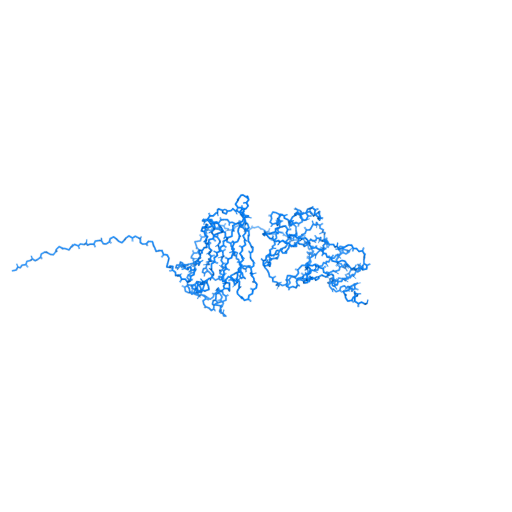 O O . SER A 1 381 ? 28.321 0.836 -20.706 1.00 75.81 381 SER A O 1
ATOM 2923 N N . TRP A 1 382 ? 27.534 0.393 -18.631 1.00 84.81 382 TRP A N 1
ATOM 2924 C CA . TRP A 1 382 ? 27.525 1.764 -18.113 1.00 84.81 382 TRP A CA 1
ATOM 2925 C C . TRP A 1 382 ? 27.386 1.792 -16.575 1.00 84.81 382 TRP A C 1
ATOM 2927 O O . TRP A 1 382 ? 26.751 0.907 -15.994 1.00 84.81 382 TRP A O 1
ATOM 2937 N N . THR A 1 383 ? 27.953 2.806 -15.911 1.00 80.81 383 THR A N 1
ATOM 2938 C CA . THR A 1 383 ? 27.789 3.070 -14.461 1.00 80.81 383 THR A CA 1
ATOM 2939 C C . THR A 1 383 ? 27.750 4.569 -14.154 1.00 80.81 383 THR A C 1
ATOM 2941 O O . THR A 1 383 ? 28.339 5.369 -14.881 1.00 80.81 383 THR A O 1
ATOM 2944 N N . ILE A 1 384 ? 27.127 4.953 -13.036 1.00 70.81 384 ILE A N 1
ATOM 2945 C CA . ILE A 1 384 ? 27.037 6.349 -12.575 1.00 70.81 384 ILE A CA 1
ATOM 2946 C C . ILE A 1 384 ? 28.407 7.022 -12.371 1.00 70.81 384 ILE A C 1
ATOM 2948 O O . ILE A 1 384 ? 28.534 8.233 -12.565 1.00 70.81 384 ILE A O 1
ATOM 2952 N N . ASP A 1 385 ? 29.462 6.250 -12.079 1.00 68.00 385 ASP A N 1
ATOM 2953 C CA . ASP A 1 385 ? 30.837 6.765 -11.971 1.00 68.00 385 ASP A CA 1
ATOM 2954 C C . ASP A 1 385 ? 31.347 7.388 -13.292 1.00 68.00 385 ASP A C 1
ATOM 2956 O O . ASP A 1 385 ? 32.269 8.207 -13.280 1.00 68.00 385 ASP A O 1
ATOM 2960 N N . GLU A 1 386 ? 30.741 7.054 -14.438 1.00 60.09 386 GLU A N 1
ATOM 2961 C CA . GLU A 1 386 ? 31.079 7.622 -15.751 1.00 60.09 386 GLU A CA 1
ATOM 2962 C C . GLU A 1 386 ? 30.474 9.023 -15.977 1.00 60.09 386 GLU A C 1
ATOM 2964 O O . GLU A 1 386 ? 30.924 9.737 -16.874 1.00 60.09 386 GLU A O 1
ATOM 2969 N N . MET A 1 387 ? 29.526 9.476 -15.139 1.00 49.44 387 MET A N 1
ATOM 2970 C CA . MET A 1 387 ? 28.962 10.840 -15.192 1.00 49.44 387 MET A CA 1
ATOM 2971 C C . MET A 1 387 ? 29.827 11.906 -14.493 1.00 49.44 387 MET A C 1
ATOM 2973 O O . MET A 1 387 ? 29.534 13.101 -14.580 1.00 49.44 387 MET A O 1
ATOM 2977 N N . GLY A 1 388 ? 30.902 11.503 -13.808 1.00 44.03 388 GLY A N 1
ATOM 2978 C CA . GLY A 1 388 ? 31.781 12.381 -13.032 1.00 44.03 388 GLY A CA 1
ATOM 2979 C C . GLY A 1 388 ? 33.183 12.545 -13.623 1.00 44.03 388 GLY A C 1
ATOM 2980 O O . GLY A 1 388 ? 34.150 12.056 -13.036 1.00 44.03 388 GLY A O 1
ATOM 2981 N N . GLY A 1 389 ? 33.300 13.276 -14.739 1.00 36.03 389 GLY A N 1
ATOM 2982 C CA . GLY A 1 389 ? 34.563 13.734 -15.342 1.00 36.03 389 GLY A CA 1
ATOM 2983 C C . GLY A 1 389 ? 34.515 15.181 -15.812 1.00 36.03 389 GLY A C 1
ATOM 2984 O O . GLY A 1 389 ? 33.649 15.484 -16.661 1.00 36.03 389 GLY A O 1
#

Sequence (389 aa):
MKRLFIAACFSICLAGPVSAELARTDYGDWSVRCDEKTYCIAETQGKSSNDEAFKLKLERGAKPGSDVFVTLRPTTKLDVGMRARIEIESLEEDNYGYFGKAAKIYTGNEMTFGGEADRDLIEKLRRGVSARVEIDYGGSIGTLIYRVRLSGLTHALLKMDEQQGRIGRLDAVVAWGGVPADRATAIAPAATMPPPAPKEPETAAAPPPPNDVATPVMPSQDASSGPRGLVYTVEELPESVQMMGYRALNCELAETLPAYGAQYFAEGDVETWIVPCTAADANVPYYMAVHIPFNPSLDEWKEFETPPDFNQPNHALVNNLFYDPDTGQVTGTTYYSANLDCGAFERHEVMAESGDYELVEYLEKSSCDGVFGAPEGWPLSWTIDEMGG

Secondary structure (DSSP, 8-state):
---PPP-----------------EEEETTEEEEE-SSSEEEEEEEEEETT--EEEEEEEEESSTTPPEEEEEEESSPP-TT-EEEEEEE-SSSPPEEEEEE-S-PBTTTBEEE-SGGGHHHHHHHHH-SEEEEEEE--TTT-EEEEEEE-TTHHHHHHHHHHHTT-TTBTT-SSSB-SB-TTS--SSPPP-PPPPPPPP-----PPPPPP---PPP---------S-EEEE-SGGGS-HHHHHIIIIIS---HHHHHHHH-EEEEEETTEEEEEEE-S--SS--EEEEEEE-TT-GGG-EE--BPPPGGG----BS-EET-EEETTTTEEEEEEESSTTSSSEEEEEEEE-TTT--EEEEEEEEE---SS----GGGSPEEEEGGGG--

Solvent-accessible surface area (backbone atoms only — not comparable to full-atom values): 22521 Å² total; per-residue (Å²): 141,87,86,84,84,84,84,83,83,82,82,80,81,81,79,72,88,76,78,80,72,62,70,70,47,77,28,81,56,22,34,24,35,49,57,100,72,48,42,32,40,33,36,33,66,28,36,33,77,83,69,43,59,30,35,47,33,41,37,33,52,56,56,67,72,47,55,62,29,46,31,46,29,50,70,70,86,75,58,68,68,33,44,35,37,41,34,32,40,41,92,88,54,77,66,43,34,40,79,46,62,26,85,53,72,45,92,84,46,28,33,68,49,63,46,87,72,38,54,60,59,55,53,50,53,58,66,19,54,33,36,43,34,36,37,46,70,44,86,93,73,32,70,45,44,30,45,35,65,31,48,31,43,55,58,33,46,38,49,45,22,56,77,60,69,23,66,38,15,64,59,22,87,67,42,60,32,97,36,68,46,79,63,85,61,98,68,68,78,80,80,72,77,78,74,84,79,82,88,80,87,85,91,82,83,86,81,84,87,83,78,93,74,85,72,83,81,70,79,84,85,77,90,75,64,68,50,72,47,79,42,48,51,71,88,76,47,54,68,67,63,50,47,43,35,50,72,77,67,67,30,45,43,87,62,18,20,65,74,70,36,25,42,34,38,56,57,44,70,39,34,44,34,43,37,42,25,47,82,53,95,79,47,32,28,22,34,42,32,45,37,24,89,94,45,63,88,72,43,44,72,49,48,36,50,53,66,77,92,70,76,58,76,62,40,49,65,32,25,53,56,44,76,40,70,76,78,54,32,36,37,30,38,40,52,78,44,99,79,59,29,18,28,39,24,41,32,27,41,57,38,92,87,79,69,46,34,44,52,48,38,33,21,42,32,88,66,74,78,77,60,73,68,62,60,94,72,36,50,80,69,47,50,52,76,75,76,73,126

Mean predicted aligned error: 17.91 Å

=== Feature glossary ===
A reading guide for the features in this record.

Start from the sequence.

  · Sequence gives the chain of amino acids in standard one-letter code (A=alanine, C=cysteine, …, Y=tyrosine), read N→C. It is the only feature that is directly encoded by the gene; all structural features are derived 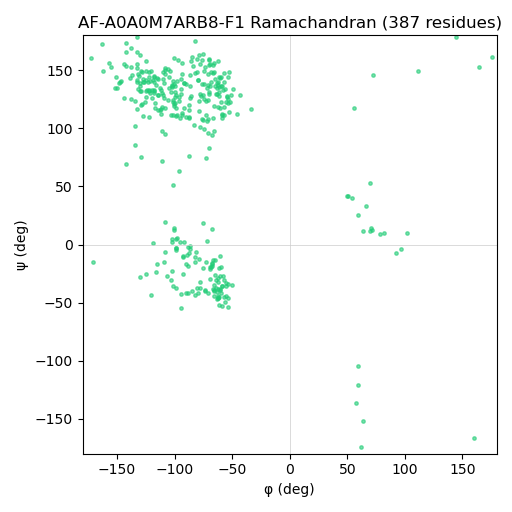from the folded form of this sequence.

Fold it, and you get atomic coordinates and the backbone conformation that goes with them.

  · The mmCIF table is the protein's shape written out atom by atom. For each backbone N, Cα, C, and carbonyl O, it records an (x, y, z) coordinate triple in Å plus the residue type, chain letter, and residue number.

  · Backbone dihedral angles. Every residue except chain termini has a φ (preceding-C → N → Cα → C) and a ψ (N → Cα → C → next-N). They are reported in degrees following the IUPAC sign convention. Secondary structure is essentially a statement about which (φ, ψ) basin each residue occupies.

  · DSSP 8-state secondary structure assign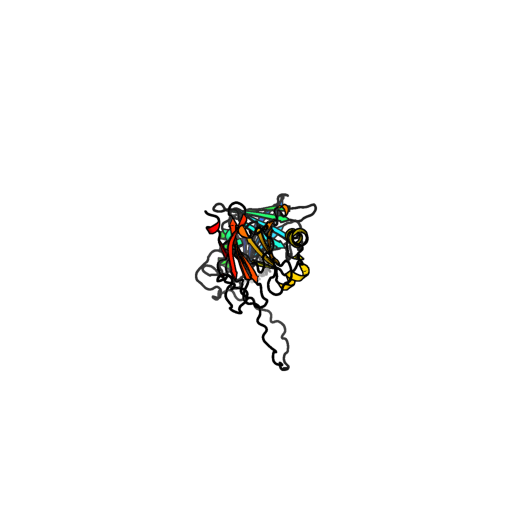s each residue one of H (α-helix), G (3₁₀-helix), I (π-helix), E (extended β-strand), B (isolated β-bridge), T (hydrogen-bonded turn), S (bend), or '-' (coil). The assignment is computed from backbone hydrogen-bond geometry via the Kabsch–Sander algorithm.

  · P-SEA three-state annotation labels each residue as helix, strand, or coil based purely on the geometry of the Cα trace. It serves as a fallback when the full backbone (and thus DSSP) is unavailable.

Summarize the fold with a handful of shape descriptors and a per-residue structural alphabet.

  · Radius of g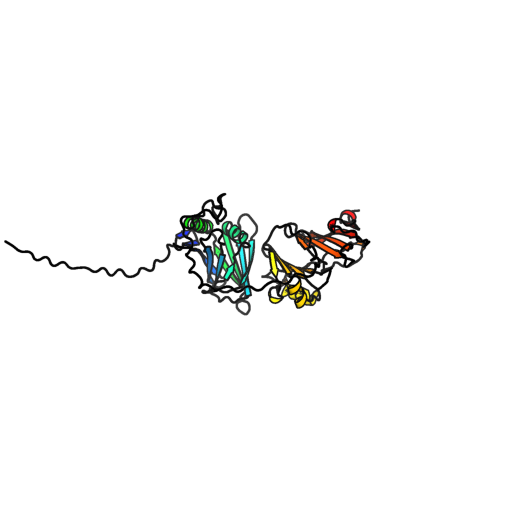yration (Rg) is the root-mean-square distance of Cα atoms from their centroid — a single number for overall size and compactness. A globular domain of N residues has Rg ≈ 2.2·N^0.38 Å; an extended or disordered chain has a much larger Rg. The Cα contact count is the number of residue pairs whose Cα atoms are within 8 Å and are more than four positions apart in sequence — a standard proxy for tertiary packing density. The bounding box is the smallest axis-aligned box enclosing all Cα atoms.

  · Foldseek's 3Di representation compresses backbone geometry into a per-residue letter drawn from a learned twenty-state alphabet. It captures the tertiary interaction pattern around each residue — which residues are packed against it in space, regardless of where they are in sequence.

  · Accessible surface area quantifies burial. A residue with SASA near zero is packed into the hydrophobic core; one with SASA >100 Å² sits on the surface. Computed here via the Shrake–Rupley numerical algorithm with a 1.4 Å probe.

Ask how reliable the model is.

  · For AlphaFold models, the B-factor field carries pLDDT — the model's own estimate of local accuracy on a 0–100 scale. Regions with pLDDT<50 should be treated as essentially unmodeled; they often correspond to intrinsically disordered segments.

  · For experimental (PDB) structures, the B-factor (temperature factor) quantifies the positional spread of each atom in the crystal — a combination of thermal vibration and static disorder — in units of Å². High B-factors mark flexible loops or poorly resolved regions; low B-factors mark the rigid, well-ordered core.

  · PAE(i, j) answers: if I align the predicted and true structures on residue i, how far off (in Å) do I expect residue j to be? A block-diagonal PAE matrix with low values on the blocks and high values off-diagonal is the signature of a multi-domain protein with confidently predicted domains but uncertain inter-domain orientation.

Place it in context: what it resembles, what it is annotated as, and how it looks.

  · Structural nearest neighbors (via Foldseek easy-search vs the PDB). Reported per hit: target PDB id, E-value, and alignment TM-score. A TM-score above ~0.5 is the conventional threshold for 'same fold'.

  · Functional annotations link the protein to curated databases. InterPro entries identify conserved domains and families by matching the sequence against member-database signatures (Pfam, PROSITE, CDD, …). Gene Ontology (GO) terms describe molecular function, biological process, and cellular component in a controlled vocabulary. CATH places the structure in a hierarchical fold classification (Class/Architecture/Topology/Homologous-superfamily). The organism is the source species.

  · Plot images: a contact map (which residues are close in 3D, as an N×N binary image), a Ramachandran scatter (backbone torsion angles, revealing secondary-structure composition at a glance), and — for AlphaFold structures — a PAE heatmap (pairwise prediction confidence).

  · Structure images are PyMOL renders from six orthogonal camera directions. Cartoon representation draws helices as coils and strands as arrows; sticks shows the backbone as bonds; surface shows the solvent-excluded envelope. Rainbow coloring maps sequence position to hue (blue→red, N→C); chain coloring assigns a distinct color per polypeptide.